Protein AF-A0A3L7WM37-F1 (afdb_monomer_lite)

Structure (mmCIF, N/CA/C/O backbone):
data_AF-A0A3L7WM37-F1
#
_entry.id   AF-A0A3L7WM37-F1
#
loop_
_atom_site.group_PDB
_atom_site.id
_atom_site.type_symbol
_atom_site.label_atom_id
_atom_site.label_alt_id
_atom_site.label_comp_id
_atom_site.label_asym_id
_atom_site.label_entity_id
_atom_site.label_seq_id
_atom_site.pdbx_PDB_ins_code
_atom_site.Cartn_x
_atom_site.Cartn_y
_atom_site.Cartn_z
_atom_site.occupancy
_atom_site.B_iso_or_equiv
_atom_site.auth_seq_id
_atom_site.auth_comp_id
_atom_site.auth_asym_id
_atom_site.auth_atom_id
_atom_site.pdbx_PDB_model_num
ATOM 1 N N . MET A 1 1 ? -17.880 -3.039 -23.321 1.00 22.12 1 MET A N 1
ATOM 2 C CA . MET A 1 1 ? -16.787 -3.578 -24.150 1.00 22.12 1 MET A CA 1
ATOM 3 C C . MET A 1 1 ? -16.011 -2.379 -24.657 1.00 22.12 1 MET A C 1
ATOM 5 O O . MET A 1 1 ? -16.510 -1.691 -25.533 1.00 22.12 1 MET A O 1
ATOM 9 N N . VAL A 1 2 ? -14.896 -2.042 -24.010 1.00 23.73 2 VAL A N 1
ATOM 10 C CA . VAL A 1 2 ? -14.011 -0.951 -24.444 1.00 23.73 2 VAL A CA 1
ATOM 11 C C . VAL A 1 2 ? -12.751 -1.629 -24.971 1.00 23.73 2 VAL A C 1
ATOM 13 O O . VAL A 1 2 ? -12.058 -2.297 -24.209 1.00 23.73 2 VAL A O 1
ATOM 16 N N . GLN A 1 3 ? -12.526 -1.547 -26.282 1.00 23.08 3 GLN A N 1
ATOM 17 C CA . GLN A 1 3 ? -11.267 -1.929 -26.921 1.00 23.08 3 GLN A CA 1
ATOM 18 C C . GLN A 1 3 ? -10.366 -0.692 -26.934 1.00 23.08 3 GLN A C 1
ATOM 20 O O . GLN A 1 3 ? -10.805 0.381 -27.343 1.00 23.08 3 GLN A O 1
ATOM 25 N N . TYR A 1 4 ? -9.132 -0.837 -26.458 1.00 28.86 4 TYR A N 1
ATOM 26 C CA . TYR A 1 4 ? -8.124 0.221 -26.468 1.00 28.86 4 TYR A CA 1
ATOM 27 C C . TYR A 1 4 ? -7.154 -0.033 -27.626 1.00 28.86 4 TYR A C 1
ATOM 29 O O . TYR A 1 4 ? -6.708 -1.164 -27.812 1.00 28.86 4 TYR A O 1
ATOM 37 N N . TYR A 1 5 ? -6.852 1.004 -28.408 1.00 27.62 5 TYR A N 1
ATOM 38 C CA . TYR A 1 5 ? -5.923 0.931 -29.536 1.00 27.62 5 TYR A CA 1
ATOM 39 C C . TYR A 1 5 ? -4.523 1.391 -29.118 1.00 27.62 5 TYR A C 1
ATOM 41 O O . TYR A 1 5 ? -4.377 2.395 -28.420 1.00 27.62 5 TYR A O 1
ATOM 49 N N . CYS A 1 6 ? -3.498 0.692 -29.604 1.00 25.95 6 CYS A N 1
ATOM 50 C CA . CYS A 1 6 ? -2.102 1.120 -29.570 1.00 25.95 6 CYS A CA 1
ATOM 51 C C . CYS A 1 6 ? -1.777 1.764 -30.927 1.00 25.95 6 CYS A C 1
ATOM 53 O O . CYS A 1 6 ? -1.892 1.100 -31.957 1.00 25.95 6 CYS A O 1
ATOM 55 N N . VAL A 1 7 ? -1.387 3.040 -30.948 1.00 31.17 7 VAL A N 1
ATOM 56 C CA . VAL A 1 7 ? -0.843 3.680 -32.158 1.00 31.17 7 VAL A CA 1
ATOM 57 C C . VAL A 1 7 ? 0.673 3.515 -32.120 1.00 31.17 7 VAL A C 1
ATOM 59 O O . VAL A 1 7 ? 1.321 4.027 -31.210 1.00 31.17 7 VAL A O 1
ATOM 62 N N . VAL A 1 8 ? 1.220 2.772 -33.083 1.00 31.22 8 VAL A N 1
ATOM 63 C CA . VAL A 1 8 ? 2.666 2.588 -33.265 1.00 31.22 8 VAL A CA 1
ATOM 64 C C . VAL A 1 8 ? 3.097 3.435 -34.458 1.00 31.22 8 VAL A C 1
ATOM 66 O O . VAL A 1 8 ? 2.665 3.184 -35.582 1.00 31.22 8 VAL A O 1
ATOM 69 N N . GLU A 1 9 ? 3.950 4.424 -34.212 1.00 29.78 9 GLU A N 1
ATOM 70 C CA . GLU A 1 9 ? 4.626 5.201 -35.252 1.00 29.78 9 GLU A CA 1
ATOM 71 C C . GLU A 1 9 ? 6.117 4.853 -35.233 1.00 29.78 9 GLU A C 1
ATOM 73 O O . GLU A 1 9 ? 6.735 4.777 -34.170 1.00 29.78 9 GLU A O 1
ATOM 78 N N . ASN A 1 10 ? 6.698 4.617 -36.411 1.00 32.91 10 ASN A N 1
ATOM 79 C CA . ASN A 1 10 ? 8.147 4.537 -36.582 1.00 32.91 10 ASN A CA 1
ATOM 80 C C . ASN A 1 10 ? 8.698 5.876 -37.104 1.00 32.91 10 ASN A C 1
ATOM 82 O O . ASN A 1 10 ? 7.944 6.737 -37.556 1.00 32.91 10 ASN A O 1
ATOM 86 N N . ALA A 1 11 ? 10.025 6.031 -37.108 1.00 31.16 11 ALA A N 1
ATOM 87 C CA . ALA A 1 11 ? 10.714 7.243 -37.575 1.00 31.16 11 ALA A CA 1
ATOM 88 C C . ALA A 1 11 ? 10.469 7.605 -39.062 1.00 31.16 11 ALA A C 1
ATOM 90 O O . ALA A 1 11 ? 10.921 8.651 -39.514 1.00 31.16 11 ALA A O 1
ATOM 91 N N . ALA A 1 12 ? 9.754 6.763 -39.819 1.00 32.34 12 ALA A N 1
ATOM 92 C CA . ALA A 1 12 ? 9.368 6.992 -41.211 1.00 32.34 12 ALA A CA 1
ATOM 93 C C . ALA A 1 12 ? 7.871 7.336 -41.386 1.00 32.34 12 ALA A C 1
ATOM 95 O O . ALA A 1 12 ? 7.397 7.405 -42.518 1.00 32.34 12 ALA A O 1
ATOM 96 N N . GLY A 1 13 ? 7.108 7.506 -40.297 1.00 31.97 13 GLY A N 1
ATOM 97 C CA . GLY A 1 13 ? 5.684 7.864 -40.345 1.00 31.97 13 GLY A CA 1
ATOM 98 C C . GLY A 1 13 ? 4.754 6.767 -40.885 1.00 31.97 13 GLY A C 1
ATOM 99 O O . GLY A 1 13 ? 3.601 7.048 -41.207 1.00 31.97 13 GLY A O 1
ATOM 100 N N . LYS A 1 14 ? 5.215 5.512 -41.009 1.00 29.25 14 LYS A N 1
ATOM 101 C CA . LYS A 1 14 ? 4.372 4.404 -41.490 1.00 29.25 14 LYS A CA 1
ATOM 102 C C . LYS A 1 14 ? 3.616 3.746 -40.337 1.00 29.25 14 LYS A C 1
ATOM 104 O O . LYS A 1 14 ? 4.221 3.127 -39.466 1.00 29.25 14 LYS A O 1
ATOM 109 N N . VAL A 1 15 ? 2.287 3.819 -40.398 1.00 32.12 15 VAL A N 1
ATOM 110 C CA . VAL A 1 15 ? 1.358 3.072 -39.541 1.00 32.12 15 VAL A CA 1
ATOM 111 C C . VAL A 1 15 ? 1.118 1.697 -40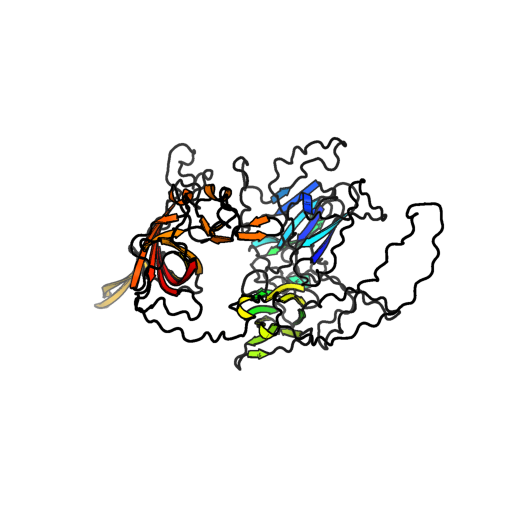.170 1.00 32.12 15 VAL A C 1
ATOM 113 O O . VAL A 1 15 ? 0.520 1.597 -41.238 1.00 32.12 15 VAL A O 1
ATOM 116 N N . THR A 1 16 ? 1.576 0.620 -39.533 1.00 31.05 16 THR A N 1
ATOM 117 C CA . THR A 1 16 ? 1.199 -0.752 -39.918 1.00 31.05 16 THR A CA 1
ATOM 118 C C . THR A 1 16 ? 0.141 -1.282 -38.961 1.00 31.05 16 THR A C 1
ATOM 120 O O . THR A 1 16 ? 0.467 -1.768 -37.881 1.00 31.05 16 THR A O 1
ATOM 123 N N . SER A 1 17 ? -1.127 -1.240 -39.368 1.00 28.44 17 SER A N 1
ATOM 124 C CA . SER A 1 17 ? -2.174 -2.104 -38.817 1.00 28.44 17 SER A CA 1
ATOM 125 C C . SER A 1 17 ? -2.568 -3.137 -39.878 1.00 28.44 17 SER A C 1
ATOM 127 O O . SER A 1 17 ? -2.736 -2.813 -41.053 1.00 28.44 17 SER A O 1
ATOM 129 N N . LYS A 1 18 ? -2.680 -4.416 -39.494 1.00 25.70 18 LYS A N 1
ATOM 130 C CA . LYS A 1 18 ? -3.400 -5.399 -40.322 1.00 25.70 18 LYS A CA 1
ATOM 131 C C . LYS A 1 18 ? -4.902 -5.067 -40.276 1.00 25.70 18 LYS A C 1
ATOM 133 O O . LYS A 1 18 ? -5.373 -4.595 -39.240 1.00 25.70 18 LYS A O 1
ATOM 138 N N . PRO A 1 19 ? -5.655 -5.313 -41.363 1.00 28.72 19 PRO A N 1
ATOM 139 C CA . PRO A 1 19 ? -7.030 -4.857 -41.502 1.00 28.72 19 PRO A CA 1
ATOM 140 C C . PRO A 1 19 ? -7.961 -5.703 -40.630 1.00 28.72 19 PRO A C 1
ATOM 142 O O . PRO A 1 19 ? -8.378 -6.790 -41.017 1.00 28.72 19 PRO A O 1
ATOM 145 N N . ALA A 1 20 ? -8.294 -5.209 -39.442 1.00 24.88 20 ALA A N 1
ATOM 146 C CA . ALA A 1 20 ? -9.467 -5.657 -38.707 1.00 24.88 20 ALA A CA 1
ATOM 147 C C . ALA A 1 20 ? -10.008 -4.514 -37.838 1.00 24.88 20 ALA A C 1
ATOM 149 O O . ALA A 1 20 ? -9.335 -4.041 -36.928 1.00 24.88 20 ALA A O 1
ATOM 150 N N . LEU A 1 21 ? -11.254 -4.135 -38.139 1.00 25.50 21 LEU A N 1
ATOM 151 C CA . LEU A 1 21 ? -12.156 -3.251 -37.395 1.00 25.50 21 LEU A CA 1
ATOM 152 C C . LEU A 1 21 ? -11.783 -1.761 -37.303 1.00 25.50 21 LEU A C 1
ATOM 154 O O . LEU A 1 21 ? -11.233 -1.273 -36.322 1.00 25.50 21 LEU A O 1
ATOM 158 N N . VAL A 1 22 ? -12.278 -1.006 -38.285 1.00 24.77 22 VAL A N 1
ATOM 159 C CA . VAL A 1 22 ? -12.738 0.370 -38.069 1.00 24.77 22 VAL A CA 1
ATOM 160 C C . VAL A 1 22 ? -14.159 0.280 -37.504 1.00 24.77 22 VAL A C 1
ATOM 162 O O . VAL A 1 22 ? -15.106 0.009 -38.237 1.00 24.77 22 VAL A O 1
ATOM 165 N N . VAL A 1 23 ? -14.319 0.473 -36.193 1.00 22.94 23 VAL A N 1
ATOM 166 C CA . VAL A 1 23 ? -15.623 0.766 -35.574 1.00 22.94 23 VAL A CA 1
ATOM 167 C C . VAL A 1 23 ? -15.589 2.215 -35.113 1.00 22.94 23 VAL A C 1
ATOM 169 O O . VAL A 1 23 ? -14.941 2.557 -34.125 1.00 22.94 23 VAL A O 1
ATOM 172 N N . VAL A 1 24 ? -16.283 3.070 -35.864 1.00 25.72 24 VAL A N 1
ATOM 173 C CA . VAL A 1 24 ? -16.513 4.479 -35.536 1.00 25.72 24 VAL A CA 1
ATOM 174 C C . VAL A 1 24 ? -17.434 4.546 -34.314 1.00 25.72 24 VAL A C 1
ATOM 176 O O . VAL A 1 24 ? -18.635 4.294 -34.409 1.00 25.72 24 VAL A O 1
ATOM 179 N N . LEU A 1 25 ? -16.877 4.870 -33.147 1.00 23.95 25 LEU A N 1
ATOM 180 C CA . LEU A 1 25 ? -17.635 5.119 -31.920 1.00 23.95 25 LEU A CA 1
ATOM 181 C C . LEU A 1 25 ? -18.057 6.596 -31.842 1.00 23.95 25 LEU A C 1
ATOM 183 O O . LEU A 1 25 ? -17.272 7.468 -31.479 1.00 23.95 25 LEU A O 1
ATOM 187 N N . LYS A 1 26 ? -19.339 6.862 -32.121 1.00 26.75 26 LYS A N 1
ATOM 188 C CA . LYS A 1 26 ? -20.067 8.030 -31.598 1.00 26.75 26 LYS A CA 1
ATOM 189 C C . LYS A 1 26 ? -20.260 7.850 -30.086 1.00 26.75 26 LYS A C 1
ATOM 191 O O . LYS A 1 26 ? -21.176 7.140 -29.686 1.00 26.75 26 LYS A O 1
ATOM 196 N N . ALA A 1 27 ? -19.403 8.471 -29.275 1.00 25.44 27 ALA A N 1
ATOM 197 C CA . ALA A 1 27 ? -19.679 8.896 -27.891 1.00 25.44 27 ALA A CA 1
ATOM 198 C C . ALA A 1 27 ? -18.456 9.644 -27.320 1.00 25.44 27 ALA A C 1
ATOM 200 O O . ALA A 1 27 ? -17.742 9.135 -26.461 1.00 25.44 27 ALA A O 1
ATOM 201 N N . LEU A 1 28 ? -18.199 10.857 -27.808 1.00 30.09 28 LEU A N 1
ATOM 202 C CA . LEU A 1 28 ? -17.277 11.806 -27.177 1.00 30.09 28 LEU A CA 1
ATOM 203 C C . LEU A 1 28 ? -18.047 13.098 -26.916 1.00 30.09 28 LEU A C 1
ATOM 205 O O . LEU A 1 28 ? -17.942 14.061 -27.665 1.00 30.09 28 LEU A O 1
ATOM 209 N N . SER A 1 29 ? -18.888 13.092 -25.884 1.00 25.89 29 SER A N 1
ATOM 210 C CA . SER A 1 29 ? -19.552 14.315 -25.417 1.00 25.89 29 SER A CA 1
ATOM 211 C C . SER A 1 29 ? -19.728 14.404 -23.898 1.00 25.89 29 SER A C 1
ATOM 213 O O . SER A 1 29 ? -20.424 15.299 -23.442 1.00 25.89 29 SER A O 1
ATOM 215 N N . GLU A 1 30 ? -19.084 13.547 -23.091 1.00 24.77 30 GLU A N 1
ATOM 216 C CA . GLU A 1 30 ? -19.216 13.612 -21.615 1.00 24.77 30 GLU A CA 1
ATOM 217 C C . GLU A 1 30 ? -17.901 13.469 -20.818 1.00 24.77 30 GLU A C 1
ATOM 219 O O . GLU A 1 30 ? -17.921 13.407 -19.593 1.00 24.77 30 GLU A O 1
ATOM 224 N N . LEU A 1 31 ? -16.727 13.479 -21.459 1.00 29.28 31 LEU A N 1
ATOM 225 C CA . LEU A 1 31 ? -15.432 13.375 -20.761 1.00 29.28 31 LEU A CA 1
ATOM 226 C C . LEU A 1 31 ? -14.722 14.731 -20.667 1.00 29.28 31 LEU A C 1
ATOM 228 O O . LEU A 1 31 ? -13.653 14.937 -21.229 1.00 29.28 31 LEU A O 1
ATOM 232 N N . ALA A 1 32 ? -15.315 15.647 -19.908 1.00 29.89 32 ALA A N 1
ATOM 233 C CA . ALA A 1 32 ? -14.620 16.811 -19.365 1.00 29.89 32 ALA A CA 1
ATOM 234 C C . ALA A 1 32 ? -14.756 16.809 -17.833 1.00 29.89 32 ALA A C 1
ATOM 236 O O . ALA A 1 32 ? -15.383 17.688 -17.253 1.00 29.89 32 ALA A O 1
ATOM 237 N N . VAL A 1 33 ? -14.204 15.781 -17.172 1.00 29.58 33 VAL A N 1
ATOM 238 C CA . VAL A 1 33 ? -14.067 15.729 -15.705 1.00 29.58 33 VAL A CA 1
ATOM 239 C C . VAL A 1 33 ? -12.738 15.055 -15.310 1.00 29.58 33 VAL A C 1
ATOM 241 O O . VAL A 1 33 ? -12.612 13.835 -15.328 1.00 29.58 33 VAL A O 1
ATOM 244 N N . SER A 1 34 ? -11.777 15.879 -14.876 1.00 36.31 34 SER A N 1
ATOM 245 C CA . SER A 1 34 ? -10.534 15.576 -14.128 1.00 36.31 34 SER A CA 1
ATOM 246 C C . SER A 1 34 ? -9.368 14.857 -14.832 1.00 36.31 34 SER A C 1
ATOM 248 O O . SER A 1 34 ? -9.504 13.764 -15.380 1.00 36.31 34 SER A O 1
ATOM 250 N N . GLY A 1 35 ? -8.180 15.470 -14.738 1.00 42.22 35 GLY A N 1
ATOM 251 C CA . GLY A 1 35 ? -6.906 15.007 -15.309 1.00 42.22 35 GLY A CA 1
ATOM 252 C C . GLY A 1 35 ? -6.265 13.799 -14.611 1.00 42.22 35 GLY A C 1
ATOM 253 O O . GLY A 1 35 ? -5.250 13.298 -15.083 1.00 42.22 35 GLY A O 1
ATOM 254 N N . ASP A 1 36 ? -6.873 13.275 -13.543 1.00 48.94 36 ASP A N 1
ATOM 255 C CA . ASP A 1 36 ? -6.283 12.206 -12.726 1.00 48.94 36 ASP A CA 1
ATOM 256 C C . ASP A 1 36 ? -6.389 10.806 -13.340 1.00 48.94 36 ASP A C 1
ATOM 258 O O . ASP A 1 36 ? -5.623 9.932 -12.956 1.00 48.94 36 ASP A O 1
ATOM 262 N N . THR A 1 37 ? -7.331 10.553 -14.259 1.00 46.38 37 THR A N 1
ATOM 263 C CA . THR A 1 37 ? -7.600 9.192 -14.790 1.00 46.38 37 THR A CA 1
ATOM 264 C C . THR A 1 37 ? -7.083 8.944 -16.208 1.00 46.38 37 THR A C 1
ATOM 266 O O . THR A 1 37 ? -7.146 7.813 -16.686 1.00 46.38 37 THR A O 1
ATOM 269 N N . ASN A 1 38 ? -6.547 9.974 -16.871 1.00 57.19 38 ASN A N 1
ATOM 270 C CA . ASN A 1 38 ? -6.144 9.932 -18.281 1.00 57.19 38 ASN A CA 1
ATOM 271 C C . ASN A 1 38 ? -4.728 10.474 -18.529 1.00 57.19 38 ASN A C 1
ATOM 273 O O . ASN A 1 38 ? -4.411 10.859 -19.654 1.00 57.19 38 ASN A O 1
ATOM 277 N N . ALA A 1 39 ? -3.871 10.524 -17.508 1.00 67.81 39 ALA A N 1
ATOM 278 C CA . ALA A 1 39 ? -2.504 10.985 -17.700 1.00 67.81 39 ALA A CA 1
ATOM 279 C C . ALA A 1 39 ? -1.717 10.004 -18.576 1.00 67.81 39 ALA A C 1
ATOM 281 O O . ALA A 1 39 ? -1.880 8.788 -18.456 1.00 67.81 39 ALA A O 1
ATOM 282 N N . ILE A 1 40 ? -0.861 10.538 -19.448 1.00 73.44 40 ILE A N 1
ATOM 283 C CA . ILE A 1 40 ? -0.033 9.751 -20.362 1.00 73.44 40 ILE A CA 1
ATOM 284 C C . ILE A 1 40 ? 1.434 9.994 -20.023 1.00 73.44 40 ILE A C 1
ATOM 286 O O . ILE A 1 40 ? 1.922 11.116 -20.141 1.00 73.44 40 ILE A O 1
ATOM 290 N N . GLN A 1 41 ? 2.146 8.931 -19.655 1.00 78.94 41 GLN A N 1
ATOM 291 C CA . GLN A 1 41 ? 3.603 8.933 -19.584 1.00 78.94 41 GLN A CA 1
ATOM 292 C C . GLN A 1 41 ? 4.162 8.326 -20.871 1.00 78.94 41 GLN A C 1
ATOM 294 O O . GLN A 1 41 ? 3.733 7.252 -21.298 1.00 78.94 41 GLN A O 1
ATOM 299 N N . THR A 1 42 ? 5.104 9.023 -21.505 1.00 81.44 42 THR A N 1
ATOM 300 C CA . THR A 1 42 ? 5.685 8.606 -22.787 1.00 81.44 42 THR A CA 1
ATOM 301 C C . THR A 1 42 ? 7.153 8.245 -22.613 1.00 81.44 42 THR A C 1
ATOM 303 O O . THR A 1 42 ? 7.910 9.012 -22.025 1.00 81.44 42 THR A O 1
ATOM 306 N N . PHE A 1 43 ? 7.559 7.107 -23.172 1.00 83.44 43 PHE A N 1
ATOM 307 C CA . PHE A 1 43 ? 8.944 6.649 -23.210 1.00 83.44 43 PHE A CA 1
ATOM 308 C C . PHE A 1 43 ? 9.371 6.399 -24.653 1.00 83.44 43 PHE A C 1
ATOM 310 O O . PHE A 1 43 ? 8.655 5.749 -25.411 1.00 83.44 43 PHE A O 1
ATOM 317 N N . ASN A 1 44 ? 10.564 6.864 -25.015 1.00 86.62 44 ASN A N 1
ATOM 318 C CA . ASN A 1 44 ? 11.201 6.524 -26.283 1.00 86.62 44 ASN A CA 1
ATOM 319 C C . ASN A 1 44 ? 12.189 5.382 -26.032 1.00 86.62 44 ASN A C 1
ATOM 321 O O . ASN A 1 44 ? 13.320 5.619 -25.607 1.00 86.62 44 ASN A O 1
ATOM 325 N N . LEU A 1 45 ? 11.730 4.151 -26.249 1.00 87.38 45 LEU A N 1
ATOM 326 C CA . LEU A 1 45 ? 12.503 2.932 -26.050 1.00 87.38 45 LEU A CA 1
ATOM 327 C C . LEU A 1 45 ? 13.463 2.744 -27.224 1.00 87.38 45 LEU A C 1
ATOM 329 O O . LEU A 1 45 ? 13.040 2.671 -28.377 1.00 87.38 45 LEU A O 1
ATOM 333 N N . LYS A 1 46 ? 14.756 2.687 -26.929 1.00 90.19 46 LYS A N 1
ATOM 334 C CA . LYS A 1 46 ? 15.828 2.476 -27.905 1.00 90.19 46 LYS A CA 1
ATOM 335 C C . LYS A 1 46 ? 16.109 0.980 -28.077 1.00 90.19 46 LYS A C 1
ATOM 337 O O . LYS A 1 46 ? 15.788 0.215 -27.168 1.00 90.19 46 LYS A O 1
ATOM 342 N N . PRO A 1 47 ? 16.748 0.564 -29.183 1.00 89.00 47 PRO A N 1
ATOM 343 C CA . PRO A 1 47 ? 17.354 -0.760 -29.281 1.00 89.00 47 PRO A CA 1
ATOM 344 C C . PRO A 1 47 ? 18.248 -1.068 -28.076 1.00 89.00 47 PRO A C 1
ATOM 346 O O . PRO A 1 47 ? 18.955 -0.180 -27.596 1.00 89.00 47 PRO A O 1
ATOM 349 N N . GLY A 1 48 ? 18.222 -2.314 -27.611 1.00 88.88 48 GLY A N 1
ATOM 350 C CA . GLY A 1 48 ? 18.939 -2.756 -26.419 1.00 88.88 48 GLY A CA 1
ATOM 351 C C . GLY A 1 48 ? 18.164 -2.504 -25.124 1.00 88.88 48 GLY A C 1
ATOM 352 O O . GLY A 1 48 ? 16.930 -2.540 -25.084 1.00 88.88 48 GLY A O 1
ATOM 353 N N . TRP A 1 49 ? 18.893 -2.294 -24.034 1.00 94.50 49 TRP A N 1
ATOM 354 C CA . TRP A 1 49 ? 18.352 -2.103 -22.694 1.00 94.50 49 TRP A CA 1
ATOM 355 C C . TRP A 1 49 ? 17.902 -0.665 -22.422 1.00 94.50 49 TRP A C 1
ATOM 357 O O . TRP A 1 49 ? 18.601 0.303 -22.708 1.00 94.50 49 TRP A O 1
ATOM 367 N N . ASN A 1 50 ? 16.731 -0.537 -21.797 1.00 96.12 50 ASN A N 1
ATOM 368 C CA . ASN A 1 50 ? 16.142 0.728 -21.367 1.00 96.12 50 ASN A CA 1
ATOM 369 C C . ASN A 1 50 ? 15.744 0.622 -19.894 1.00 96.12 50 ASN A C 1
ATOM 371 O O . ASN A 1 50 ? 15.034 -0.310 -19.527 1.00 96.12 50 ASN A O 1
ATOM 375 N N . ALA A 1 51 ? 16.148 1.580 -19.060 1.00 96.19 51 ALA A N 1
ATOM 376 C CA . ALA A 1 51 ? 15.718 1.667 -17.666 1.00 96.19 51 ALA A CA 1
ATOM 377 C C . ALA A 1 51 ? 14.619 2.730 -17.531 1.00 96.19 51 ALA A C 1
ATOM 379 O O . ALA A 1 51 ? 14.883 3.920 -17.697 1.00 96.19 51 ALA A O 1
ATOM 380 N N . ILE A 1 52 ? 13.387 2.311 -17.240 1.00 96.62 52 ILE A N 1
ATOM 381 C CA . ILE A 1 52 ? 12.227 3.206 -17.127 1.00 96.62 52 ILE A CA 1
ATOM 382 C C . ILE A 1 52 ? 11.675 3.227 -15.701 1.00 96.62 52 ILE A C 1
ATOM 384 O O . ILE A 1 52 ? 11.648 2.201 -15.026 1.00 96.62 52 ILE A O 1
ATOM 388 N N . TYR A 1 53 ? 11.190 4.384 -15.260 1.00 94.94 53 TYR A N 1
ATOM 389 C CA . TYR A 1 53 ? 10.472 4.572 -14.002 1.00 94.94 53 TYR A CA 1
ATOM 390 C C . TYR A 1 53 ? 9.038 5.018 -14.277 1.00 94.94 53 TYR A C 1
ATOM 392 O O . TYR A 1 53 ? 8.797 6.062 -14.892 1.00 94.94 53 TYR A O 1
ATOM 400 N N . LEU A 1 54 ? 8.077 4.218 -13.822 1.00 92.31 54 LEU A N 1
ATOM 401 C CA . LEU A 1 54 ? 6.669 4.438 -14.114 1.00 92.31 54 LEU A CA 1
ATOM 402 C C . LEU A 1 54 ? 6.014 5.304 -13.029 1.00 92.31 54 LEU A C 1
ATOM 404 O O . LEU A 1 54 ? 5.996 4.918 -11.864 1.00 92.31 54 LEU A O 1
ATOM 408 N N . THR A 1 55 ? 5.437 6.451 -13.394 1.00 86.06 55 THR A N 1
ATOM 409 C CA . THR A 1 55 ? 4.700 7.337 -12.466 1.00 86.06 55 THR A CA 1
ATOM 410 C C . THR A 1 55 ? 3.183 7.193 -12.599 1.00 86.06 55 THR A C 1
ATOM 412 O O . THR A 1 55 ? 2.449 7.492 -11.662 1.00 86.06 55 THR A O 1
ATOM 415 N N . VAL A 1 56 ? 2.711 6.684 -13.739 1.00 81.50 56 VAL A N 1
ATOM 416 C CA . VAL A 1 56 ? 1.290 6.439 -14.026 1.00 81.50 56 VAL A CA 1
ATOM 417 C C . VAL A 1 56 ? 0.916 4.985 -13.766 1.00 81.50 56 VAL A C 1
ATOM 419 O O . VAL A 1 56 ? 1.623 4.068 -14.168 1.00 81.50 56 VAL A O 1
ATOM 422 N N . GLN A 1 57 ? -0.216 4.737 -13.110 1.00 82.25 57 GLN A N 1
ATOM 423 C CA . GLN A 1 57 ? -0.741 3.383 -12.931 1.00 82.25 57 GLN A CA 1
ATOM 424 C C . GLN A 1 57 ? -1.581 3.002 -14.148 1.00 82.25 57 GLN A C 1
ATOM 426 O O . GLN A 1 57 ? -2.672 3.560 -14.296 1.00 82.25 57 GLN A O 1
ATOM 431 N N . PRO A 1 58 ? -1.146 2.042 -14.985 1.00 77.25 58 PRO A N 1
ATOM 432 C CA . PRO A 1 58 ? -1.918 1.662 -16.157 1.00 77.25 58 PRO A CA 1
ATOM 433 C C . PRO A 1 58 ? -3.301 1.144 -15.763 1.00 77.25 58 PRO A C 1
ATOM 435 O O . PRO A 1 58 ? -3.432 0.399 -14.785 1.00 77.25 58 PRO A O 1
ATOM 438 N N . ALA A 1 59 ? -4.316 1.479 -16.563 1.00 69.25 59 ALA A N 1
ATOM 439 C CA . ALA A 1 59 ? -5.666 0.936 -16.399 1.00 69.25 59 ALA A CA 1
ATOM 440 C C . ALA A 1 59 ? -5.691 -0.599 -16.546 1.00 69.25 59 ALA A C 1
ATOM 442 O O . ALA A 1 59 ? -6.407 -1.285 -15.817 1.00 69.25 59 ALA A O 1
ATOM 443 N N . ASN A 1 60 ? -4.862 -1.135 -17.449 1.00 74.56 60 ASN A N 1
ATOM 444 C CA . ASN A 1 60 ? -4.521 -2.551 -17.512 1.00 74.56 60 ASN A CA 1
ATOM 445 C C . ASN A 1 60 ? -3.010 -2.713 -17.338 1.00 74.56 60 ASN A C 1
ATOM 447 O O . ASN A 1 60 ? -2.229 -2.306 -18.193 1.00 74.56 60 ASN A O 1
ATOM 451 N N . SER A 1 61 ? -2.615 -3.303 -16.217 1.00 81.69 61 SER A N 1
ATOM 452 C CA . SER A 1 61 ? -1.222 -3.463 -15.815 1.00 81.69 61 SER A CA 1
ATOM 453 C C . SER A 1 61 ? -0.534 -4.699 -16.391 1.00 81.69 61 SER A C 1
ATOM 455 O O . SER A 1 61 ? 0.651 -4.880 -16.130 1.00 81.69 61 SER A O 1
ATOM 457 N N . ALA A 1 62 ? -1.222 -5.552 -17.158 1.00 81.56 62 ALA A N 1
ATOM 458 C CA . ALA A 1 62 ? -0.601 -6.723 -17.777 1.00 81.56 62 ALA A CA 1
ATOM 459 C C . ALA A 1 62 ? 0.507 -6.308 -18.760 1.00 81.56 62 ALA A C 1
ATOM 461 O O . ALA A 1 62 ? 0.275 -5.481 -19.643 1.00 81.56 62 ALA A O 1
ATOM 462 N N . ILE A 1 63 ? 1.697 -6.904 -18.635 1.00 82.75 63 ILE A N 1
ATOM 463 C CA . ILE A 1 63 ? 2.878 -6.519 -19.435 1.00 82.75 63 ILE A CA 1
ATOM 464 C C . ILE A 1 63 ? 2.607 -6.644 -20.931 1.00 82.75 63 ILE A C 1
ATOM 466 O O . ILE A 1 63 ? 2.859 -5.701 -21.676 1.00 82.75 63 ILE A O 1
ATOM 470 N N . ASP A 1 64 ? 2.009 -7.754 -21.366 1.00 79.81 64 ASP A N 1
ATOM 471 C CA . ASP A 1 64 ? 1.691 -7.969 -22.781 1.00 79.81 64 ASP A CA 1
ATOM 472 C C . ASP A 1 64 ? 0.710 -6.924 -23.330 1.00 79.81 64 ASP A C 1
ATOM 474 O O . ASP A 1 64 ? 0.722 -6.641 -24.523 1.00 79.81 64 ASP A O 1
ATOM 478 N N . THR A 1 65 ? -0.130 -6.335 -22.470 1.00 80.31 65 THR A N 1
ATOM 479 C CA . THR A 1 65 ? -1.034 -5.245 -22.864 1.00 80.31 65 THR A CA 1
ATOM 480 C C . THR A 1 65 ? -0.308 -3.906 -22.912 1.00 80.31 65 THR A C 1
ATOM 482 O O . THR A 1 65 ? -0.496 -3.153 -23.861 1.00 80.31 65 THR A O 1
ATOM 485 N N . VAL A 1 66 ? 0.529 -3.602 -21.915 1.00 80.94 66 VAL A N 1
ATOM 486 C CA . VAL A 1 66 ? 1.259 -2.325 -21.860 1.00 80.94 66 VAL A CA 1
ATOM 487 C C . VAL A 1 66 ? 2.240 -2.190 -23.022 1.00 80.94 66 VAL A C 1
ATOM 489 O O . VAL A 1 66 ? 2.319 -1.128 -23.629 1.00 80.94 66 VAL A O 1
ATOM 492 N N . PHE A 1 67 ? 2.945 -3.266 -23.367 1.00 83.44 67 PHE A N 1
ATOM 493 C CA . PHE A 1 67 ? 3.915 -3.277 -24.463 1.00 83.44 67 PHE A CA 1
ATOM 494 C C . PHE A 1 67 ? 3.337 -3.840 -25.773 1.00 83.44 67 PHE A C 1
ATOM 496 O O . PHE A 1 67 ? 4.088 -4.263 -26.655 1.00 83.44 67 PHE A O 1
ATOM 503 N N . ALA A 1 68 ? 2.010 -3.871 -25.920 1.00 77.88 68 ALA A N 1
ATOM 504 C CA . ALA A 1 68 ? 1.371 -4.354 -27.138 1.00 77.88 68 ALA A CA 1
ATOM 505 C C . ALA A 1 68 ? 1.833 -3.548 -28.367 1.00 77.88 68 ALA A C 1
ATOM 507 O O . ALA A 1 68 ? 1.876 -2.319 -28.352 1.00 77.88 68 ALA A O 1
ATOM 508 N N . GLY A 1 69 ? 2.192 -4.251 -29.444 1.00 72.94 69 GLY A N 1
ATOM 509 C CA . GLY A 1 69 ? 2.703 -3.637 -30.676 1.00 72.94 69 GLY A CA 1
ATOM 510 C C . GLY A 1 69 ? 4.179 -3.219 -30.632 1.00 72.94 69 GLY A C 1
ATOM 511 O O . GLY A 1 69 ? 4.710 -2.810 -31.662 1.00 72.94 69 GLY A O 1
ATOM 512 N N . ILE A 1 70 ? 4.857 -3.364 -29.489 1.00 80.00 70 ILE A N 1
ATOM 513 C CA . ILE A 1 70 ? 6.303 -3.161 -29.361 1.00 80.00 70 ILE A CA 1
ATOM 514 C C . ILE A 1 70 ? 6.982 -4.535 -29.348 1.00 80.00 70 ILE A C 1
ATOM 516 O O . ILE A 1 70 ? 6.593 -5.400 -28.562 1.00 80.00 70 ILE A O 1
ATOM 520 N N . PRO A 1 71 ? 8.004 -4.776 -30.183 1.00 80.19 71 PRO A N 1
ATOM 521 C CA . PRO A 1 71 ? 8.770 -6.008 -30.130 1.00 80.19 71 PRO A CA 1
ATOM 522 C C . PRO A 1 71 ? 9.770 -5.925 -28.974 1.00 80.19 71 PRO A C 1
ATOM 524 O O . PRO A 1 71 ? 10.907 -5.527 -29.176 1.00 80.19 71 PRO A O 1
ATOM 527 N N . TRP A 1 72 ? 9.355 -6.278 -27.759 1.00 87.44 72 TRP A N 1
ATOM 528 C CA . TRP A 1 72 ? 10.243 -6.438 -26.601 1.00 87.44 72 TRP A CA 1
ATOM 529 C C . TRP A 1 72 ? 10.690 -7.901 -26.482 1.00 87.44 72 TRP A C 1
ATOM 531 O O . TRP A 1 72 ? 9.985 -8.807 -26.932 1.00 87.44 72 TRP A O 1
ATOM 541 N N . SER A 1 73 ? 11.865 -8.156 -25.900 1.00 84.75 73 SER A N 1
ATOM 542 C CA . SER A 1 73 ? 12.330 -9.528 -25.630 1.00 84.75 73 SER A CA 1
ATOM 543 C C . SER A 1 73 ? 12.272 -9.895 -24.155 1.00 84.75 73 SER A C 1
ATOM 545 O O . SER A 1 73 ? 12.062 -11.059 -23.848 1.00 84.75 73 SER A O 1
ATOM 547 N N . SER A 1 74 ? 12.435 -8.933 -23.244 1.00 87.56 74 SER A N 1
ATOM 548 C CA . SER A 1 74 ? 12.252 -9.174 -21.812 1.00 87.56 74 SER A CA 1
ATOM 549 C C . SER A 1 74 ? 12.018 -7.888 -21.025 1.00 87.56 74 SER A C 1
ATOM 551 O O . SER A 1 74 ? 12.579 -6.846 -21.370 1.00 87.56 74 SER A O 1
ATOM 553 N N . VAL A 1 75 ? 11.254 -7.984 -19.939 1.00 93.25 75 VAL A N 1
ATOM 554 C CA . VAL A 1 75 ? 11.011 -6.914 -18.964 1.00 93.25 75 VAL A CA 1
ATOM 555 C C . VAL A 1 75 ? 11.389 -7.405 -17.573 1.00 93.25 75 VAL A C 1
ATOM 557 O O . VAL A 1 75 ? 10.979 -8.486 -17.166 1.00 93.25 75 VAL A O 1
ATOM 560 N N . TRP A 1 76 ? 12.161 -6.612 -16.839 1.00 91.25 76 TRP A N 1
ATOM 561 C CA . TRP A 1 76 ? 12.723 -6.984 -15.545 1.00 91.25 76 TRP A CA 1
ATOM 562 C C . TRP A 1 76 ? 12.373 -5.934 -14.502 1.00 91.25 76 TRP A C 1
ATOM 564 O O . TRP A 1 76 ? 12.375 -4.742 -14.799 1.00 91.25 76 TRP A O 1
ATOM 574 N N . ARG A 1 77 ? 12.120 -6.355 -13.267 1.00 88.69 77 ARG A N 1
ATOM 575 C CA . ARG A 1 77 ? 11.931 -5.468 -12.115 1.00 88.69 77 ARG A CA 1
ATOM 576 C C . ARG A 1 77 ? 12.805 -5.946 -10.972 1.00 88.69 77 ARG A C 1
ATOM 578 O O . ARG A 1 77 ? 12.741 -7.113 -10.597 1.00 88.69 77 ARG A O 1
ATOM 585 N N . PHE A 1 78 ? 13.594 -5.042 -10.405 1.00 83.31 78 PHE A N 1
ATOM 586 C CA . PHE A 1 78 ? 14.357 -5.357 -9.206 1.00 83.31 78 PHE A CA 1
ATOM 587 C C . PHE A 1 78 ? 13.419 -5.439 -8.002 1.00 83.31 78 PHE A C 1
ATOM 589 O O . PHE A 1 78 ? 12.587 -4.552 -7.814 1.00 83.31 78 PHE A O 1
ATOM 596 N N . LYS A 1 79 ? 13.557 -6.494 -7.201 1.00 73.94 79 LYS A N 1
ATOM 597 C CA . LYS A 1 79 ? 12.832 -6.682 -5.947 1.00 73.94 79 LYS A CA 1
ATOM 598 C C . LYS A 1 79 ? 13.715 -6.212 -4.797 1.00 73.94 79 LYS A C 1
ATOM 600 O O . LYS A 1 79 ? 14.687 -6.874 -4.428 1.00 73.94 79 LYS A O 1
ATOM 605 N N . ASN A 1 80 ? 13.377 -5.066 -4.217 1.00 64.19 80 ASN A N 1
ATOM 606 C CA . ASN A 1 80 ? 14.037 -4.590 -3.009 1.00 64.19 80 ASN A CA 1
ATOM 607 C C . ASN A 1 80 ? 13.616 -5.440 -1.803 1.00 64.19 80 ASN A C 1
ATOM 609 O O . ASN A 1 80 ? 12.488 -5.919 -1.718 1.00 64.19 80 ASN A O 1
ATOM 613 N N . ARG A 1 81 ? 14.496 -5.549 -0.798 1.00 54.06 81 ARG A N 1
ATOM 614 C CA . ARG A 1 81 ? 14.257 -6.300 0.455 1.00 54.06 81 ARG A CA 1
ATOM 615 C C . ARG A 1 81 ? 13.004 -5.844 1.233 1.00 54.06 81 ARG A C 1
ATOM 617 O O . ARG A 1 81 ? 12.552 -6.552 2.123 1.00 54.06 81 ARG A O 1
ATOM 624 N N . ARG A 1 82 ? 12.467 -4.656 0.922 1.00 52.78 82 ARG A N 1
ATOM 625 C CA . ARG A 1 82 ? 11.255 -4.065 1.521 1.00 52.78 82 ARG A CA 1
ATOM 626 C C . ARG A 1 82 ? 10.012 -4.125 0.617 1.00 52.78 82 ARG A C 1
ATOM 628 O O . ARG A 1 82 ? 8.958 -3.648 1.038 1.00 52.78 82 ARG A O 1
ATOM 635 N N . ASP A 1 83 ? 10.109 -4.674 -0.594 1.00 45.44 83 ASP A N 1
ATOM 636 C CA . ASP A 1 83 ? 8.954 -4.811 -1.483 1.00 45.44 83 ASP A CA 1
ATOM 637 C C . ASP A 1 83 ? 8.024 -5.923 -0.982 1.00 45.44 83 ASP A C 1
ATOM 639 O O . ASP A 1 83 ? 8.469 -7.024 -0.655 1.00 45.44 83 ASP A O 1
ATOM 643 N N . GLN A 1 84 ? 6.716 -5.648 -0.940 1.00 40.16 84 GLN A N 1
ATOM 644 C CA . GLN A 1 84 ? 5.715 -6.676 -0.653 1.00 40.16 84 GLN A CA 1
ATOM 645 C C . GLN A 1 84 ? 5.766 -7.758 -1.743 1.00 40.16 84 GLN A C 1
ATOM 647 O O . GLN A 1 84 ? 5.791 -7.448 -2.938 1.00 40.16 84 GLN A O 1
ATOM 652 N N . VAL A 1 85 ? 5.778 -9.029 -1.331 1.00 37.75 85 VAL A N 1
ATOM 653 C CA . VAL A 1 85 ? 5.686 -10.187 -2.229 1.00 37.75 85 VAL A CA 1
ATOM 654 C C . VAL A 1 85 ? 4.403 -10.049 -3.058 1.00 37.75 85 VAL A C 1
ATOM 656 O O . VAL A 1 85 ? 3.311 -9.953 -2.499 1.00 37.75 85 VAL A O 1
ATOM 659 N N . GLN A 1 86 ? 4.516 -9.991 -4.392 1.00 35.69 86 GLN A N 1
ATOM 660 C CA . GLN A 1 86 ? 3.339 -10.119 -5.255 1.00 35.69 86 GLN A CA 1
ATOM 661 C C . GLN A 1 86 ? 2.740 -11.509 -5.007 1.00 35.69 86 GLN A C 1
ATOM 663 O O . GLN A 1 86 ? 3.467 -12.495 -5.037 1.00 35.69 86 GLN A O 1
ATOM 668 N N . PHE A 1 87 ? 1.444 -11.564 -4.695 1.00 33.88 87 PHE A N 1
ATOM 669 C CA . PHE A 1 87 ? 0.719 -12.797 -4.385 1.00 33.88 87 PHE A CA 1
ATOM 670 C C . PHE A 1 87 ? 1.041 -13.920 -5.383 1.00 33.88 87 PHE A C 1
ATOM 672 O O . PHE A 1 87 ? 0.928 -13.703 -6.589 1.00 33.88 87 PHE A O 1
ATOM 679 N N . ILE A 1 88 ? 1.364 -15.112 -4.875 1.00 36.16 88 ILE A N 1
ATOM 680 C CA . ILE A 1 88 ? 1.426 -16.340 -5.676 1.00 36.16 88 ILE A CA 1
ATOM 681 C C . ILE A 1 88 ? 0.004 -16.633 -6.163 1.00 36.16 88 ILE A C 1
ATOM 683 O O . ILE A 1 88 ? -0.921 -16.773 -5.359 1.00 36.16 88 ILE A O 1
ATOM 687 N N . GLN A 1 89 ? -0.185 -16.641 -7.483 1.00 34.44 89 GLN A N 1
ATOM 688 C CA . GLN A 1 89 ? -1.487 -16.868 -8.119 1.00 34.44 89 GLN A CA 1
ATOM 689 C C . GLN A 1 89 ? -1.697 -18.331 -8.540 1.00 34.44 89 GLN A C 1
ATOM 691 O O . GLN A 1 89 ? -2.846 -18.727 -8.734 1.00 34.44 89 GLN A O 1
ATOM 696 N N . ASP A 1 90 ? -0.626 -19.127 -8.635 1.00 35.69 90 ASP A N 1
ATOM 697 C CA . ASP A 1 90 ? -0.654 -20.536 -9.033 1.00 35.69 90 ASP A CA 1
ATOM 698 C C . ASP A 1 90 ? 0.101 -21.404 -8.013 1.00 35.69 90 ASP A C 1
ATOM 700 O O . ASP A 1 90 ? 1.256 -21.161 -7.680 1.00 35.69 90 ASP A O 1
ATOM 704 N N . MET A 1 91 ? -0.571 -22.428 -7.494 1.00 34.06 91 MET A N 1
ATOM 705 C CA . MET A 1 91 ? -0.031 -23.348 -6.487 1.00 34.06 91 MET A CA 1
ATOM 706 C C . MET A 1 91 ? 0.974 -24.366 -7.051 1.00 34.06 91 MET A C 1
ATOM 708 O O . MET A 1 91 ? 1.554 -25.121 -6.271 1.00 34.06 91 MET A O 1
ATOM 712 N N . SER A 1 92 ? 1.145 -24.425 -8.375 1.00 35.31 92 SER A N 1
ATOM 713 C CA . SER A 1 92 ? 2.070 -25.340 -9.060 1.00 35.31 92 SER A CA 1
ATOM 714 C C . SER A 1 92 ? 3.413 -24.701 -9.435 1.00 35.31 92 SER A C 1
ATOM 716 O O . SER A 1 92 ? 4.273 -25.362 -10.015 1.00 35.31 92 SER A O 1
ATOM 718 N N . GLU A 1 93 ? 3.607 -23.431 -9.084 1.00 30.34 93 GLU A N 1
ATOM 719 C CA . GLU A 1 93 ? 4.810 -22.666 -9.395 1.00 30.34 93 GLU A CA 1
ATOM 720 C C . GLU A 1 93 ? 6.000 -23.135 -8.537 1.00 30.34 93 GLU A C 1
ATOM 722 O O . GLU A 1 93 ? 5.980 -23.060 -7.305 1.00 30.34 93 GLU A O 1
ATOM 727 N N . ALA A 1 94 ? 7.038 -23.670 -9.184 1.00 32.47 94 ALA A N 1
ATOM 728 C CA . ALA A 1 94 ? 8.240 -24.131 -8.504 1.00 32.47 94 ALA A CA 1
ATOM 729 C C . ALA A 1 94 ? 9.141 -22.947 -8.115 1.00 32.47 94 ALA A C 1
ATOM 731 O O . ALA A 1 94 ? 9.476 -22.106 -8.942 1.00 32.47 94 ALA A O 1
ATOM 732 N N . GLN A 1 95 ? 9.577 -22.964 -6.852 1.00 36.03 95 GLN A N 1
ATOM 733 C CA . GLN A 1 95 ? 10.708 -22.216 -6.296 1.00 36.03 95 GLN A CA 1
ATOM 734 C C . GLN A 1 95 ? 10.635 -20.682 -6.448 1.00 36.03 95 GLN A C 1
ATOM 736 O O . GLN A 1 95 ? 11.317 -20.072 -7.267 1.00 36.03 95 GLN A O 1
ATOM 741 N N . TRP A 1 96 ? 9.861 -20.031 -5.576 1.00 34.81 96 TRP A N 1
ATOM 742 C CA . TRP A 1 96 ? 9.762 -18.572 -5.541 1.00 34.81 96 TRP A CA 1
ATOM 743 C C . TRP A 1 96 ? 10.642 -17.982 -4.431 1.00 34.81 96 TRP A C 1
ATOM 745 O O . TRP A 1 96 ? 10.366 -18.197 -3.254 1.00 34.81 96 TRP A O 1
ATOM 755 N N . ASP A 1 97 ? 11.646 -17.191 -4.831 1.00 42.91 97 ASP A N 1
ATOM 756 C CA . ASP A 1 97 ? 12.298 -16.113 -4.052 1.00 42.91 97 ASP A CA 1
ATOM 757 C C . ASP A 1 97 ? 13.795 -16.226 -3.681 1.00 42.91 97 ASP A C 1
ATOM 759 O O . ASP A 1 97 ? 14.228 -15.720 -2.648 1.00 42.91 97 ASP A O 1
ATOM 763 N N . SER A 1 98 ? 14.640 -16.781 -4.559 1.00 41.16 98 SER A N 1
ATOM 764 C CA . SER A 1 98 ? 16.082 -16.438 -4.576 1.00 41.16 98 SER A CA 1
ATOM 765 C C . SER A 1 98 ? 16.431 -15.337 -5.593 1.00 41.16 98 SER A C 1
ATOM 767 O O . SER A 1 98 ? 17.516 -14.749 -5.543 1.00 41.16 98 SER A O 1
ATOM 769 N N . ALA A 1 99 ? 15.521 -15.024 -6.522 1.00 46.66 99 ALA A N 1
ATOM 770 C CA . ALA A 1 99 ? 15.768 -14.060 -7.583 1.00 46.66 99 ALA A CA 1
ATOM 771 C C . ALA A 1 99 ? 15.519 -12.622 -7.098 1.00 46.66 99 ALA A C 1
ATOM 773 O O . ALA A 1 99 ? 14.384 -12.194 -6.903 1.00 46.66 99 ALA A O 1
ATOM 774 N N . LYS A 1 100 ? 16.591 -11.820 -7.004 1.00 64.75 100 LYS A N 1
ATOM 775 C CA . LYS A 1 100 ? 16.508 -10.354 -6.810 1.00 64.75 100 LYS A CA 1
ATOM 776 C C . LYS A 1 100 ? 15.757 -9.633 -7.942 1.00 64.75 100 LYS A C 1
ATOM 778 O O . LYS A 1 100 ? 15.490 -8.439 -7.845 1.00 64.75 100 LYS A O 1
ATOM 783 N N . TRP A 1 101 ? 15.447 -10.341 -9.023 1.00 77.44 101 TRP A N 1
ATOM 784 C CA . TRP A 1 101 ? 14.793 -9.823 -10.210 1.00 77.44 101 TRP A CA 1
ATOM 785 C C . TRP A 1 101 ? 13.536 -10.624 -10.513 1.00 77.44 101 TRP A C 1
ATOM 787 O O . TRP A 1 101 ? 13.588 -11.841 -10.665 1.00 77.44 101 TRP A O 1
ATOM 797 N N . LEU A 1 102 ? 12.423 -9.913 -10.658 1.00 82.88 102 LEU A N 1
ATOM 798 C CA . LEU A 1 102 ? 11.233 -10.432 -11.312 1.00 82.88 102 LEU A CA 1
ATOM 799 C C . LEU A 1 102 ? 11.404 -10.245 -12.821 1.00 82.88 102 LEU A C 1
ATOM 801 O O . LEU A 1 102 ? 11.808 -9.162 -13.254 1.00 82.88 102 LEU A O 1
ATOM 805 N N . VAL A 1 103 ? 11.083 -11.259 -13.620 1.00 83.75 103 VAL A N 1
ATOM 806 C CA . VAL A 1 103 ? 11.309 -11.250 -15.072 1.00 83.75 103 VAL A CA 1
ATOM 807 C C . VAL A 1 103 ? 10.055 -11.633 -15.847 1.00 83.75 103 VAL A C 1
ATOM 809 O O . VAL A 1 103 ? 9.255 -12.461 -15.417 1.00 83.75 103 VAL A O 1
ATOM 812 N N . ARG A 1 104 ? 9.880 -11.010 -17.009 1.00 87.44 104 ARG A N 1
ATOM 813 C CA . ARG A 1 104 ? 8.872 -11.350 -18.005 1.00 87.44 104 ARG A CA 1
ATOM 814 C C . ARG A 1 104 ? 9.526 -11.492 -19.370 1.00 87.44 104 ARG A C 1
ATOM 816 O O . ARG A 1 104 ? 10.146 -10.556 -19.861 1.00 87.44 104 ARG A O 1
ATOM 823 N N . TRP A 1 105 ? 9.296 -12.627 -20.001 1.00 85.06 105 TRP A N 1
ATOM 824 C CA . TRP A 1 105 ? 9.567 -12.969 -21.389 1.00 85.06 105 TRP A CA 1
ATOM 825 C C . TRP A 1 105 ? 8.239 -13.066 -22.155 1.00 85.06 105 TRP A C 1
ATOM 827 O O . TRP A 1 105 ? 7.229 -13.487 -21.576 1.00 85.06 105 TRP A O 1
ATOM 837 N N . PRO A 1 106 ? 8.204 -12.711 -23.451 1.00 83.75 106 PRO A N 1
ATOM 838 C CA . PRO A 1 106 ? 6.999 -12.839 -24.258 1.00 83.75 106 PRO A CA 1
ATOM 839 C C . PRO A 1 106 ? 6.674 -14.322 -24.442 1.00 83.75 106 PRO A C 1
ATOM 841 O O . PRO A 1 106 ? 7.579 -15.134 -24.636 1.00 83.75 106 PRO A O 1
ATOM 844 N N . LEU A 1 107 ? 5.386 -14.682 -24.401 1.00 78.94 107 LEU A N 1
ATOM 845 C CA . LEU A 1 107 ? 4.947 -16.083 -24.509 1.00 78.94 107 LEU A CA 1
ATOM 846 C C . LEU A 1 107 ? 5.316 -16.714 -25.862 1.00 78.94 107 LEU A C 1
ATOM 848 O O . LEU A 1 107 ? 5.500 -17.924 -25.968 1.00 78.94 107 LEU A O 1
ATOM 852 N N . LYS A 1 108 ? 5.434 -15.884 -26.900 1.00 73.56 108 LYS A N 1
ATOM 853 C CA . LYS A 1 108 ? 5.882 -16.264 -28.240 1.00 73.56 108 LYS A CA 1
ATOM 854 C C . LYS A 1 108 ? 7.153 -15.500 -28.578 1.00 73.56 108 LYS A C 1
ATOM 856 O O . LYS A 1 108 ? 7.299 -14.350 -28.173 1.00 73.56 108 LYS A O 1
ATOM 861 N N . LEU A 1 109 ? 8.056 -16.123 -29.329 1.00 65.06 109 LEU A N 1
ATOM 862 C CA . LEU A 1 109 ? 9.300 -15.478 -29.748 1.00 65.06 109 LEU A CA 1
ATOM 863 C C . LEU A 1 109 ? 9.018 -14.241 -30.615 1.00 65.06 109 LEU A C 1
ATOM 865 O O . LEU A 1 109 ? 8.346 -14.337 -31.640 1.00 65.06 109 LEU A O 1
ATOM 869 N N . THR A 1 110 ? 9.596 -13.102 -30.232 1.00 58.38 110 THR A N 1
ATOM 870 C CA . THR A 1 110 ? 9.434 -11.804 -30.913 1.00 58.38 110 THR A CA 1
ATOM 871 C C . THR A 1 110 ? 9.999 -11.802 -32.341 1.00 58.38 110 THR A C 1
ATOM 873 O O . THR A 1 110 ? 9.496 -11.075 -33.190 1.00 58.38 110 THR A O 1
ATOM 876 N N . ASN A 1 111 ? 10.983 -12.668 -32.624 1.00 56.41 111 ASN A N 1
ATOM 877 C CA . ASN A 1 111 ? 11.630 -12.836 -33.936 1.00 56.41 111 ASN A CA 1
ATOM 878 C C . ASN A 1 111 ? 11.539 -14.286 -34.467 1.00 56.41 111 ASN A C 1
ATOM 880 O O . ASN A 1 111 ? 12.383 -14.715 -35.252 1.00 56.41 111 ASN A O 1
ATOM 884 N N . GLY A 1 112 ? 10.566 -15.074 -33.995 1.00 50.38 112 GLY A N 1
ATOM 885 C CA . GLY A 1 112 ? 10.364 -16.452 -34.458 1.00 50.38 112 GLY A CA 1
ATOM 886 C C . GLY A 1 112 ? 9.704 -16.523 -35.843 1.00 50.38 112 GLY A C 1
ATOM 887 O O . GLY A 1 112 ? 9.134 -15.531 -36.305 1.00 50.38 112 GLY A O 1
ATOM 888 N N . PRO A 1 113 ? 9.734 -17.687 -36.517 1.00 44.81 113 PRO A N 1
ATOM 889 C CA . PRO A 1 113 ? 9.004 -17.865 -37.769 1.00 44.81 113 PRO A CA 1
ATOM 890 C C . PRO A 1 113 ? 7.492 -17.615 -37.543 1.00 44.81 113 PRO A C 1
ATOM 892 O O . PRO A 1 113 ? 6.983 -17.758 -36.426 1.00 44.81 113 PRO A O 1
ATOM 895 N N . ALA A 1 114 ? 6.773 -17.181 -38.590 1.00 48.19 114 ALA A N 1
ATOM 896 C CA . ALA A 1 114 ? 5.416 -16.593 -38.536 1.00 48.19 114 ALA A CA 1
ATOM 897 C C . ALA A 1 114 ? 4.324 -17.448 -37.843 1.00 48.19 114 ALA A C 1
ATOM 899 O O . ALA A 1 114 ? 3.220 -16.980 -37.570 1.00 48.19 114 ALA A O 1
ATOM 900 N N . ASN A 1 115 ? 4.649 -18.696 -37.541 1.00 49.34 115 ASN A N 1
ATOM 901 C CA . ASN A 1 115 ? 3.886 -19.724 -36.851 1.00 49.34 115 ASN A CA 1
ATOM 902 C C . ASN A 1 115 ? 3.865 -19.578 -35.312 1.00 49.34 115 ASN A C 1
ATOM 904 O O . ASN A 1 115 ? 3.222 -20.381 -34.641 1.00 49.34 115 ASN A O 1
ATOM 908 N N . GLY A 1 116 ? 4.468 -18.533 -34.733 1.00 58.28 116 GLY A N 1
ATOM 909 C CA . GLY A 1 116 ? 4.209 -18.152 -33.338 1.00 58.28 116 GLY A CA 1
ATOM 910 C C . GLY A 1 116 ? 4.704 -19.170 -32.310 1.00 58.28 116 GLY A C 1
ATOM 911 O O . GLY A 1 116 ? 3.995 -19.453 -31.342 1.00 58.28 116 GLY A O 1
ATOM 912 N N . GLN A 1 117 ? 5.904 -19.709 -32.545 1.00 67.06 117 GLN A N 1
ATOM 913 C CA . GLN A 1 117 ? 6.588 -20.653 -31.664 1.00 67.06 117 GLN A CA 1
ATOM 914 C C . GLN A 1 117 ? 6.640 -20.126 -30.221 1.00 67.06 117 GLN A C 1
ATOM 916 O O . GLN A 1 117 ? 6.993 -18.964 -29.983 1.00 67.06 117 GLN A O 1
ATOM 921 N N . LEU A 1 118 ? 6.268 -20.991 -29.272 1.00 71.25 118 LEU A N 1
ATOM 922 C CA . LEU A 1 118 ? 6.336 -20.696 -27.844 1.00 71.25 118 LEU A CA 1
ATOM 923 C C . LEU A 1 118 ? 7.778 -20.373 -27.456 1.00 71.25 118 LEU A C 1
ATOM 925 O O . LEU A 1 118 ? 8.717 -21.032 -27.904 1.00 71.25 118 LEU A O 1
ATOM 929 N N . ASN A 1 119 ? 7.945 -19.346 -26.633 1.00 71.75 119 ASN A N 1
ATOM 930 C CA . ASN A 1 119 ? 9.246 -18.991 -26.103 1.00 71.75 119 ASN A CA 1
ATOM 931 C C . ASN A 1 119 ? 9.610 -19.979 -24.984 1.00 71.75 119 ASN A C 1
ATOM 933 O O . ASN A 1 119 ? 8.921 -19.987 -23.960 1.00 71.75 119 ASN A O 1
ATOM 937 N N . PRO A 1 120 ? 10.657 -20.808 -25.151 1.00 68.44 120 PRO A N 1
ATOM 938 C CA . PRO A 1 120 ? 10.972 -21.844 -24.183 1.00 68.44 120 PRO A CA 1
ATOM 939 C C . PRO A 1 120 ? 11.312 -21.263 -22.817 1.00 68.44 120 PRO A C 1
ATOM 941 O O . PRO A 1 120 ? 10.995 -21.920 -21.853 1.00 68.44 120 PRO A O 1
ATOM 944 N N . VAL A 1 121 ? 11.846 -20.042 -22.692 1.00 67.56 121 VAL A N 1
ATOM 945 C CA . VAL A 1 121 ? 12.159 -19.442 -21.375 1.00 67.56 121 VAL A CA 1
ATOM 946 C C . VAL A 1 121 ? 10.963 -18.747 -20.709 1.00 67.56 121 VAL A C 1
ATOM 948 O O . VAL A 1 121 ? 11.085 -18.183 -19.628 1.00 67.56 121 VAL A O 1
ATOM 951 N N . ALA A 1 122 ? 9.777 -18.766 -21.328 1.00 68.88 122 ALA A N 1
ATOM 952 C CA . ALA A 1 122 ? 8.593 -18.116 -20.761 1.00 68.88 122 ALA A CA 1
ATOM 953 C C . ALA A 1 122 ? 8.005 -18.845 -19.537 1.00 68.88 122 ALA A C 1
ATOM 955 O O . ALA A 1 122 ? 7.109 -18.286 -18.901 1.00 68.88 122 ALA A O 1
ATOM 956 N N . PHE A 1 123 ? 8.483 -20.050 -19.198 1.00 65.69 123 PHE A N 1
ATOM 957 C CA . PHE A 1 123 ? 8.122 -20.715 -17.940 1.00 65.69 123 PHE A CA 1
ATOM 958 C C . PHE A 1 123 ? 8.749 -20.032 -16.713 1.00 65.69 123 PHE A C 1
ATOM 960 O O . PHE A 1 123 ? 8.162 -20.098 -15.642 1.00 65.69 123 PHE A O 1
ATOM 967 N N . ASP A 1 124 ? 9.858 -19.299 -16.873 1.00 65.62 124 ASP A N 1
ATOM 968 C CA . ASP A 1 124 ? 10.538 -18.556 -15.793 1.00 65.62 124 ASP A CA 1
ATOM 969 C C . ASP A 1 124 ? 9.891 -17.190 -15.497 1.00 65.62 124 ASP A C 1
ATOM 971 O O . ASP A 1 124 ? 10.497 -16.292 -14.908 1.00 65.62 124 ASP A O 1
ATOM 975 N N . ASN A 1 125 ? 8.666 -16.972 -15.971 1.00 71.88 125 ASN A N 1
ATOM 976 C CA . ASN A 1 125 ? 7.999 -15.686 -15.866 1.00 71.88 125 ASN A CA 1
ATOM 977 C C . ASN A 1 125 ? 7.503 -15.418 -14.448 1.00 71.88 125 ASN A C 1
ATOM 979 O O . ASN A 1 125 ? 6.424 -15.859 -14.072 1.00 71.88 125 ASN A O 1
ATOM 983 N N . THR A 1 126 ? 8.235 -14.582 -13.720 1.00 75.69 126 THR A N 1
ATOM 984 C CA . THR A 1 126 ? 7.904 -14.181 -12.349 1.00 75.69 126 THR A CA 1
ATOM 985 C C . THR A 1 126 ? 7.297 -12.774 -12.243 1.00 75.69 126 THR A C 1
ATOM 987 O O . THR A 1 126 ? 6.757 -12.381 -11.209 1.00 75.69 126 THR A O 1
ATOM 990 N N . LEU A 1 127 ? 7.349 -11.979 -13.317 1.00 81.81 127 LEU A N 1
ATOM 991 C CA . LEU A 1 127 ? 6.737 -10.654 -13.397 1.00 81.81 127 LEU A CA 1
ATOM 992 C C . LEU A 1 127 ? 5.495 -10.695 -14.299 1.00 81.81 127 LEU A C 1
ATOM 994 O O . LEU A 1 127 ? 5.595 -10.945 -15.496 1.00 81.81 127 LEU A O 1
ATOM 998 N N . SER A 1 128 ? 4.314 -10.392 -13.755 1.00 79.25 128 SER A N 1
ATOM 999 C CA . SER A 1 128 ? 3.053 -10.420 -14.522 1.00 79.25 128 SER A CA 1
ATOM 1000 C C . SER A 1 128 ? 2.485 -9.033 -14.840 1.00 79.25 128 SER A C 1
ATOM 1002 O O . SER A 1 128 ? 1.730 -8.868 -15.804 1.00 79.25 128 SER A O 1
ATOM 1004 N N . LYS A 1 129 ? 2.836 -8.021 -14.036 1.00 83.62 129 LYS A N 1
ATOM 1005 C CA . LYS A 1 129 ? 2.229 -6.687 -14.088 1.00 83.62 129 LYS A CA 1
ATOM 1006 C C . LYS A 1 129 ? 3.240 -5.561 -13.911 1.00 83.62 129 LYS A C 1
ATOM 1008 O O . LYS A 1 129 ? 4.188 -5.689 -13.137 1.00 83.62 129 LYS A O 1
ATOM 1013 N N . VAL A 1 130 ? 2.963 -4.427 -14.556 1.00 85.44 130 VAL A N 1
ATOM 1014 C CA . VAL A 1 130 ? 3.614 -3.143 -14.271 1.00 85.44 130 VAL A CA 1
ATOM 1015 C C . VAL A 1 130 ? 2.706 -2.226 -13.449 1.00 85.44 130 VAL A C 1
ATOM 1017 O O . VAL A 1 130 ? 1.487 -2.194 -13.622 1.00 85.44 130 VAL A O 1
ATOM 1020 N N . SER A 1 131 ? 3.295 -1.471 -12.536 1.00 88.56 131 SER A N 1
ATOM 1021 C CA . SER A 1 131 ? 2.603 -0.559 -11.627 1.00 88.56 131 SER A CA 1
ATOM 1022 C C . SER A 1 131 ? 3.410 0.716 -11.455 1.00 88.56 131 SER A C 1
ATOM 1024 O O . SER A 1 131 ? 4.630 0.705 -11.624 1.00 88.56 131 SER A O 1
ATOM 1026 N N . ARG A 1 132 ? 2.735 1.817 -11.117 1.00 86.19 132 ARG A N 1
ATOM 1027 C CA . ARG A 1 132 ? 3.422 3.077 -10.798 1.00 86.19 132 ARG A CA 1
ATOM 1028 C C . ARG A 1 132 ? 4.369 2.915 -9.606 1.00 86.19 132 ARG A C 1
ATOM 1030 O O . ARG A 1 132 ? 4.287 1.929 -8.875 1.00 86.19 132 ARG A O 1
ATOM 1037 N N . HIS A 1 133 ? 5.265 3.880 -9.434 1.00 87.62 133 HIS A N 1
ATOM 1038 C CA . HIS A 1 133 ? 6.306 3.932 -8.399 1.00 87.62 133 HIS A CA 1
ATOM 1039 C C . HIS A 1 133 ? 7.318 2.787 -8.472 1.00 87.62 133 HIS A C 1
ATOM 1041 O O . HIS A 1 133 ? 7.938 2.426 -7.477 1.00 87.62 133 HIS A O 1
ATOM 1047 N N . ASN A 1 134 ? 7.473 2.192 -9.655 1.00 91.12 134 ASN A N 1
ATOM 1048 C CA . ASN A 1 134 ? 8.383 1.079 -9.877 1.00 91.12 134 ASN A CA 1
ATOM 1049 C C . ASN A 1 134 ? 9.261 1.307 -11.101 1.00 91.12 134 ASN A C 1
ATOM 1051 O O . ASN A 1 134 ? 8.848 1.917 -12.092 1.00 91.12 134 ASN A O 1
ATOM 1055 N N . SER A 1 135 ? 10.467 0.757 -11.011 1.00 94.00 135 SER A N 1
ATOM 1056 C CA . SER A 1 135 ? 11.458 0.761 -12.077 1.00 94.00 135 SER A CA 1
ATOM 1057 C C . SER A 1 135 ? 11.443 -0.556 -12.841 1.00 94.00 135 SER A C 1
ATOM 1059 O O . SER A 1 135 ? 11.344 -1.628 -12.238 1.00 94.00 135 SER A O 1
ATOM 1061 N N . TYR A 1 136 ? 11.604 -0.473 -14.158 1.00 96.00 136 TYR A N 1
ATOM 1062 C CA . TYR A 1 136 ? 11.654 -1.620 -15.053 1.00 96.00 136 TYR A CA 1
ATOM 1063 C C . TYR A 1 136 ? 12.841 -1.510 -16.005 1.00 96.00 136 TYR A C 1
ATOM 1065 O O . TYR A 1 136 ? 13.114 -0.434 -16.535 1.00 96.00 136 TYR A O 1
ATOM 1073 N N . LEU A 1 137 ? 13.516 -2.630 -16.258 1.00 96.12 137 LEU A N 1
ATOM 1074 C CA . LEU A 1 137 ? 14.459 -2.754 -17.364 1.00 96.12 137 LEU A CA 1
ATOM 1075 C C . LEU A 1 137 ? 13.752 -3.436 -18.529 1.00 96.12 137 LEU A C 1
ATOM 1077 O O . LEU A 1 137 ? 13.227 -4.536 -18.378 1.00 96.12 137 LEU A O 1
ATOM 1081 N N . VAL A 1 138 ? 13.727 -2.787 -19.685 1.00 95.50 138 VAL A N 1
ATOM 1082 C CA . VAL A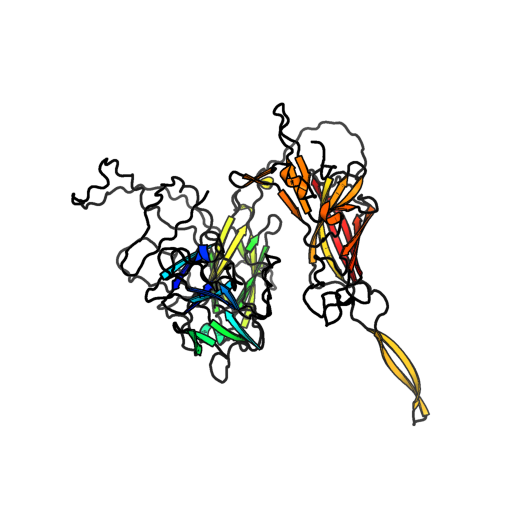 1 138 ? 13.046 -3.263 -20.889 1.00 95.50 138 VAL A CA 1
ATOM 1083 C C . VAL A 1 138 ? 14.085 -3.462 -21.979 1.00 95.50 138 VAL A C 1
ATOM 1085 O O . VAL A 1 138 ? 14.763 -2.510 -22.365 1.00 95.50 138 VAL A O 1
ATOM 1088 N N . HIS A 1 139 ? 14.197 -4.688 -22.485 1.00 93.00 139 HIS A N 1
ATOM 1089 C CA . HIS A 1 139 ? 15.066 -4.983 -23.618 1.00 93.00 139 HIS A CA 1
ATOM 1090 C C . HIS A 1 139 ? 14.276 -4.993 -24.928 1.00 93.00 139 HIS A C 1
ATOM 1092 O O . HIS A 1 139 ? 13.306 -5.747 -25.080 1.00 93.00 139 HIS A O 1
ATOM 1098 N N . ILE A 1 140 ? 14.721 -4.171 -25.876 1.00 88.00 140 ILE A N 1
ATOM 1099 C CA . ILE A 1 140 ? 14.178 -4.063 -27.228 1.00 88.00 140 ILE A CA 1
ATOM 1100 C C . ILE A 1 140 ? 15.168 -4.700 -28.214 1.00 88.00 140 ILE A C 1
ATOM 1102 O O . ILE A 1 140 ? 16.240 -4.140 -28.443 1.00 88.00 140 ILE A O 1
ATOM 1106 N N . PRO A 1 141 ? 14.859 -5.866 -28.806 1.00 81.38 141 PRO A N 1
ATOM 1107 C CA . PRO A 1 141 ? 15.683 -6.457 -29.853 1.00 81.38 141 PRO A CA 1
ATOM 1108 C C . PRO A 1 141 ? 15.672 -5.644 -31.158 1.00 81.38 141 PRO A C 1
ATOM 1110 O O . PRO A 1 141 ? 14.769 -4.854 -31.432 1.00 81.38 141 PRO A O 1
ATOM 1113 N N . GLY A 1 142 ? 16.648 -5.927 -32.023 1.00 83.38 142 GLY A N 1
ATOM 1114 C CA . GLY A 1 142 ? 16.757 -5.324 -33.352 1.00 83.38 142 GLY A CA 1
ATOM 1115 C C . GLY A 1 142 ? 17.415 -3.945 -33.324 1.00 83.38 142 GLY A C 1
ATOM 1116 O O . GLY A 1 142 ? 18.247 -3.673 -32.468 1.00 83.38 142 GLY A O 1
ATOM 1117 N N . THR A 1 143 ? 17.072 -3.092 -34.293 1.00 83.00 143 THR A N 1
ATOM 1118 C CA . THR A 1 143 ? 17.726 -1.785 -34.519 1.00 83.00 143 THR A CA 1
ATOM 1119 C C . THR A 1 143 ? 16.764 -0.596 -34.481 1.00 83.00 143 THR A C 1
ATOM 1121 O O . THR A 1 143 ? 17.187 0.540 -34.676 1.00 83.00 143 THR A O 1
ATOM 1124 N N . ASN A 1 144 ? 15.471 -0.833 -34.243 1.00 81.31 144 ASN A N 1
ATOM 1125 C CA . ASN A 1 144 ? 14.441 0.206 -34.276 1.00 81.31 144 ASN A CA 1
ATOM 1126 C C . ASN A 1 144 ? 14.079 0.691 -32.869 1.00 81.31 144 ASN A C 1
ATOM 1128 O O . ASN A 1 144 ? 13.965 -0.106 -31.940 1.00 81.31 144 ASN A O 1
ATOM 1132 N N . SER A 1 145 ? 13.846 1.996 -32.737 1.00 81.06 145 SER A N 1
ATOM 1133 C CA . SER A 1 145 ? 13.264 2.592 -31.531 1.00 81.06 145 SER A CA 1
ATOM 1134 C C . SER A 1 145 ? 11.735 2.561 -31.587 1.00 81.06 145 SER A C 1
ATOM 1136 O O . SER A 1 145 ? 11.149 2.630 -32.669 1.00 81.06 145 SER A O 1
ATOM 1138 N N . PHE A 1 146 ? 11.091 2.524 -30.421 1.00 80.69 146 PHE A N 1
ATOM 1139 C CA . PHE A 1 146 ? 9.636 2.493 -30.273 1.00 80.69 146 PHE A CA 1
ATOM 1140 C C . PHE A 1 146 ? 9.171 3.480 -29.208 1.00 80.69 146 PHE A C 1
ATOM 1142 O O . PHE A 1 146 ? 9.808 3.637 -28.169 1.00 80.69 146 PHE A O 1
ATOM 1149 N N . THR A 1 147 ? 8.022 4.109 -29.430 1.00 81.69 147 THR A N 1
ATOM 1150 C CA . THR A 1 147 ? 7.394 4.962 -28.420 1.00 81.69 147 THR A CA 1
ATOM 1151 C C . THR A 1 147 ? 6.372 4.159 -27.623 1.00 81.69 147 THR A C 1
ATOM 1153 O O . THR A 1 147 ? 5.365 3.704 -28.160 1.00 81.69 147 THR A O 1
ATOM 1156 N N . LEU A 1 148 ? 6.614 4.016 -26.322 1.00 81.69 148 LEU A N 1
ATOM 1157 C CA . LEU A 1 148 ? 5.659 3.467 -25.366 1.00 81.69 148 LEU A CA 1
ATOM 1158 C C . LEU A 1 148 ? 4.855 4.613 -24.747 1.00 81.69 148 LEU A C 1
ATOM 1160 O O . LEU A 1 148 ? 5.428 5.508 -24.129 1.00 81.69 148 LEU A O 1
ATOM 1164 N N . ARG A 1 149 ? 3.527 4.564 -24.870 1.00 78.88 149 ARG A N 1
ATOM 1165 C CA . ARG A 1 149 ? 2.605 5.481 -24.184 1.00 78.88 149 ARG A CA 1
ATOM 1166 C C . ARG A 1 149 ? 1.823 4.709 -23.135 1.00 78.88 149 ARG A C 1
ATOM 1168 O O . ARG A 1 149 ? 1.011 3.854 -23.476 1.00 78.88 149 ARG A O 1
ATOM 1175 N N . VAL A 1 150 ? 2.054 5.022 -21.866 1.00 75.50 150 VAL A N 1
ATOM 1176 C CA . VAL A 1 150 ? 1.314 4.427 -20.755 1.00 75.50 150 VAL A CA 1
ATOM 1177 C C . VAL A 1 150 ? 0.268 5.425 -20.287 1.00 75.50 150 VAL A C 1
ATOM 1179 O O . VAL A 1 150 ? 0.612 6.495 -19.795 1.00 75.50 150 VAL A O 1
ATOM 1182 N N . GLN A 1 151 ? -1.006 5.079 -20.453 1.00 74.06 151 GLN A N 1
ATOM 1183 C CA . GLN A 1 151 ? -2.125 5.877 -19.959 1.00 74.06 151 GLN A CA 1
ATOM 1184 C C . GLN A 1 151 ? -2.633 5.310 -18.635 1.00 74.06 151 GLN A C 1
ATOM 1186 O O . GLN A 1 151 ? -2.852 4.100 -18.510 1.00 74.06 151 GLN A O 1
ATOM 1191 N N . GLY A 1 152 ? -2.841 6.174 -17.646 1.00 69.38 152 GLY A N 1
ATOM 1192 C CA . GLY A 1 152 ? -3.177 5.708 -16.315 1.00 69.38 152 GLY A CA 1
ATOM 1193 C C . GLY A 1 152 ? -3.470 6.784 -15.285 1.00 69.38 152 GLY A C 1
ATOM 1194 O O . GLY A 1 152 ? -3.481 7.980 -15.573 1.00 69.38 152 GLY A O 1
ATOM 1195 N N . GLY A 1 153 ? -3.704 6.315 -14.059 1.00 67.94 153 GLY A N 1
ATOM 1196 C CA . GLY A 1 153 ? -3.922 7.175 -12.904 1.00 67.94 153 GLY A CA 1
ATOM 1197 C C . GLY A 1 153 ? -2.613 7.654 -12.284 1.00 67.94 153 GLY A C 1
ATOM 1198 O O . GLY A 1 153 ? -1.740 6.825 -12.017 1.00 67.94 153 GLY A O 1
ATOM 1199 N N . GLN A 1 154 ? -2.487 8.956 -12.024 1.00 76.06 154 GLN A N 1
ATOM 1200 C CA . GLN A 1 154 ? -1.343 9.506 -11.283 1.00 76.06 154 GLN A CA 1
ATOM 1201 C C . GLN A 1 154 ? -1.434 9.181 -9.785 1.00 76.06 154 GLN A C 1
ATOM 1203 O O . GLN A 1 154 ? -2.464 8.717 -9.291 1.00 76.06 154 GLN A O 1
ATOM 1208 N N . GLY A 1 155 ? -0.340 9.409 -9.066 1.00 77.75 155 GLY A N 1
ATOM 1209 C CA . GLY A 1 155 ? -0.258 9.292 -7.613 1.00 77.75 155 GLY A CA 1
ATOM 1210 C C . GLY A 1 155 ? 1.141 9.646 -7.130 1.00 77.75 155 GLY A C 1
ATOM 1211 O O . GLY A 1 155 ? 2.119 9.421 -7.847 1.00 77.75 155 GLY A O 1
ATOM 1212 N N . HIS A 1 156 ? 1.251 10.162 -5.911 1.00 84.31 156 HIS A N 1
ATOM 1213 C CA . HIS A 1 156 ? 2.539 10.480 -5.300 1.00 84.31 156 HIS A CA 1
ATOM 1214 C C . HIS A 1 156 ? 2.840 9.531 -4.147 1.00 84.31 156 HIS A C 1
ATOM 1216 O O . HIS A 1 156 ? 2.074 9.454 -3.194 1.00 84.31 156 HIS A O 1
ATOM 1222 N N . LEU A 1 157 ? 3.976 8.843 -4.219 1.00 82.31 157 LEU A N 1
ATOM 1223 C CA . LEU A 1 157 ? 4.513 8.055 -3.119 1.00 82.31 157 LEU A CA 1
ATOM 1224 C C . LEU A 1 157 ? 6.013 8.354 -3.005 1.00 82.31 157 LEU A C 1
ATOM 1226 O O . LEU A 1 157 ? 6.728 8.187 -3.999 1.00 82.31 157 LEU A O 1
ATOM 1230 N N . PRO A 1 158 ? 6.514 8.783 -1.832 1.00 83.25 158 PRO A N 1
ATOM 1231 C CA . PRO A 1 158 ? 7.945 8.959 -1.623 1.00 83.25 158 PRO A CA 1
ATOM 1232 C C . PRO A 1 158 ? 8.720 7.658 -1.857 1.00 83.25 158 PRO A C 1
ATOM 1234 O O . PRO A 1 158 ? 8.250 6.567 -1.515 1.00 83.25 158 PRO A O 1
ATOM 1237 N N . VAL A 1 159 ? 9.933 7.777 -2.403 1.00 85.31 159 VAL A N 1
ATOM 1238 C CA . VAL A 1 159 ? 10.831 6.632 -2.587 1.00 85.31 159 VAL A CA 1
ATOM 1239 C C . VAL A 1 159 ? 11.143 6.008 -1.228 1.00 85.31 159 VAL A C 1
ATOM 1241 O O . VAL A 1 159 ? 11.583 6.679 -0.295 1.00 85.31 159 VAL A O 1
ATOM 1244 N N . ARG A 1 160 ? 10.937 4.694 -1.115 1.00 82.19 160 ARG A N 1
ATOM 1245 C CA . ARG A 1 160 ? 11.243 3.932 0.099 1.00 82.19 160 ARG A CA 1
ATOM 1246 C C . ARG A 1 160 ? 12.682 3.436 0.065 1.00 82.19 160 ARG A C 1
ATOM 1248 O O . ARG A 1 160 ? 12.942 2.299 -0.319 1.00 82.19 160 ARG A O 1
ATOM 1255 N N . TRP A 1 161 ? 13.603 4.286 0.496 1.00 85.56 161 TRP A N 1
ATOM 1256 C CA . TRP A 1 161 ? 15.030 3.978 0.510 1.00 85.56 161 TRP A CA 1
ATOM 1257 C C . TRP A 1 161 ? 15.370 2.796 1.428 1.00 85.56 161 TRP A C 1
ATOM 1259 O O . TRP A 1 161 ? 15.006 2.756 2.610 1.00 85.56 161 TRP A O 1
ATOM 1269 N N . VAL A 1 162 ? 16.094 1.825 0.875 1.00 84.31 162 VAL A N 1
ATOM 1270 C CA . VAL A 1 162 ? 16.797 0.785 1.624 1.00 84.31 162 VAL A CA 1
ATOM 1271 C C . VAL A 1 162 ? 18.170 1.335 1.994 1.00 84.31 162 VAL A C 1
ATOM 1273 O O . VAL A 1 162 ? 18.954 1.696 1.118 1.00 84.31 162 VAL A O 1
ATOM 1276 N N . THR A 1 163 ? 18.424 1.413 3.298 1.00 83.44 163 THR A N 1
ATOM 1277 C CA . THR A 1 163 ? 19.685 1.890 3.873 1.00 83.44 163 THR A CA 1
ATOM 1278 C C . THR A 1 163 ? 20.832 0.947 3.547 1.00 83.44 163 THR A C 1
ATOM 1280 O O . THR A 1 163 ? 20.636 -0.270 3.544 1.00 83.44 163 THR A O 1
ATOM 1283 N N . ASP A 1 164 ? 22.019 1.516 3.367 1.00 82.94 164 ASP A N 1
ATOM 1284 C CA . ASP A 1 164 ? 23.255 0.813 3.023 1.00 82.94 164 ASP A CA 1
ATOM 1285 C C . ASP A 1 164 ? 23.084 -0.119 1.813 1.00 82.94 164 ASP A C 1
ATOM 1287 O O . ASP A 1 164 ? 23.486 -1.283 1.806 1.00 82.94 164 ASP A O 1
ATOM 1291 N N . ASN A 1 165 ? 22.378 0.370 0.790 1.00 84.31 165 ASN A N 1
ATOM 1292 C CA . ASN A 1 165 ? 22.070 -0.426 -0.388 1.00 84.31 165 ASN A CA 1
ATOM 1293 C C . ASN A 1 165 ? 21.842 0.435 -1.632 1.00 84.31 165 ASN A C 1
ATOM 1295 O O . ASN A 1 165 ? 21.561 1.634 -1.560 1.00 84.31 165 ASN A O 1
ATOM 1299 N N . TYR A 1 166 ? 21.931 -0.214 -2.787 1.00 84.00 166 TYR A N 1
ATOM 1300 C CA . TYR A 1 166 ? 21.504 0.338 -4.060 1.00 84.00 166 TYR A CA 1
ATOM 1301 C C . TYR A 1 166 ? 19.989 0.209 -4.212 1.00 84.00 166 TYR A C 1
ATOM 1303 O O . TYR A 1 166 ? 19.407 -0.838 -3.936 1.00 84.00 166 TYR A O 1
ATOM 1311 N N . ASN A 1 167 ? 19.356 1.282 -4.679 1.00 89.31 167 ASN A N 1
ATOM 1312 C CA . ASN A 1 167 ? 17.920 1.376 -4.911 1.00 89.31 167 ASN A CA 1
ATOM 1313 C C . ASN A 1 167 ? 17.684 1.694 -6.392 1.00 89.31 167 ASN A C 1
ATOM 1315 O O . ASN A 1 167 ? 18.208 2.692 -6.886 1.00 89.31 167 ASN A O 1
ATOM 1319 N N . LEU A 1 168 ? 16.924 0.854 -7.103 1.00 91.56 168 LEU A N 1
ATOM 1320 C CA . LEU A 1 168 ? 16.580 1.097 -8.505 1.00 91.56 168 LEU A CA 1
ATOM 1321 C C . LEU A 1 168 ? 15.316 1.959 -8.569 1.00 91.56 168 LEU A C 1
ATOM 1323 O O . LEU A 1 168 ? 14.204 1.449 -8.425 1.00 91.56 168 LEU A O 1
ATOM 1327 N N . THR A 1 169 ? 15.472 3.262 -8.786 1.00 93.25 169 THR A N 1
ATOM 1328 C CA . THR A 1 169 ? 14.376 4.243 -8.709 1.00 93.25 169 THR A CA 1
ATOM 1329 C C . THR A 1 169 ? 14.513 5.345 -9.757 1.00 93.25 169 THR A C 1
ATOM 1331 O O . THR A 1 169 ? 15.601 5.598 -10.267 1.00 93.25 169 THR A O 1
ATOM 1334 N N . GLY A 1 170 ? 13.410 6.026 -10.065 1.00 92.62 170 GLY A N 1
ATOM 1335 C CA . GLY A 1 170 ? 13.438 7.327 -10.730 1.00 92.62 170 GLY A CA 1
ATOM 1336 C C . GLY A 1 170 ? 13.537 8.479 -9.728 1.00 92.62 170 GLY A C 1
ATOM 1337 O O . GLY A 1 170 ? 13.399 8.286 -8.517 1.00 92.62 170 GLY A O 1
ATOM 1338 N N . LEU A 1 171 ? 13.752 9.683 -10.257 1.00 92.50 171 LEU A N 1
ATOM 1339 C CA . LEU A 1 171 ? 13.734 10.951 -9.522 1.00 92.50 171 LEU A CA 1
ATOM 1340 C C . LEU A 1 171 ? 12.559 11.816 -10.012 1.00 92.50 171 LEU A C 1
ATOM 1342 O O . LEU A 1 171 ? 12.129 11.647 -11.159 1.00 92.50 171 LEU A O 1
ATOM 1346 N N . PRO A 1 172 ? 12.016 12.730 -9.185 1.00 90.69 172 PRO A N 1
ATOM 1347 C CA . PRO A 1 172 ? 10.826 13.517 -9.518 1.00 90.69 172 PRO A CA 1
ATOM 1348 C C . PRO A 1 172 ? 11.151 14.673 -10.473 1.00 90.69 172 PRO A C 1
ATOM 1350 O O . PRO A 1 172 ? 10.825 15.815 -10.194 1.00 90.69 172 PRO A O 1
ATOM 1353 N N . VAL A 1 173 ? 11.828 14.399 -11.586 1.00 88.88 173 VAL A N 1
ATOM 1354 C CA . VAL A 1 173 ? 12.251 15.405 -12.568 1.00 88.88 173 VAL A CA 1
ATOM 1355 C C . VAL A 1 173 ? 11.033 16.099 -13.173 1.00 88.88 173 VAL A C 1
ATOM 1357 O O . VAL A 1 173 ? 10.064 15.432 -13.543 1.00 88.88 173 VAL A O 1
ATOM 1360 N N . ASN A 1 174 ? 11.098 17.417 -13.342 1.00 79.06 174 ASN A N 1
ATOM 1361 C CA . ASN A 1 174 ? 10.089 18.145 -14.099 1.00 79.06 174 ASN A CA 1
ATOM 1362 C C . ASN A 1 174 ? 10.047 17.643 -15.565 1.00 79.06 174 ASN A C 1
ATOM 1364 O O . ASN A 1 174 ? 11.054 17.727 -16.275 1.00 79.06 174 ASN A O 1
ATOM 1368 N N . PRO A 1 175 ? 8.907 17.111 -16.053 1.00 67.44 175 PRO A N 1
ATOM 1369 C CA . PRO A 1 175 ? 8.798 16.554 -17.402 1.00 67.44 175 PRO A CA 1
ATOM 1370 C C . PRO A 1 175 ? 8.803 17.608 -18.524 1.00 67.44 175 PRO A C 1
ATOM 1372 O O . PRO A 1 175 ? 8.823 17.229 -19.695 1.00 67.44 175 PRO A O 1
ATOM 1375 N N . ALA A 1 176 ? 8.754 18.907 -18.203 1.00 57.41 176 ALA A N 1
ATOM 1376 C CA . ALA A 1 176 ? 8.588 19.991 -19.164 1.00 57.41 176 ALA A CA 1
ATOM 1377 C C . ALA A 1 176 ? 9.796 20.947 -19.211 1.00 57.41 176 ALA A C 1
ATOM 1379 O O . ALA A 1 176 ? 9.800 21.981 -18.544 1.00 57.41 176 ALA A O 1
ATOM 1380 N N . PRO A 1 177 ? 10.777 20.717 -20.096 1.00 38.12 177 PRO A N 1
ATOM 1381 C CA . PRO A 1 177 ? 11.529 21.818 -20.668 1.00 38.12 177 PRO A CA 1
ATOM 1382 C C . PRO A 1 177 ? 10.620 22.541 -21.677 1.00 38.12 177 PRO A C 1
ATOM 1384 O O . PRO A 1 177 ? 10.520 22.144 -22.837 1.00 38.12 177 PRO A O 1
ATOM 1387 N N . VAL A 1 178 ? 9.889 23.573 -21.247 1.00 30.64 178 VAL A N 1
ATOM 1388 C CA . VAL A 1 178 ? 9.076 24.385 -22.168 1.00 30.64 178 VAL A CA 1
ATOM 1389 C C . VAL A 1 178 ? 10.016 25.137 -23.116 1.00 30.64 178 VAL A C 1
ATOM 1391 O O . VAL A 1 178 ? 10.783 25.998 -22.688 1.00 30.64 178 VAL A O 1
ATOM 1394 N N . VAL A 1 179 ? 9.952 24.830 -24.414 1.00 29.45 179 VAL A N 1
ATOM 1395 C CA . VAL A 1 179 ? 10.534 25.685 -25.456 1.00 29.45 179 VAL A CA 1
ATOM 1396 C C . VAL A 1 179 ? 9.700 26.962 -25.497 1.00 29.45 179 VAL A C 1
ATOM 1398 O O . VAL A 1 179 ? 8.534 26.938 -25.890 1.00 29.45 179 VAL A O 1
ATOM 1401 N N . VAL A 1 180 ? 10.284 28.078 -25.063 1.00 27.70 180 VAL A N 1
ATOM 1402 C CA . VAL A 1 180 ? 9.703 29.405 -25.277 1.00 27.70 180 VAL A CA 1
ATOM 1403 C C . VAL A 1 180 ? 9.727 29.656 -26.781 1.00 27.70 180 VAL A C 1
ATOM 1405 O O . VAL A 1 180 ? 10.790 29.879 -27.357 1.00 27.70 180 VAL A O 1
ATOM 1408 N N . GLY A 1 181 ? 8.566 29.584 -27.432 1.00 27.47 181 GLY A N 1
ATOM 1409 C CA . GLY A 1 181 ? 8.417 30.118 -28.780 1.00 27.47 181 GLY A CA 1
ATOM 1410 C C . GLY A 1 181 ? 8.754 31.605 -28.737 1.00 27.47 181 GLY A C 1
ATOM 1411 O O . GLY A 1 181 ? 8.115 32.366 -28.010 1.00 27.47 181 GLY A O 1
ATOM 1412 N N . THR A 1 182 ? 9.790 32.015 -29.463 1.00 25.59 182 THR A N 1
ATOM 1413 C CA . THR A 1 182 ? 10.087 33.427 -29.691 1.00 25.59 182 THR A CA 1
ATOM 1414 C C . THR A 1 182 ? 8.856 34.102 -30.289 1.00 25.59 182 THR A C 1
ATOM 1416 O O . THR A 1 182 ? 8.183 33.544 -31.153 1.00 25.59 182 THR A O 1
ATOM 1419 N N . ALA A 1 183 ? 8.534 35.288 -29.774 1.00 32.16 183 ALA A N 1
ATOM 1420 C CA . ALA A 1 183 ? 7.344 36.046 -30.132 1.00 32.16 183 ALA A CA 1
ATOM 1421 C C . ALA A 1 183 ? 7.248 36.247 -31.654 1.00 32.16 183 ALA A C 1
ATOM 1423 O O . ALA A 1 183 ? 7.990 37.027 -32.244 1.00 32.16 183 ALA A O 1
ATOM 1424 N N . GLY A 1 184 ? 6.320 35.528 -32.278 1.00 32.19 184 GLY A N 1
ATOM 1425 C CA . GLY A 1 184 ? 6.043 35.619 -33.701 1.00 32.19 184 GLY A CA 1
ATOM 1426 C C . GLY A 1 184 ? 4.984 34.598 -34.083 1.00 32.19 184 GLY A C 1
ATOM 1427 O O . GLY A 1 184 ? 5.273 33.413 -34.185 1.00 32.19 184 GLY A O 1
ATOM 1428 N N . THR A 1 185 ? 3.762 35.083 -34.312 1.00 23.84 185 THR A N 1
ATOM 1429 C CA . THR A 1 185 ? 2.541 34.366 -34.737 1.00 23.84 185 THR A CA 1
ATOM 1430 C C . THR A 1 185 ? 1.876 33.402 -33.728 1.00 23.84 185 THR A C 1
ATOM 1432 O O . THR A 1 185 ? 2.508 32.473 -33.229 1.00 23.84 185 THR A O 1
ATOM 1435 N N . PRO A 1 186 ? 0.571 33.583 -33.422 1.00 28.20 186 PRO A N 1
ATOM 1436 C CA . PRO A 1 186 ? -0.136 32.759 -32.451 1.00 28.20 186 PRO A CA 1
ATOM 1437 C C . PRO A 1 186 ? -0.548 31.423 -33.083 1.00 28.20 186 PRO A C 1
ATOM 1439 O O . PRO A 1 186 ? -1.480 31.366 -33.881 1.00 28.20 186 PRO A O 1
ATOM 1442 N N . SER A 1 187 ? 0.116 30.334 -32.694 1.00 27.16 187 SER A N 1
ATOM 1443 C CA . SER A 1 187 ? -0.428 28.981 -32.844 1.00 27.16 187 SER A CA 1
ATOM 1444 C C . SER A 1 187 ? -1.014 28.543 -31.503 1.00 27.16 187 SER A C 1
ATOM 1446 O O . SER A 1 187 ? -0.318 28.444 -30.491 1.00 27.16 187 SER A O 1
ATOM 1448 N N . ALA A 1 188 ? -2.330 28.362 -31.477 1.00 31.41 188 ALA A N 1
ATOM 1449 C CA . ALA A 1 188 ? -3.091 28.008 -30.292 1.00 31.41 188 ALA A CA 1
ATOM 1450 C C . ALA A 1 188 ? -2.899 26.523 -29.957 1.00 31.41 188 ALA A C 1
ATOM 1452 O O . ALA A 1 188 ? -3.465 25.678 -30.643 1.00 31.41 188 ALA A O 1
ATOM 1453 N N . SER A 1 189 ? -2.129 26.200 -28.908 1.00 27.16 189 SER A N 1
ATOM 1454 C CA . SER A 1 189 ? -2.253 24.912 -28.189 1.00 27.16 189 SER A CA 1
ATOM 1455 C C . SER A 1 189 ? -1.565 24.816 -26.818 1.00 27.16 189 SER A C 1
ATOM 1457 O O . SER A 1 189 ? -1.679 23.766 -26.202 1.00 27.16 189 SER A O 1
ATOM 1459 N N . ASN A 1 190 ? -0.872 25.836 -26.280 1.00 29.42 190 ASN A N 1
ATOM 1460 C CA . ASN A 1 190 ? -0.245 25.667 -24.952 1.00 29.42 190 ASN A CA 1
ATOM 1461 C C . ASN A 1 190 ? 0.056 26.962 -24.169 1.00 29.42 190 ASN A C 1
ATOM 1463 O O . ASN A 1 190 ? 1.120 27.110 -23.571 1.00 29.42 190 ASN A O 1
ATOM 1467 N N . VAL A 1 191 ? -0.871 27.921 -24.149 1.00 24.92 191 VAL A N 1
ATOM 1468 C CA . VAL A 1 191 ? -0.716 29.113 -23.296 1.00 24.92 191 VAL A CA 1
ATOM 1469 C C . VAL A 1 191 ? -1.208 28.781 -21.882 1.00 24.92 191 VAL A C 1
ATOM 1471 O O . VAL A 1 191 ? -2.405 28.842 -21.607 1.00 24.92 191 VAL A O 1
ATOM 1474 N N . LEU A 1 192 ? -0.290 28.408 -20.981 1.00 34.16 192 LEU A N 1
ATOM 1475 C CA . LEU A 1 192 ? -0.530 28.525 -19.538 1.00 34.16 192 LEU A CA 1
ATOM 1476 C C . LEU A 1 192 ? -0.713 30.010 -19.187 1.00 34.16 192 LEU A C 1
ATOM 1478 O O . LEU A 1 192 ? -0.065 30.876 -19.776 1.00 34.16 192 LEU A O 1
ATOM 1482 N N . SER A 1 193 ? -1.587 30.303 -18.222 1.00 34.69 193 SER A N 1
ATOM 1483 C CA . SER A 1 193 ? -1.713 31.636 -17.620 1.00 34.69 193 SER A CA 1
ATOM 1484 C C . SER A 1 193 ? -0.331 32.199 -17.238 1.00 34.69 193 SER A C 1
ATOM 1486 O O . SER A 1 193 ? 0.543 31.416 -16.854 1.00 34.69 193 SER A O 1
ATOM 1488 N N . PRO A 1 194 ? -0.100 33.525 -17.328 1.00 40.81 194 PRO A N 1
ATOM 1489 C CA . PRO A 1 194 ? 1.198 34.107 -16.998 1.00 40.81 194 PRO A CA 1
ATOM 1490 C C . PRO A 1 194 ? 1.605 33.729 -15.569 1.00 40.81 194 PRO A C 1
ATOM 1492 O O . PRO A 1 194 ? 0.807 33.858 -14.639 1.00 40.81 194 PRO A O 1
ATOM 1495 N N . ALA A 1 195 ? 2.836 33.235 -15.403 1.00 45.25 195 ALA A N 1
ATOM 1496 C CA . ALA A 1 195 ? 3.372 32.882 -14.093 1.00 45.25 195 ALA A CA 1
ATOM 1497 C C . ALA A 1 195 ? 3.349 34.120 -13.169 1.00 45.25 195 ALA A C 1
ATOM 1499 O O . ALA A 1 195 ? 3.729 35.208 -13.612 1.00 45.25 195 ALA A O 1
ATOM 1500 N N . PRO A 1 196 ? 2.916 33.990 -11.903 1.00 48.34 196 PRO A N 1
ATOM 1501 C CA . PRO A 1 196 ? 2.858 35.119 -10.985 1.00 48.34 196 PRO A CA 1
ATOM 1502 C C . PRO A 1 196 ? 4.262 35.643 -10.671 1.00 48.34 196 PRO A C 1
ATOM 1504 O O . PRO A 1 196 ? 5.253 34.907 -10.727 1.00 48.34 196 PRO A O 1
ATOM 1507 N N . SER A 1 197 ? 4.334 36.924 -10.305 1.00 44.16 197 SER A N 1
ATOM 1508 C CA . SER A 1 197 ? 5.577 37.574 -9.881 1.00 44.16 197 SER A CA 1
ATOM 1509 C C . SER A 1 197 ? 6.257 36.768 -8.766 1.00 44.16 197 SER A C 1
ATOM 1511 O O . SER A 1 197 ? 5.642 36.468 -7.744 1.00 44.16 197 SER A O 1
ATOM 1513 N N . GLY A 1 198 ? 7.520 36.388 -8.977 1.00 50.91 198 GLY A N 1
ATOM 1514 C CA . GLY A 1 198 ? 8.322 35.644 -8.003 1.00 50.91 198 GLY A CA 1
ATOM 1515 C C . GLY A 1 198 ? 8.195 34.117 -8.042 1.00 50.91 198 GLY A C 1
ATOM 1516 O O . GLY A 1 198 ? 8.863 33.463 -7.240 1.00 50.91 198 GLY A O 1
ATOM 1517 N N . ALA A 1 199 ? 7.400 33.539 -8.951 1.00 53.25 199 ALA A N 1
ATOM 1518 C CA . ALA A 1 199 ? 7.431 32.100 -9.221 1.00 53.25 199 ALA A CA 1
ATOM 1519 C C . ALA A 1 199 ? 8.785 31.677 -9.829 1.00 53.25 199 ALA A C 1
ATOM 1521 O O . ALA A 1 199 ? 9.409 32.489 -10.513 1.00 53.25 199 ALA A O 1
ATOM 1522 N N . PRO A 1 200 ? 9.245 30.427 -9.629 1.00 54.88 200 PRO A N 1
ATOM 1523 C CA . PRO A 1 200 ? 10.499 29.962 -10.219 1.00 54.88 200 PRO A CA 1
ATOM 1524 C C . PRO A 1 200 ? 10.440 30.066 -11.753 1.00 54.88 200 PRO A C 1
ATOM 1526 O O . PRO A 1 200 ? 9.635 29.398 -12.404 1.00 54.88 200 PRO A O 1
ATOM 1529 N N . THR A 1 201 ? 11.251 30.952 -12.336 1.00 48.03 201 THR A N 1
ATOM 1530 C CA . THR A 1 201 ? 11.408 31.109 -13.787 1.00 48.03 201 THR A CA 1
ATOM 1531 C C . THR A 1 201 ? 12.666 30.374 -14.227 1.00 48.03 201 THR A C 1
ATOM 1533 O O . THR A 1 201 ? 13.766 30.761 -13.839 1.00 48.03 201 THR A O 1
ATOM 1536 N N . THR A 1 202 ? 12.534 29.341 -15.054 1.00 44.84 202 THR A N 1
ATOM 1537 C CA . THR A 1 202 ? 13.691 28.716 -15.704 1.00 44.84 202 THR A CA 1
ATOM 1538 C C . THR A 1 202 ? 14.059 29.534 -16.943 1.00 44.84 202 THR A C 1
ATOM 1540 O O . THR A 1 202 ? 13.324 29.536 -17.933 1.00 44.84 202 THR A O 1
ATOM 1543 N N . ALA A 1 203 ? 15.173 30.265 -16.890 1.00 41.19 203 ALA A N 1
ATOM 1544 C CA . ALA A 1 203 ? 15.771 30.892 -18.066 1.00 41.19 203 ALA A CA 1
ATOM 1545 C C . ALA A 1 203 ? 16.421 29.801 -18.929 1.00 41.19 203 ALA A C 1
ATOM 1547 O O . ALA A 1 203 ? 17.427 29.250 -18.509 1.00 41.19 203 ALA A O 1
ATOM 1548 N N . ALA A 1 204 ? 15.839 29.512 -20.101 1.00 44.09 204 ALA A N 1
ATOM 1549 C CA . ALA A 1 204 ? 16.155 28.390 -21.001 1.00 44.09 204 ALA A CA 1
ATOM 1550 C C . ALA A 1 204 ? 16.141 26.999 -20.314 1.00 44.09 204 ALA A C 1
ATOM 1552 O O . ALA A 1 204 ? 16.690 26.818 -19.233 1.00 44.09 204 ALA A O 1
ATOM 1553 N N . PRO A 1 205 ? 15.517 25.965 -20.900 1.00 49.97 205 PRO A N 1
ATOM 1554 C CA . PRO A 1 205 ? 15.477 24.664 -20.248 1.00 49.97 205 PRO A CA 1
ATOM 1555 C C . PRO A 1 205 ? 16.861 23.993 -20.259 1.00 49.97 205 PRO A C 1
ATOM 1557 O O . PRO A 1 205 ? 17.229 23.327 -21.225 1.00 49.97 205 PRO A O 1
ATOM 1560 N N . SER A 1 206 ? 17.638 24.144 -19.186 1.00 58.66 206 SER A N 1
ATOM 1561 C CA . SER A 1 206 ? 18.739 23.229 -18.887 1.00 58.66 206 SER A CA 1
ATOM 1562 C C . SER A 1 206 ? 18.162 21.957 -18.273 1.00 58.66 206 SER A C 1
ATOM 1564 O O . SER A 1 206 ? 17.385 22.024 -17.323 1.00 58.66 206 SER A O 1
ATOM 1566 N N . VAL A 1 207 ? 18.524 20.795 -18.817 1.00 73.19 207 VAL A N 1
ATOM 1567 C CA . VAL A 1 207 ? 18.090 19.497 -18.278 1.00 73.19 207 VAL A CA 1
ATOM 1568 C C . VAL A 1 207 ? 18.624 19.341 -16.845 1.00 73.19 207 VAL A C 1
ATOM 1570 O O . VAL A 1 207 ? 19.832 19.533 -16.661 1.00 73.19 207 VAL A O 1
ATOM 1573 N N . PRO A 1 208 ? 17.776 18.981 -15.859 1.00 88.00 208 PRO A N 1
ATOM 1574 C CA . PRO A 1 208 ? 18.189 18.821 -14.469 1.00 88.00 208 PRO A CA 1
ATOM 1575 C C . PRO A 1 208 ? 19.378 17.875 -14.281 1.00 88.00 208 PRO A C 1
ATOM 1577 O O . PRO A 1 208 ? 19.494 16.861 -14.978 1.00 88.00 208 PRO A O 1
ATOM 1580 N N . LYS A 1 209 ? 20.270 18.196 -13.344 1.00 92.50 209 LYS A N 1
ATOM 1581 C CA . LYS A 1 209 ? 21.539 17.486 -13.114 1.00 92.50 209 LYS A CA 1
ATOM 1582 C C . LYS A 1 209 ? 21.533 16.687 -11.816 1.00 92.50 209 LYS A C 1
ATOM 1584 O O . LYS A 1 209 ? 20.829 17.029 -10.871 1.00 92.50 209 LYS A O 1
ATOM 1589 N N . VAL A 1 210 ? 22.371 15.652 -11.729 1.00 95.06 210 VAL A N 1
ATOM 1590 C CA . VAL A 1 210 ? 22.483 14.779 -10.540 1.00 95.06 210 VAL A CA 1
ATOM 1591 C C . VAL A 1 210 ? 22.683 15.582 -9.251 1.00 95.06 210 VAL A C 1
ATOM 1593 O O . VAL A 1 210 ? 22.015 15.323 -8.246 1.00 95.06 210 VAL A O 1
ATOM 1596 N N . GLY A 1 211 ? 23.569 16.582 -9.279 1.00 93.69 211 GLY A N 1
ATOM 1597 C CA . GLY A 1 211 ? 23.854 17.428 -8.119 1.00 93.69 211 GLY A CA 1
ATOM 1598 C C . GLY A 1 211 ? 22.622 18.154 -7.570 1.00 93.69 211 GLY A C 1
ATOM 1599 O O . GLY A 1 211 ? 22.499 18.301 -6.358 1.00 93.69 211 GLY A O 1
ATOM 1600 N N . GLU A 1 212 ? 21.669 18.541 -8.417 1.00 92.38 212 GLU A N 1
ATOM 1601 C CA . GLU A 1 212 ? 20.473 19.292 -8.008 1.00 92.38 212 GLU A CA 1
ATOM 1602 C C . GLU A 1 212 ? 19.472 18.447 -7.211 1.00 92.38 212 GLU A C 1
ATOM 1604 O O . GLU A 1 212 ? 18.698 18.983 -6.417 1.00 92.38 212 GLU A O 1
ATOM 1609 N N . PHE A 1 213 ? 19.508 17.124 -7.393 1.00 93.06 213 PHE A N 1
ATOM 1610 C CA . PHE A 1 213 ? 18.661 16.186 -6.658 1.00 93.06 213 PHE A CA 1
ATOM 1611 C C . PHE A 1 213 ? 19.349 15.621 -5.424 1.00 93.06 213 PHE A C 1
ATOM 1613 O O . PHE A 1 213 ? 18.679 15.385 -4.425 1.00 93.06 213 PHE A O 1
ATOM 1620 N N . LEU A 1 214 ? 20.655 15.342 -5.496 1.00 94.31 214 LEU A N 1
ATOM 1621 C CA . LEU A 1 214 ? 21.329 14.534 -4.477 1.00 94.31 214 LEU A CA 1
ATOM 1622 C C . LEU A 1 214 ? 22.180 15.348 -3.504 1.00 94.31 214 LEU A C 1
ATOM 1624 O O . LEU A 1 214 ? 22.285 14.948 -2.350 1.00 94.31 214 LEU A O 1
ATOM 1628 N N . SER A 1 215 ? 22.750 16.489 -3.916 1.00 93.88 215 SER A N 1
ATOM 1629 C CA . SER A 1 215 ? 23.752 17.218 -3.109 1.00 93.88 215 SER A CA 1
ATOM 1630 C C . SER A 1 215 ? 23.258 17.687 -1.742 1.00 93.88 215 SER A C 1
ATOM 1632 O O . SER A 1 215 ? 24.054 17.873 -0.825 1.00 93.88 215 SER A O 1
ATOM 1634 N N . SER A 1 216 ? 21.944 17.849 -1.595 1.00 92.38 216 SER A N 1
ATOM 1635 C CA . SER A 1 216 ? 21.301 18.269 -0.348 1.00 92.38 216 SER A CA 1
ATOM 1636 C C . SER A 1 216 ? 21.014 17.111 0.620 1.00 92.38 216 SER A C 1
ATOM 1638 O O . SER A 1 216 ? 20.550 17.352 1.729 1.00 92.38 216 SER A O 1
ATOM 1640 N N . TYR A 1 217 ? 21.296 15.862 0.231 1.00 93.88 217 TYR A N 1
ATOM 1641 C CA . TYR A 1 217 ? 21.063 14.672 1.052 1.00 93.88 217 TYR A CA 1
ATOM 1642 C C . TYR A 1 217 ? 22.393 13.989 1.389 1.00 93.88 217 TYR A C 1
ATOM 1644 O O . TYR A 1 217 ? 22.958 13.295 0.535 1.00 93.88 217 TYR A O 1
ATOM 1652 N N . PRO A 1 218 ? 22.914 14.116 2.623 1.00 93.31 218 PRO A N 1
ATOM 1653 C CA . PRO A 1 218 ? 24.175 13.480 3.011 1.00 93.31 218 PRO A CA 1
ATOM 1654 C C . PRO A 1 218 ? 24.128 11.944 2.930 1.00 93.31 218 PRO A C 1
ATOM 1656 O O . PRO A 1 218 ? 25.174 11.294 2.835 1.00 93.31 218 PRO A O 1
ATOM 1659 N N . GLU A 1 219 ? 22.932 11.349 2.940 1.00 94.50 219 GLU A N 1
ATOM 1660 C CA . GLU A 1 219 ? 22.696 9.920 2.735 1.00 94.50 219 GLU A CA 1
ATOM 1661 C C . GLU A 1 219 ? 22.975 9.467 1.297 1.00 94.50 219 GLU A C 1
ATOM 1663 O O . GLU A 1 219 ? 23.322 8.302 1.097 1.00 94.50 219 GLU A O 1
ATOM 1668 N N . LEU A 1 220 ? 22.833 10.363 0.314 1.00 94.62 220 LEU A N 1
ATOM 1669 C CA . LEU A 1 220 ? 22.976 10.083 -1.123 1.00 94.62 220 LEU A CA 1
ATOM 1670 C C . LEU A 1 220 ? 24.226 10.745 -1.728 1.00 94.62 220 LEU A C 1
ATOM 1672 O O . LEU A 1 220 ? 24.707 10.320 -2.779 1.00 94.62 220 LEU A O 1
ATOM 1676 N N . TRP A 1 221 ? 24.777 11.761 -1.061 1.00 95.69 221 TRP A N 1
ATOM 1677 C CA . TRP A 1 221 ? 25.888 12.579 -1.542 1.00 95.69 221 TRP A CA 1
ATOM 1678 C C . TRP A 1 221 ? 27.126 12.511 -0.651 1.00 95.69 221 TRP A C 1
ATOM 1680 O O . TRP A 1 221 ? 27.035 12.511 0.581 1.00 95.69 221 TRP A O 1
ATOM 1690 N N . ASP A 1 222 ? 28.298 12.478 -1.282 1.00 94.56 222 ASP A N 1
ATOM 1691 C CA . ASP A 1 222 ? 29.576 12.659 -0.612 1.00 94.56 222 ASP A CA 1
ATOM 1692 C C . ASP A 1 222 ? 30.063 14.102 -0.785 1.00 94.56 222 ASP A C 1
ATOM 1694 O O . ASP A 1 222 ? 30.558 14.498 -1.843 1.00 94.56 222 ASP A O 1
ATOM 1698 N N . GLY A 1 223 ? 29.911 14.903 0.273 1.00 91.00 223 GLY A N 1
ATOM 1699 C CA . GLY A 1 223 ? 30.311 16.311 0.269 1.00 91.00 223 GLY A CA 1
ATOM 1700 C C . GLY A 1 223 ? 31.812 16.527 0.065 1.00 91.00 223 GLY A C 1
ATOM 1701 O O . GLY A 1 223 ? 32.198 17.535 -0.517 1.00 91.00 223 GLY A O 1
ATOM 1702 N N . THR A 1 224 ? 32.655 15.574 0.474 1.00 93.31 224 THR A N 1
ATOM 1703 C CA . THR A 1 224 ? 34.115 15.675 0.327 1.00 93.31 224 THR A CA 1
ATOM 1704 C C . THR A 1 224 ? 34.529 15.489 -1.127 1.00 93.31 224 THR A C 1
ATOM 1706 O O . THR A 1 224 ? 35.399 16.197 -1.624 1.00 93.31 224 THR A O 1
ATOM 1709 N N . GLN A 1 225 ? 33.888 14.549 -1.823 1.00 90.69 225 GLN A N 1
ATOM 1710 C CA . GLN A 1 225 ? 34.168 14.267 -3.233 1.00 90.69 225 GLN A CA 1
ATOM 1711 C C . GLN A 1 225 ? 33.352 15.142 -4.190 1.00 90.69 225 GLN A C 1
ATOM 1713 O O . GLN A 1 225 ? 33.605 15.124 -5.392 1.00 90.69 225 GLN A O 1
ATOM 1718 N N . SER A 1 226 ? 32.375 15.900 -3.674 1.00 93.50 226 SER A N 1
ATOM 1719 C CA . SER A 1 226 ? 31.394 16.634 -4.483 1.00 93.50 226 SER A CA 1
ATOM 1720 C C . SER A 1 226 ? 30.757 15.740 -5.556 1.00 93.50 226 SER A C 1
ATOM 1722 O O . SER A 1 226 ? 30.608 16.130 -6.715 1.00 93.50 226 SER A O 1
ATOM 1724 N N . ALA A 1 227 ? 30.390 14.521 -5.154 1.00 94.19 227 ALA A N 1
ATOM 1725 C CA . ALA A 1 227 ? 29.892 13.476 -6.037 1.00 94.19 227 ALA A CA 1
ATOM 1726 C C . ALA A 1 227 ? 28.760 12.673 -5.370 1.00 94.19 227 ALA A C 1
ATOM 1728 O O . ALA A 1 227 ? 28.690 12.602 -4.136 1.00 94.19 227 ALA A O 1
ATOM 1729 N N . PRO A 1 228 ? 27.870 12.031 -6.154 1.00 95.44 228 PRO A N 1
ATOM 1730 C CA . PRO A 1 228 ? 26.936 11.063 -5.592 1.00 95.44 228 PRO A CA 1
ATOM 1731 C C . PRO A 1 228 ? 27.711 9.911 -4.942 1.00 95.44 228 PRO A C 1
ATOM 1733 O O . PRO A 1 228 ? 28.706 9.444 -5.493 1.00 95.44 228 PRO A O 1
ATOM 1736 N N . ARG A 1 229 ? 27.234 9.397 -3.800 1.00 92.62 229 ARG A N 1
ATOM 1737 C CA . ARG A 1 229 ? 27.862 8.234 -3.134 1.00 92.62 229 ARG A CA 1
ATOM 1738 C C . ARG A 1 229 ? 27.866 6.984 -4.014 1.00 92.62 229 ARG A C 1
ATOM 1740 O O . ARG A 1 229 ? 28.705 6.108 -3.852 1.00 92.62 229 ARG A O 1
ATOM 1747 N N . GLY A 1 230 ? 26.909 6.913 -4.929 1.00 89.88 230 GLY A N 1
ATOM 1748 C CA . GLY A 1 230 ? 26.851 5.947 -6.010 1.00 89.88 230 GLY A CA 1
ATOM 1749 C C . GLY A 1 230 ? 25.586 6.194 -6.812 1.00 89.88 230 GLY A C 1
ATOM 1750 O O . GLY A 1 230 ? 24.489 6.077 -6.276 1.00 89.88 230 GLY A O 1
ATOM 1751 N N . MET A 1 231 ? 25.722 6.551 -8.084 1.00 95.06 231 MET A N 1
ATOM 1752 C CA . MET A 1 231 ? 24.597 6.660 -9.006 1.00 95.06 231 MET A CA 1
ATOM 1753 C C . MET A 1 231 ? 25.010 6.090 -10.357 1.00 95.06 231 MET A C 1
ATOM 1755 O O . MET A 1 231 ? 26.114 6.378 -10.808 1.00 95.06 231 MET A O 1
ATOM 1759 N N . TYR A 1 232 ? 24.163 5.276 -10.985 1.00 92.56 232 TYR A N 1
ATOM 1760 C CA . TYR A 1 232 ? 24.485 4.625 -12.255 1.00 92.56 232 TYR A CA 1
ATOM 1761 C C . TYR A 1 232 ? 23.313 4.692 -13.233 1.00 92.56 232 TYR A C 1
ATOM 1763 O O . TYR A 1 232 ? 22.155 4.497 -12.850 1.00 92.56 232 TYR A O 1
ATOM 1771 N N . ARG A 1 233 ? 23.637 4.895 -14.513 1.00 94.75 233 ARG A N 1
ATOM 1772 C CA . ARG A 1 233 ? 22.709 4.836 -15.651 1.00 94.75 233 ARG A CA 1
ATOM 1773 C C . ARG A 1 233 ? 22.976 3.580 -16.477 1.00 94.75 233 ARG A C 1
ATOM 1775 O O . ARG A 1 233 ? 24.127 3.189 -16.660 1.00 94.75 233 ARG A O 1
ATOM 1782 N N . LEU A 1 234 ? 21.912 2.976 -16.996 1.00 92.62 234 LEU A N 1
ATOM 1783 C CA . LEU A 1 234 ? 21.993 1.819 -17.884 1.00 92.62 234 LEU A CA 1
ATOM 1784 C C . LEU A 1 234 ? 22.281 2.258 -19.323 1.00 92.62 234 LEU A C 1
ATOM 1786 O O . LEU A 1 234 ? 21.601 3.139 -19.852 1.00 92.62 234 LEU A O 1
ATOM 1790 N N . THR A 1 235 ? 23.260 1.632 -19.970 1.00 87.44 235 THR A N 1
ATOM 1791 C CA . THR A 1 235 ? 23.495 1.774 -21.412 1.00 87.44 235 THR A CA 1
ATOM 1792 C C . THR A 1 235 ? 22.634 0.796 -22.208 1.00 87.44 235 THR A C 1
ATOM 1794 O O . THR A 1 235 ? 22.142 -0.198 -21.674 1.00 87.44 235 THR A O 1
ATOM 1797 N N . ALA A 1 236 ? 22.496 1.046 -23.513 1.00 85.06 236 ALA A N 1
ATOM 1798 C CA . ALA A 1 236 ? 21.787 0.148 -24.426 1.00 85.06 236 ALA A CA 1
ATOM 1799 C C . ALA A 1 236 ? 22.377 -1.277 -24.442 1.00 85.06 236 ALA A C 1
ATOM 1801 O O . ALA A 1 236 ? 21.638 -2.243 -24.609 1.00 85.06 236 ALA A O 1
ATOM 1802 N N . ASP A 1 237 ? 23.676 -1.427 -24.179 1.00 80.44 237 ASP A N 1
ATOM 1803 C CA . ASP A 1 237 ? 24.354 -2.729 -24.118 1.00 80.44 237 ASP A CA 1
ATOM 1804 C C . ASP A 1 237 ? 24.135 -3.469 -22.787 1.00 80.44 237 ASP A C 1
ATOM 1806 O O . ASP A 1 237 ? 24.632 -4.576 -22.594 1.00 80.44 237 ASP A O 1
ATOM 1810 N N . GLY A 1 238 ? 23.382 -2.880 -21.850 1.00 79.06 238 GLY A N 1
ATOM 1811 C CA . GLY A 1 238 ? 23.089 -3.489 -20.551 1.00 79.06 238 GLY A CA 1
ATOM 1812 C C . GLY A 1 238 ? 24.167 -3.245 -19.495 1.00 79.06 238 GLY A C 1
ATOM 1813 O O . GLY A 1 238 ? 24.194 -3.934 -18.476 1.00 79.06 238 GLY A O 1
ATOM 1814 N N . ILE A 1 239 ? 25.051 -2.270 -19.719 1.00 80.94 239 ILE A N 1
ATOM 1815 C CA . ILE A 1 239 ? 26.144 -1.926 -18.807 1.00 80.94 239 ILE A CA 1
ATOM 1816 C C . ILE A 1 239 ? 25.718 -0.744 -17.934 1.00 80.94 239 ILE A C 1
ATOM 1818 O O . ILE A 1 239 ? 25.200 0.255 -18.427 1.00 80.94 239 ILE A O 1
ATOM 1822 N N . TRP A 1 240 ? 25.951 -0.842 -16.627 1.00 85.88 240 TRP A N 1
ATOM 1823 C CA . TRP A 1 240 ? 25.732 0.265 -15.697 1.00 85.88 240 TRP A CA 1
ATOM 1824 C C . TRP A 1 240 ? 26.977 1.143 -15.624 1.00 85.88 240 TRP A C 1
ATOM 1826 O O . TRP A 1 240 ? 28.043 0.681 -15.224 1.00 85.88 240 TRP A O 1
ATOM 1836 N N . VAL A 1 241 ? 26.836 2.410 -16.003 1.00 85.75 241 VAL A N 1
ATOM 1837 C CA . VAL A 1 241 ? 27.929 3.389 -16.023 1.00 85.75 241 VAL A CA 1
ATOM 1838 C C . VAL A 1 241 ? 27.730 4.380 -14.875 1.00 85.75 241 VAL A C 1
ATOM 1840 O O . VAL A 1 241 ? 26.601 4.854 -14.696 1.00 85.75 241 VAL A O 1
ATOM 1843 N N . PRO A 1 242 ? 28.776 4.674 -14.078 1.00 91.81 242 PRO A N 1
ATOM 1844 C CA . PRO A 1 242 ? 28.676 5.630 -12.982 1.00 91.81 242 PRO A CA 1
ATOM 1845 C C . PRO A 1 242 ? 28.344 7.026 -13.509 1.00 91.81 242 PRO A C 1
ATOM 1847 O O . PRO A 1 242 ? 28.813 7.428 -14.572 1.00 91.81 242 PRO A O 1
ATOM 1850 N N . MET A 1 243 ? 27.547 7.758 -12.741 1.00 95.12 243 MET A N 1
ATOM 1851 C CA . MET A 1 243 ? 27.161 9.134 -13.019 1.00 95.12 243 MET A CA 1
ATOM 1852 C C . MET A 1 243 ? 27.860 10.097 -12.062 1.00 95.12 243 MET A C 1
ATOM 1854 O O . MET A 1 243 ? 28.077 9.783 -10.890 1.00 95.12 243 MET A O 1
ATOM 1858 N N . VAL A 1 244 ? 28.163 11.293 -12.553 1.00 94.75 244 VAL A N 1
ATOM 1859 C CA . VAL A 1 244 ? 28.771 12.392 -11.795 1.00 94.75 244 VAL A CA 1
ATOM 1860 C C . VAL A 1 244 ? 27.794 13.553 -11.608 1.00 94.75 244 VAL A C 1
ATOM 1862 O O . VAL A 1 244 ? 26.723 13.600 -12.208 1.00 94.75 244 VAL A O 1
ATOM 1865 N N . ALA A 1 245 ? 28.174 14.528 -10.779 1.00 94.50 245 ALA A N 1
ATOM 1866 C CA . ALA A 1 245 ? 27.360 15.690 -10.412 1.00 94.50 245 ALA A CA 1
ATOM 1867 C C . ALA A 1 245 ? 26.692 16.419 -11.596 1.00 94.50 245 ALA A C 1
ATOM 1869 O O . ALA A 1 245 ? 25.541 16.844 -11.488 1.00 94.50 245 ALA A O 1
ATOM 1870 N N . GLY A 1 246 ? 27.429 16.577 -12.700 1.00 94.19 246 GLY A N 1
ATOM 1871 C CA . GLY A 1 246 ? 27.009 17.321 -13.890 1.00 94.19 246 GLY A CA 1
ATOM 1872 C C . GLY A 1 246 ? 26.233 16.504 -14.924 1.00 94.19 246 GLY A C 1
ATOM 1873 O O . GLY A 1 246 ? 25.830 17.064 -15.948 1.00 94.19 246 GLY A O 1
ATOM 1874 N N . ASP A 1 247 ? 26.018 15.209 -14.683 1.00 95.69 247 ASP A N 1
ATOM 1875 C CA . ASP A 1 247 ? 25.246 14.370 -15.593 1.00 95.69 247 ASP A CA 1
ATOM 1876 C C . ASP A 1 247 ? 23.756 14.687 -15.512 1.00 95.69 247 ASP A C 1
ATOM 1878 O O . ASP A 1 247 ? 23.219 15.065 -14.472 1.00 95.69 247 ASP A O 1
ATOM 1882 N N . GLU A 1 248 ? 23.076 14.528 -16.641 1.00 93.12 248 GLU A N 1
ATOM 1883 C CA . GLU A 1 248 ? 21.643 14.787 -16.758 1.00 93.12 248 GLU A CA 1
ATOM 1884 C C . GLU A 1 248 ? 20.806 13.697 -16.105 1.00 93.12 248 GLU A C 1
ATOM 1886 O O . GLU A 1 248 ? 21.081 12.509 -16.284 1.00 93.12 248 GLU A O 1
ATOM 1891 N N . VAL A 1 249 ? 19.718 14.107 -15.462 1.00 92.38 249 VAL A N 1
ATOM 1892 C CA . VAL A 1 249 ? 18.652 13.248 -14.951 1.00 92.38 249 VAL A CA 1
ATOM 1893 C C . VAL A 1 249 ? 17.397 13.496 -15.785 1.00 92.38 249 VAL A C 1
ATOM 1895 O O . VAL A 1 249 ? 17.028 14.636 -16.062 1.00 92.38 249 VAL A O 1
ATOM 1898 N N . LYS A 1 250 ? 16.737 12.423 -16.218 1.00 90.56 250 LYS A N 1
ATOM 1899 C CA . LYS A 1 250 ? 15.599 12.468 -17.138 1.00 90.56 250 LYS A CA 1
ATOM 1900 C C . LYS A 1 250 ? 14.333 11.993 -16.452 1.00 90.56 250 LYS A C 1
ATOM 1902 O O . LYS A 1 250 ? 14.337 11.021 -15.698 1.00 90.56 250 LYS A O 1
ATOM 1907 N N . TYR A 1 251 ? 13.228 12.657 -16.771 1.00 88.44 251 TYR A N 1
ATOM 1908 C CA . TYR A 1 251 ? 11.911 12.221 -16.335 1.00 88.44 251 TYR A CA 1
ATOM 1909 C C . TYR A 1 251 ? 11.598 10.819 -16.870 1.00 88.44 251 TYR A C 1
ATOM 1911 O O . TYR A 1 251 ? 11.749 10.544 -18.061 1.00 88.44 251 TYR A O 1
ATOM 1919 N N . GLY A 1 252 ? 11.157 9.933 -15.976 1.00 90.75 252 GLY A N 1
ATOM 1920 C CA . GLY A 1 252 ? 10.804 8.557 -16.314 1.00 90.75 252 GLY A CA 1
ATOM 1921 C C . GLY A 1 252 ? 11.990 7.630 -16.602 1.00 90.75 252 GLY A C 1
ATOM 1922 O O . GLY A 1 252 ? 11.759 6.490 -16.989 1.00 90.75 252 GLY A O 1
ATOM 1923 N N . GLU A 1 253 ? 13.240 8.054 -16.413 1.00 95.06 253 GLU A N 1
ATOM 1924 C CA . GLU A 1 253 ? 14.398 7.150 -16.443 1.00 95.06 253 GLU A CA 1
ATOM 1925 C C . GLU A 1 253 ? 14.656 6.593 -15.033 1.00 95.06 253 GLU A C 1
ATOM 1927 O O . GLU A 1 253 ? 14.470 7.294 -14.035 1.00 95.06 253 GLU A O 1
ATOM 1932 N N . ALA A 1 254 ? 15.047 5.320 -14.946 1.00 96.00 254 ALA A N 1
ATOM 1933 C CA . ALA A 1 254 ? 15.417 4.684 -13.684 1.00 96.00 254 ALA A CA 1
ATOM 1934 C C . ALA A 1 254 ? 16.941 4.588 -13.534 1.00 96.00 254 ALA A C 1
ATOM 1936 O O . ALA A 1 254 ? 17.660 4.308 -14.494 1.00 96.00 254 ALA A O 1
ATOM 1937 N N . TYR A 1 255 ? 17.414 4.759 -12.303 1.00 96.00 255 TYR A N 1
ATOM 1938 C CA . TYR A 1 255 ? 18.826 4.761 -11.939 1.00 96.00 255 TYR A CA 1
ATOM 1939 C C . TYR A 1 255 ? 19.063 3.850 -10.747 1.00 96.00 255 TYR A C 1
ATOM 1941 O O . TYR A 1 255 ? 18.209 3.734 -9.864 1.00 96.00 255 TYR A O 1
ATOM 1949 N N . TRP A 1 256 ? 20.251 3.258 -10.681 1.00 93.94 256 TRP A N 1
ATOM 1950 C CA . TRP A 1 256 ? 20.740 2.753 -9.406 1.00 93.94 256 TRP A CA 1
ATOM 1951 C C . TRP A 1 256 ? 21.258 3.913 -8.585 1.00 93.94 256 TRP A C 1
ATOM 1953 O O . TRP A 1 256 ? 22.143 4.622 -9.048 1.00 93.94 256 TRP A O 1
ATOM 1963 N N . VAL A 1 257 ? 20.743 4.077 -7.371 1.00 94.19 257 VAL A N 1
ATOM 1964 C CA . VAL A 1 257 ? 21.216 5.086 -6.421 1.00 94.19 257 VAL A CA 1
ATOM 1965 C C . VAL A 1 257 ? 21.575 4.399 -5.106 1.00 94.19 257 VAL A C 1
ATOM 1967 O O . VAL A 1 257 ? 20.730 3.748 -4.488 1.00 94.19 257 VAL A O 1
ATOM 1970 N N . TYR A 1 258 ? 22.835 4.506 -4.691 1.00 88.19 258 TYR A N 1
ATOM 1971 C CA . TYR A 1 258 ? 23.293 4.041 -3.388 1.00 88.19 258 TYR A CA 1
ATOM 1972 C C . TYR A 1 258 ? 22.863 5.023 -2.308 1.00 88.19 258 TYR A C 1
ATOM 1974 O O . TYR A 1 258 ? 23.104 6.227 -2.413 1.00 88.19 258 TYR A O 1
ATOM 1982 N N . ALA A 1 259 ? 22.266 4.487 -1.251 1.00 88.62 259 ALA A N 1
ATOM 1983 C CA . ALA A 1 259 ? 21.837 5.261 -0.106 1.00 88.62 259 ALA A CA 1
ATOM 1984 C C . ALA A 1 259 ? 22.513 4.723 1.152 1.00 88.62 259 ALA A C 1
ATOM 1986 O O . ALA A 1 259 ? 22.234 3.609 1.589 1.00 88.62 259 ALA A O 1
ATOM 1987 N N . LYS A 1 260 ? 23.396 5.522 1.758 1.00 87.75 260 LYS A N 1
ATOM 1988 C CA . LYS A 1 260 ? 24.039 5.186 3.039 1.00 87.75 260 LYS A CA 1
ATOM 1989 C C . LYS A 1 260 ? 23.024 5.197 4.190 1.00 87.75 260 LYS A C 1
ATOM 1991 O O . LYS A 1 260 ? 23.136 4.422 5.133 1.00 87.75 260 LYS A O 1
ATOM 1996 N N . GLY A 1 261 ? 22.022 6.067 4.093 1.00 88.25 261 GLY A N 1
ATOM 1997 C CA . GLY A 1 261 ? 20.889 6.182 5.012 1.00 88.25 261 GLY A CA 1
ATOM 1998 C C . GLY A 1 261 ? 19.562 6.200 4.255 1.00 88.25 261 GLY A C 1
ATOM 1999 O O . GLY A 1 261 ? 19.532 5.974 3.050 1.00 88.25 261 GLY A O 1
ATOM 2000 N N . ALA A 1 262 ? 18.456 6.447 4.955 1.00 86.25 262 ALA A N 1
ATOM 2001 C CA . ALA A 1 262 ? 17.127 6.521 4.352 1.00 86.25 262 ALA A CA 1
ATOM 2002 C C . ALA A 1 262 ? 16.627 7.968 4.419 1.00 86.25 262 ALA A C 1
ATOM 2004 O O . ALA A 1 262 ? 16.009 8.336 5.422 1.00 86.25 262 ALA A O 1
ATOM 2005 N N . PRO A 1 263 ? 16.902 8.800 3.397 1.00 88.12 263 PRO A N 1
ATOM 2006 C CA . PRO A 1 263 ? 16.349 10.144 3.366 1.00 88.12 263 PRO A CA 1
ATOM 2007 C C . PRO A 1 263 ? 14.818 10.060 3.308 1.00 88.12 263 PRO A C 1
ATOM 2009 O O . PRO A 1 263 ? 14.251 9.158 2.687 1.00 88.12 263 PRO A O 1
ATOM 2012 N N . LYS A 1 264 ? 14.135 10.990 3.986 1.00 79.88 264 LYS A N 1
ATOM 2013 C CA . LYS A 1 264 ? 12.661 10.991 4.073 1.00 79.88 264 LYS A CA 1
ATOM 2014 C C . LYS A 1 264 ? 11.989 11.279 2.728 1.00 79.88 264 LYS A C 1
ATOM 2016 O O . LYS A 1 264 ? 10.867 10.850 2.481 1.00 79.88 264 LYS A O 1
ATOM 2021 N N . THR A 1 265 ? 12.685 12.013 1.865 1.00 83.31 265 THR A N 1
ATOM 2022 C CA . THR A 1 265 ? 12.221 12.417 0.539 1.00 83.31 265 THR A CA 1
ATOM 2023 C C . THR A 1 265 ? 13.354 12.265 -0.478 1.00 83.31 265 THR A C 1
ATOM 2025 O O . THR A 1 265 ? 14.456 11.827 -0.150 1.00 83.31 265 THR A O 1
ATOM 2028 N N . SER A 1 266 ? 13.067 12.560 -1.740 1.00 80.75 266 SER A N 1
ATOM 2029 C CA . SER A 1 266 ? 14.027 12.504 -2.840 1.00 80.75 266 SER A CA 1
ATOM 2030 C C . SER A 1 266 ? 13.636 13.571 -3.841 1.00 80.75 266 SER A C 1
ATOM 2032 O O . SER A 1 266 ? 12.486 13.565 -4.262 1.00 80.75 266 SER A O 1
ATOM 2034 N N . GLY A 1 267 ? 14.540 14.463 -4.228 1.00 88.56 267 GLY A N 1
ATOM 2035 C CA . GLY A 1 267 ? 14.162 15.625 -5.031 1.00 88.56 267 GLY A CA 1
ATOM 2036 C C . GLY A 1 267 ? 14.920 16.879 -4.624 1.00 88.56 267 GLY A C 1
ATOM 2037 O O . GLY A 1 267 ? 15.402 16.971 -3.500 1.00 88.56 267 GLY A O 1
ATOM 2038 N N . SER A 1 268 ? 14.953 17.882 -5.491 1.00 90.62 268 SER A N 1
ATOM 2039 C CA . SER A 1 268 ? 15.429 19.230 -5.144 1.00 90.62 268 SER A CA 1
ATOM 2040 C C . SER A 1 268 ? 14.601 19.885 -4.021 1.00 90.62 268 SER A C 1
ATOM 2042 O O . SER A 1 268 ? 15.107 20.740 -3.300 1.00 90.62 268 SER A O 1
ATOM 2044 N N . PHE A 1 269 ? 13.356 19.450 -3.823 1.00 92.81 269 PHE A N 1
ATOM 2045 C CA . PHE A 1 269 ? 12.588 19.611 -2.587 1.00 92.81 269 PHE A CA 1
ATOM 2046 C C . PHE A 1 269 ? 11.777 18.339 -2.325 1.00 92.81 269 PHE A C 1
ATOM 2048 O O . PHE A 1 269 ? 11.540 17.548 -3.240 1.00 92.81 269 PHE A O 1
ATOM 2055 N N . GLY A 1 270 ? 11.353 18.129 -1.084 1.00 91.62 270 GLY A N 1
ATOM 2056 C CA . GLY A 1 270 ? 10.576 16.974 -0.655 1.00 91.62 270 GLY A CA 1
ATOM 2057 C C . GLY A 1 270 ? 9.084 17.268 -0.512 1.00 91.62 270 GLY A C 1
ATOM 2058 O O . GLY A 1 270 ? 8.699 18.361 -0.095 1.00 91.62 270 GLY A O 1
ATOM 2059 N N . LEU A 1 271 ? 8.256 16.265 -0.813 1.00 92.31 271 LEU A N 1
ATOM 2060 C CA . LEU A 1 271 ? 6.817 16.269 -0.559 1.00 92.31 271 LEU A CA 1
ATOM 2061 C C . LEU A 1 271 ? 6.407 14.993 0.180 1.00 92.31 271 LEU A C 1
ATOM 2063 O O . LEU A 1 271 ? 6.614 13.886 -0.320 1.00 92.31 271 LEU A O 1
ATOM 2067 N N . GLU A 1 272 ? 5.754 15.158 1.324 1.00 89.75 272 GLU A N 1
ATOM 2068 C CA . GLU A 1 272 ? 5.102 14.087 2.078 1.00 89.75 272 GLU A CA 1
ATOM 2069 C C . GLU A 1 272 ? 3.593 14.362 2.155 1.00 89.75 272 GLU A C 1
ATOM 2071 O O . GLU A 1 272 ? 3.166 15.507 2.326 1.00 89.75 272 GLU A O 1
ATOM 2076 N N . LEU A 1 273 ? 2.785 13.309 2.018 1.00 84.62 273 LEU A N 1
ATOM 2077 C CA . LEU A 1 273 ? 1.341 13.349 2.263 1.00 84.62 273 LEU A CA 1
ATOM 2078 C C . LEU A 1 273 ? 1.059 12.765 3.649 1.00 84.62 273 LEU A C 1
ATOM 2080 O O . LEU A 1 273 ? 1.771 11.865 4.095 1.00 84.62 273 LEU A O 1
ATOM 2084 N N . ASP A 1 274 ? 0.002 13.237 4.302 1.00 77.56 274 ASP A N 1
ATOM 2085 C CA . ASP A 1 274 ? -0.508 12.661 5.552 1.00 77.56 274 ASP A CA 1
ATOM 2086 C C . ASP A 1 274 ? -0.876 11.173 5.439 1.00 77.56 274 ASP A C 1
ATOM 2088 O O . ASP A 1 274 ? -0.582 10.388 6.340 1.00 77.56 274 ASP A O 1
ATOM 2092 N N . TYR A 1 275 ? -1.513 10.781 4.335 1.00 69.94 275 TYR A N 1
ATOM 2093 C CA . TYR A 1 275 ? -1.920 9.409 4.064 1.00 69.94 275 TYR A CA 1
ATOM 2094 C C . TYR A 1 275 ? -2.133 9.142 2.566 1.00 69.94 275 TYR A C 1
ATOM 2096 O O . TYR A 1 275 ? -2.651 9.977 1.824 1.00 69.94 275 TYR A O 1
ATOM 2104 N N . GLY A 1 276 ? -1.820 7.916 2.139 1.00 72.88 276 GLY A N 1
ATOM 2105 C CA . GLY A 1 276 ? -2.089 7.436 0.784 1.00 72.88 276 GLY A CA 1
ATOM 2106 C C . GLY A 1 276 ? -1.217 8.089 -0.290 1.00 72.88 276 GLY A C 1
ATOM 2107 O O . GLY A 1 276 ? -0.146 8.616 -0.009 1.00 72.88 276 GLY A O 1
ATOM 2108 N N . GLU A 1 277 ? -1.685 8.013 -1.537 1.00 75.81 277 GLU A N 1
ATOM 2109 C CA . GLU A 1 277 ? -0.973 8.520 -2.724 1.00 75.81 277 GLU A CA 1
ATOM 2110 C C . GLU A 1 277 ? -1.693 9.712 -3.387 1.00 75.81 277 GLU A C 1
ATOM 2112 O O . GLU A 1 277 ? -1.309 10.172 -4.466 1.00 75.81 277 GLU A O 1
ATOM 2117 N N . SER A 1 278 ? -2.768 10.181 -2.748 1.00 76.69 278 SER A N 1
ATOM 2118 C CA . SER A 1 278 ? -3.722 11.182 -3.231 1.00 76.69 278 SER A CA 1
ATOM 2119 C C . SER A 1 278 ? -4.333 11.973 -2.069 1.00 76.69 278 SER A C 1
ATOM 2121 O O . SER A 1 278 ? -4.471 11.486 -0.941 1.00 76.69 278 SER A O 1
ATOM 2123 N N . LEU A 1 279 ? -4.768 13.195 -2.369 1.00 74.81 279 LEU A N 1
ATOM 2124 C CA . LEU A 1 279 ? -5.509 14.092 -1.484 1.00 74.81 279 LEU A CA 1
ATOM 2125 C C . LEU A 1 279 ? -7.019 13.894 -1.666 1.00 74.81 279 LEU A C 1
ATOM 2127 O O . LEU A 1 279 ? -7.736 14.750 -2.181 1.00 74.81 279 LEU A O 1
ATOM 2131 N N . ASP A 1 280 ? -7.499 12.722 -1.267 1.00 76.31 280 ASP A N 1
ATOM 2132 C CA . ASP A 1 280 ? -8.922 12.395 -1.208 1.00 76.31 280 ASP A CA 1
ATOM 2133 C C . ASP A 1 280 ? -9.568 12.908 0.090 1.00 76.31 280 ASP A C 1
ATOM 2135 O O . ASP A 1 280 ? -9.204 12.489 1.191 1.00 76.31 280 ASP A O 1
ATOM 2139 N N . PHE A 1 281 ? -10.553 13.790 -0.049 1.00 72.75 281 PHE A N 1
ATOM 2140 C CA . PHE A 1 281 ? -11.403 14.318 1.013 1.00 72.75 281 PHE A CA 1
ATOM 2141 C C . PHE A 1 281 ? -12.698 13.483 1.075 1.00 72.75 281 PHE A C 1
ATOM 2143 O O . PHE A 1 281 ? -13.543 13.583 0.170 1.00 72.75 281 PHE A O 1
ATOM 2150 N N . PRO A 1 282 ? -12.845 12.590 2.074 1.00 62.88 282 PRO A N 1
ATOM 2151 C CA . PRO A 1 282 ? -14.065 11.812 2.270 1.00 62.88 282 PRO A CA 1
ATOM 2152 C C . PRO A 1 282 ? -15.216 12.691 2.792 1.00 62.88 282 PRO A C 1
ATOM 2154 O O . PRO A 1 282 ? -15.013 13.829 3.204 1.00 62.88 282 PRO A O 1
ATOM 2157 N N . ASP A 1 283 ? -16.442 12.154 2.794 1.00 60.28 283 ASP A N 1
ATOM 2158 C CA . ASP A 1 283 ? -17.659 12.894 3.181 1.00 60.28 283 ASP A CA 1
ATOM 2159 C C . ASP A 1 283 ? -17.651 13.400 4.644 1.00 60.28 283 ASP A C 1
ATOM 2161 O O . ASP A 1 283 ? -18.484 14.220 5.019 1.00 60.28 283 ASP A O 1
ATOM 2165 N N . ASP A 1 284 ? -16.735 12.943 5.489 1.00 59.50 284 ASP A N 1
ATOM 2166 C CA . ASP A 1 284 ? -16.608 13.304 6.903 1.00 59.50 284 ASP A CA 1
ATOM 2167 C C . ASP A 1 284 ? -15.304 14.042 7.236 1.00 59.50 284 ASP A C 1
ATOM 2169 O O . ASP A 1 284 ? -15.124 14.459 8.379 1.00 59.50 284 ASP A O 1
ATOM 2173 N N . ASN A 1 285 ? -14.424 14.273 6.254 1.00 65.94 285 ASN A N 1
ATOM 2174 C CA . ASN A 1 285 ? -13.178 14.997 6.480 1.00 65.94 285 ASN A CA 1
ATOM 2175 C C . ASN A 1 285 ? -12.890 16.016 5.370 1.00 65.94 285 ASN A C 1
ATOM 2177 O O . ASN A 1 285 ? -12.552 15.668 4.240 1.00 65.94 285 ASN A O 1
ATOM 2181 N N . ASP A 1 286 ? -12.970 17.293 5.740 1.00 76.38 286 ASP A N 1
ATOM 2182 C CA . ASP A 1 286 ? -12.625 18.422 4.876 1.00 76.38 286 ASP A CA 1
ATOM 2183 C C . ASP A 1 286 ? -11.164 18.858 5.018 1.00 76.38 286 ASP A C 1
ATOM 2185 O O . ASP A 1 286 ? -10.785 19.872 4.448 1.00 76.38 286 ASP A O 1
ATOM 2189 N N . ARG A 1 287 ? -10.323 18.138 5.768 1.00 75.81 287 ARG A N 1
ATOM 2190 C CA . ARG A 1 287 ? -8.923 18.512 5.993 1.00 75.81 287 ARG A CA 1
ATOM 2191 C C . ARG A 1 287 ? -7.960 17.405 5.599 1.00 75.81 287 ARG A C 1
ATOM 2193 O O . ARG A 1 287 ? -8.091 16.258 6.017 1.00 75.81 287 ARG A O 1
ATOM 2200 N N . ARG A 1 288 ? -6.939 17.790 4.845 1.00 80.69 288 ARG A N 1
ATOM 2201 C CA . ARG A 1 288 ? -5.767 16.971 4.521 1.00 80.69 288 ARG A CA 1
ATOM 2202 C C . ARG A 1 288 ? -4.517 17.792 4.778 1.00 80.69 288 ARG A C 1
ATOM 2204 O O . ARG A 1 288 ? -4.578 19.021 4.727 1.00 80.69 288 ARG A O 1
ATOM 2211 N N . THR A 1 289 ? -3.388 17.154 5.045 1.00 81.38 289 THR A N 1
ATOM 2212 C CA . THR A 1 289 ? -2.113 17.869 5.167 1.00 81.38 289 THR A CA 1
ATOM 2213 C C . THR A 1 289 ? -1.078 17.351 4.183 1.00 81.38 289 THR A C 1
ATOM 2215 O O . THR A 1 289 ? -1.025 16.169 3.842 1.00 81.38 289 THR A O 1
ATOM 2218 N N . ILE A 1 290 ? -0.253 18.281 3.714 1.00 87.38 290 ILE A N 1
ATOM 2219 C CA . ILE A 1 290 ? 0.989 17.978 3.013 1.00 87.38 290 ILE A CA 1
ATOM 2220 C C . ILE A 1 290 ? 2.136 18.622 3.764 1.00 87.38 290 ILE A C 1
ATOM 2222 O O . ILE A 1 290 ? 1.972 19.659 4.410 1.00 87.38 290 ILE A O 1
ATOM 2226 N N . LYS A 1 291 ? 3.315 18.037 3.643 1.00 90.38 291 LYS A N 1
ATOM 2227 C CA . LYS A 1 291 ? 4.532 18.589 4.212 1.00 90.38 291 LYS A CA 1
ATOM 2228 C C . LYS A 1 291 ? 5.557 18.786 3.112 1.00 90.38 291 LYS A C 1
ATOM 2230 O O . LYS A 1 291 ? 5.892 17.852 2.386 1.00 90.38 291 LYS A O 1
ATOM 2235 N N . LEU A 1 292 ? 6.025 20.021 2.994 1.00 92.56 292 LEU A N 1
ATOM 2236 C CA . LEU A 1 292 ? 7.099 20.407 2.093 1.00 92.56 292 LEU A CA 1
ATOM 2237 C C . LEU A 1 292 ? 8.409 20.441 2.867 1.00 92.56 292 LEU A C 1
ATOM 2239 O O . LEU A 1 292 ? 8.457 20.948 3.987 1.00 92.56 292 LEU A O 1
ATOM 2243 N N . VAL A 1 293 ? 9.463 19.910 2.265 1.00 93.44 293 VAL A N 1
ATOM 2244 C CA . VAL A 1 293 ? 10.794 19.838 2.871 1.00 93.44 293 VAL A CA 1
ATOM 2245 C C . VAL A 1 293 ? 11.781 20.520 1.939 1.00 93.44 293 VAL A C 1
ATOM 2247 O O . VAL A 1 293 ? 11.918 20.109 0.789 1.00 93.44 293 VAL A O 1
ATOM 2250 N N . ASN A 1 294 ? 12.478 21.549 2.413 1.00 94.62 294 ASN A N 1
ATOM 2251 C CA . ASN A 1 294 ? 13.614 22.117 1.701 1.00 94.62 294 ASN A CA 1
ATOM 2252 C C . ASN A 1 294 ? 14.916 21.518 2.253 1.00 94.62 294 ASN A C 1
ATOM 2254 O O . ASN A 1 294 ? 15.360 21.933 3.321 1.00 94.62 294 ASN A O 1
ATOM 2258 N N . PRO A 1 295 ? 15.553 20.567 1.551 1.00 92.12 295 PRO A N 1
ATOM 2259 C CA . PRO A 1 295 ? 16.798 19.961 2.017 1.00 92.12 295 PRO A CA 1
ATOM 2260 C C . PRO A 1 295 ? 18.018 20.877 1.795 1.00 92.12 295 PRO A C 1
ATOM 2262 O O . PRO A 1 295 ? 19.100 20.590 2.300 1.00 92.12 295 PRO A O 1
ATOM 2265 N N . LYS A 1 296 ? 17.879 21.959 1.014 1.00 91.19 296 LYS A N 1
ATOM 2266 C CA . LYS A 1 296 ? 18.990 22.824 0.599 1.00 91.19 296 LYS A CA 1
ATOM 2267 C C . LYS A 1 296 ? 19.448 23.730 1.744 1.00 91.19 296 LYS A C 1
ATOM 2269 O O . LYS A 1 296 ? 18.670 24.120 2.615 1.00 91.19 296 LYS A O 1
ATOM 2274 N N . SER A 1 297 ? 20.704 24.163 1.668 1.00 89.06 297 SER A N 1
ATOM 2275 C CA . SER A 1 297 ? 21.275 25.218 2.521 1.00 89.06 297 SER A CA 1
ATOM 2276 C C . SER A 1 297 ? 20.858 26.639 2.110 1.00 89.06 297 SER A C 1
ATOM 2278 O O . SER A 1 297 ? 21.255 27.611 2.748 1.00 89.06 297 SER A O 1
ATOM 2280 N N . THR A 1 298 ? 20.051 26.772 1.058 1.00 91.12 298 THR A N 1
ATOM 2281 C CA . THR A 1 298 ? 19.490 28.029 0.550 1.00 91.12 298 THR A CA 1
ATOM 2282 C C . THR A 1 298 ? 17.965 27.954 0.516 1.00 91.12 298 THR A C 1
ATOM 2284 O O . THR A 1 298 ? 17.393 26.863 0.569 1.00 91.12 298 THR A O 1
ATOM 2287 N N . SER A 1 299 ? 17.282 29.102 0.448 1.00 89.94 299 SER A N 1
ATOM 2288 C CA . SER A 1 299 ? 15.824 29.104 0.305 1.00 89.94 299 SER A CA 1
ATOM 2289 C C . SER A 1 299 ? 15.394 28.538 -1.050 1.00 89.94 299 SER A C 1
ATOM 2291 O O . SER A 1 299 ? 16.119 28.605 -2.046 1.00 89.94 299 SER A O 1
ATOM 2293 N N . THR A 1 300 ? 14.196 27.960 -1.094 1.00 88.75 300 THR A N 1
ATOM 2294 C CA . THR A 1 300 ? 13.604 27.453 -2.332 1.00 88.75 300 THR A CA 1
ATOM 2295 C C . THR A 1 300 ? 12.152 27.887 -2.457 1.00 88.75 300 THR A C 1
ATOM 2297 O O . THR A 1 300 ? 11.455 28.073 -1.459 1.00 88.75 300 THR A O 1
ATOM 2300 N N . LYS A 1 301 ? 11.697 28.072 -3.696 1.00 87.69 301 LYS A N 1
ATOM 2301 C CA . LYS A 1 301 ? 10.332 28.497 -4.001 1.00 87.69 301 LYS A CA 1
ATOM 2302 C C . LYS A 1 301 ? 9.596 27.363 -4.685 1.00 87.69 301 LYS A C 1
ATOM 2304 O O . LYS A 1 301 ? 9.986 26.944 -5.767 1.00 87.69 301 LYS A O 1
ATOM 2309 N N . VAL A 1 302 ? 8.514 26.916 -4.063 1.00 87.19 302 VAL A N 1
ATOM 2310 C CA . VAL A 1 302 ? 7.637 25.873 -4.592 1.00 87.19 302 VAL A CA 1
ATOM 2311 C C . VAL A 1 302 ? 6.380 26.534 -5.136 1.00 87.19 302 VAL A C 1
ATOM 2313 O O . VAL A 1 302 ? 5.620 27.164 -4.397 1.00 87.19 302 VAL A O 1
ATOM 2316 N N . ARG A 1 303 ? 6.150 26.397 -6.439 1.00 83.44 303 ARG A N 1
ATOM 2317 C CA . ARG A 1 303 ? 4.880 26.732 -7.080 1.00 83.44 303 ARG A CA 1
ATOM 2318 C C . ARG A 1 303 ? 3.872 25.633 -6.758 1.00 83.44 303 ARG A C 1
ATOM 2320 O O . ARG A 1 303 ? 4.160 24.465 -6.985 1.00 83.44 303 ARG A O 1
ATOM 2327 N N . ILE A 1 304 ? 2.694 26.013 -6.275 1.00 79.69 304 ILE A N 1
ATOM 2328 C CA . ILE A 1 304 ? 1.559 25.122 -6.022 1.00 79.69 304 ILE A CA 1
ATOM 2329 C C . ILE A 1 304 ? 0.412 25.550 -6.931 1.00 79.69 304 ILE A C 1
ATOM 2331 O O . ILE A 1 304 ? -0.078 26.679 -6.844 1.00 79.69 304 ILE A O 1
ATOM 2335 N N . GLN A 1 305 ? -0.019 24.654 -7.811 1.00 74.81 305 GLN A N 1
ATOM 2336 C CA . GLN A 1 305 ? -1.011 24.961 -8.832 1.00 74.81 305 GLN A CA 1
ATOM 2337 C C . GLN A 1 305 ? -1.956 23.783 -9.053 1.00 74.81 305 GLN A C 1
ATOM 2339 O O . GLN A 1 305 ? -1.530 22.637 -9.136 1.00 74.81 305 GLN A O 1
ATOM 2344 N N . LEU A 1 306 ? -3.250 24.062 -9.194 1.00 69.25 306 LEU A N 1
ATOM 2345 C CA . LEU A 1 306 ? -4.180 23.085 -9.748 1.00 69.25 306 LEU A CA 1
ATOM 2346 C C . LEU A 1 306 ? -4.012 23.032 -11.263 1.00 69.25 306 LEU A C 1
ATOM 2348 O O . LEU A 1 306 ? -3.931 24.076 -11.915 1.00 69.25 306 LEU A O 1
ATOM 2352 N N . GLN A 1 307 ? -4.010 21.834 -11.836 1.00 66.12 307 GLN A N 1
ATOM 2353 C CA . GLN A 1 307 ? -4.035 21.679 -13.281 1.00 66.12 307 GLN A CA 1
ATOM 2354 C C . GLN A 1 307 ? -5.279 22.387 -13.840 1.00 66.12 307 GLN A C 1
ATOM 2356 O O . GLN A 1 307 ? -6.398 22.209 -13.348 1.00 66.12 307 GLN A O 1
ATOM 2361 N N . ALA A 1 308 ? -5.079 23.241 -14.847 1.00 53.44 308 ALA A N 1
ATOM 2362 C CA . ALA A 1 308 ? -6.183 23.924 -15.506 1.00 53.44 308 ALA A CA 1
ATOM 2363 C C . ALA A 1 308 ? -7.143 22.884 -16.107 1.00 53.44 308 ALA A C 1
ATOM 2365 O O . ALA A 1 308 ? -6.698 21.916 -16.731 1.00 53.44 308 ALA A O 1
ATOM 2366 N N . ALA A 1 309 ? -8.456 23.079 -15.932 1.00 41.91 309 ALA A N 1
ATOM 2367 C CA . ALA A 1 309 ? -9.447 22.317 -16.686 1.00 41.91 309 ALA A CA 1
ATOM 2368 C C . ALA A 1 309 ? -9.150 22.531 -18.177 1.00 41.91 309 ALA A C 1
ATOM 2370 O O . ALA A 1 309 ? -9.039 23.674 -18.615 1.00 41.91 309 ALA A O 1
ATOM 2371 N N . GLY A 1 310 ? -8.911 21.442 -18.910 1.00 36.38 310 GLY A N 1
ATOM 2372 C CA . GLY A 1 310 ? -8.207 21.481 -20.189 1.00 36.38 310 GLY A CA 1
ATOM 2373 C C . GLY A 1 310 ? -8.721 22.545 -21.157 1.00 36.38 310 GLY A C 1
ATOM 2374 O O . GLY A 1 310 ? -9.845 22.461 -21.643 1.00 36.38 310 GLY A O 1
ATOM 2375 N N . THR A 1 311 ? -7.854 23.489 -21.520 1.00 26.22 311 THR A N 1
ATOM 2376 C CA . THR A 1 311 ? -7.962 24.252 -22.765 1.00 26.22 311 THR A CA 1
ATOM 2377 C C . THR A 1 311 ? -7.542 23.334 -23.912 1.00 26.22 311 THR A C 1
ATOM 2379 O O . THR A 1 311 ? -6.485 23.498 -24.510 1.00 26.22 311 THR A O 1
ATOM 2382 N N . VAL A 1 312 ? -8.352 22.317 -24.199 1.00 26.30 312 VAL A N 1
ATOM 2383 C CA . VAL A 1 312 ? -8.352 21.707 -25.525 1.00 26.30 312 VAL A CA 1
ATOM 2384 C C . VAL A 1 312 ? -9.501 22.374 -26.254 1.00 26.30 312 VAL A C 1
ATOM 2386 O O . VAL A 1 312 ? -10.669 22.093 -25.989 1.00 26.30 312 VAL A O 1
ATOM 2389 N N . SER A 1 313 ? -9.173 23.313 -27.139 1.00 23.39 313 SER A N 1
ATOM 2390 C CA . SER A 1 313 ? -10.114 23.738 -28.165 1.00 23.39 313 SER A CA 1
ATOM 2391 C C . SER A 1 313 ? -10.591 22.483 -28.891 1.00 23.39 313 SER A C 1
ATOM 2393 O O . SER A 1 313 ? -9.776 21.735 -29.430 1.00 23.39 313 SER A O 1
ATOM 2395 N N . LEU A 1 314 ? -11.904 22.250 -28.896 1.00 25.62 314 LEU A N 1
ATOM 2396 C CA . LEU A 1 314 ? -12.540 21.415 -29.906 1.00 25.62 314 LEU A CA 1
ATOM 2397 C C . LEU A 1 314 ? -12.177 22.044 -31.254 1.00 25.62 314 LEU A C 1
ATOM 2399 O O . LEU A 1 314 ? -12.788 23.032 -31.663 1.00 25.62 314 LEU A O 1
ATOM 2403 N N . SER A 1 315 ? -11.133 21.539 -31.914 1.00 25.50 315 SER A N 1
ATOM 2404 C CA . SER A 1 315 ? -10.953 21.822 -33.329 1.00 25.50 315 SER A CA 1
ATOM 2405 C C . SER A 1 315 ? -12.208 21.321 -34.036 1.00 25.50 315 SER A C 1
ATOM 2407 O O . SER A 1 315 ? -12.761 20.275 -33.692 1.00 25.50 315 SER A O 1
ATOM 2409 N N . ALA A 1 316 ? -12.709 22.183 -34.916 1.00 25.92 316 ALA A N 1
ATOM 2410 C CA . ALA A 1 316 ? -14.038 22.160 -35.496 1.00 25.92 316 ALA A CA 1
ATOM 2411 C C . ALA A 1 316 ? -14.556 20.754 -35.820 1.00 25.92 316 ALA A C 1
ATOM 2413 O O . ALA A 1 316 ? -13.832 19.909 -36.343 1.00 25.92 316 ALA A O 1
ATOM 2414 N N . THR A 1 317 ? -15.852 20.554 -35.582 1.00 25.97 317 THR A N 1
ATOM 2415 C CA . THR A 1 317 ? -16.650 19.517 -36.229 1.00 25.97 317 THR A CA 1
ATOM 2416 C C . THR A 1 317 ? -16.337 19.524 -37.725 1.00 25.97 317 THR A C 1
ATOM 2418 O O . THR A 1 317 ? -16.885 20.331 -38.472 1.00 25.97 317 THR A O 1
ATOM 2421 N N . ILE A 1 318 ? -15.460 18.633 -38.185 1.00 27.41 318 ILE A N 1
ATOM 2422 C CA . ILE A 1 318 ? -15.441 18.261 -39.591 1.00 27.41 318 ILE A CA 1
ATOM 2423 C C . ILE A 1 318 ? -16.726 17.457 -39.751 1.00 27.41 318 ILE A C 1
ATOM 2425 O O . ILE A 1 318 ? -16.812 16.305 -39.322 1.00 27.41 318 ILE A O 1
ATOM 2429 N N . ALA A 1 319 ? -17.773 18.104 -40.268 1.00 26.02 319 ALA A N 1
ATOM 2430 C CA . ALA A 1 319 ? -18.898 17.369 -40.814 1.00 26.02 319 ALA A CA 1
ATOM 2431 C C . ALA A 1 319 ? -18.307 16.349 -41.791 1.00 26.02 319 ALA A C 1
ATOM 2433 O O . ALA A 1 319 ? -17.469 16.714 -42.618 1.00 26.02 319 ALA A O 1
ATOM 2434 N N . ALA A 1 320 ? -18.680 15.074 -41.647 1.00 28.25 320 ALA A N 1
ATOM 2435 C CA . ALA A 1 320 ? -18.282 14.063 -42.615 1.00 28.25 320 ALA A CA 1
ATOM 2436 C C . ALA A 1 320 ? -18.586 14.618 -44.017 1.00 28.25 320 ALA A C 1
ATOM 2438 O O . ALA A 1 320 ? -19.682 15.155 -44.204 1.00 28.25 320 ALA A O 1
ATOM 2439 N N . PRO A 1 321 ? -17.656 14.557 -44.984 1.00 29.64 321 PRO A N 1
ATOM 2440 C CA . PRO A 1 321 ? -18.017 14.879 -46.348 1.00 29.64 321 PRO A CA 1
ATOM 2441 C C . PRO A 1 321 ? -19.134 13.906 -46.711 1.00 29.64 321 PRO A C 1
ATOM 2443 O O . PRO A 1 321 ? -18.933 12.694 -46.676 1.00 29.64 321 PRO A O 1
ATOM 2446 N N . ASN A 1 322 ? -20.312 14.415 -47.052 1.00 37.72 322 ASN A N 1
ATOM 2447 C CA . ASN A 1 322 ? -21.405 13.604 -47.594 1.00 37.72 322 ASN A CA 1
ATOM 2448 C C . ASN A 1 322 ? -21.080 13.145 -49.033 1.00 37.72 322 ASN A C 1
ATOM 2450 O O . ASN A 1 322 ? -21.990 12.921 -49.826 1.00 37.72 322 ASN A O 1
ATOM 2454 N N . ASP A 1 323 ? -19.796 13.097 -49.395 1.00 38.06 323 ASP A N 1
ATOM 2455 C CA . ASP A 1 323 ? -19.325 12.732 -50.716 1.00 38.06 323 ASP A CA 1
ATOM 2456 C C . ASP A 1 323 ? -19.400 11.202 -50.837 1.00 38.06 323 ASP A C 1
ATOM 2458 O O . ASP A 1 323 ? -18.712 10.499 -50.088 1.00 38.06 323 ASP A O 1
ATOM 2462 N N . PRO A 1 324 ? -20.229 10.660 -51.747 1.00 36.31 324 PRO A N 1
ATOM 2463 C CA . PRO A 1 324 ? -20.366 9.220 -51.942 1.00 36.31 324 PRO A CA 1
ATOM 2464 C C . PRO A 1 324 ? -19.067 8.525 -52.382 1.00 36.31 324 PRO A C 1
ATOM 2466 O O . PRO A 1 324 ? -19.025 7.297 -52.392 1.00 36.31 324 PRO A O 1
ATOM 2469 N N . ASN A 1 325 ? -18.019 9.278 -52.737 1.00 36.44 325 ASN A N 1
ATOM 2470 C CA . ASN A 1 325 ? -16.811 8.764 -53.385 1.00 36.44 325 ASN A CA 1
ATOM 2471 C C . ASN A 1 325 ? -15.532 8.867 -52.533 1.00 36.44 325 ASN A C 1
ATOM 2473 O O . ASN A 1 325 ? -14.426 8.957 -53.071 1.00 36.44 325 ASN A O 1
ATOM 2477 N N . PHE A 1 326 ? -15.639 8.835 -51.202 1.00 32.44 326 PHE A N 1
ATOM 2478 C CA . PHE A 1 326 ? -14.455 8.842 -50.338 1.00 32.44 326 PHE A CA 1
ATOM 2479 C C . PHE A 1 326 ? -13.628 7.549 -50.511 1.00 32.44 326 PHE A C 1
ATOM 2481 O O . PHE A 1 326 ? -13.963 6.505 -49.950 1.00 32.44 326 PHE A O 1
ATOM 2488 N N . GLY A 1 327 ? -12.550 7.619 -51.305 1.00 37.06 327 GLY A N 1
ATOM 2489 C CA . GLY A 1 327 ? -11.648 6.492 -51.583 1.00 37.06 327 GLY A CA 1
ATOM 2490 C C . GLY A 1 327 ? -11.081 6.396 -53.006 1.00 37.06 327 GLY A C 1
ATOM 2491 O O . GLY A 1 327 ? -10.334 5.458 -53.266 1.00 37.06 327 GLY A O 1
ATOM 2492 N N . ASP A 1 328 ? -11.395 7.319 -53.922 1.00 39.38 328 ASP A N 1
ATOM 2493 C CA . ASP A 1 328 ? -10.809 7.313 -55.273 1.00 39.38 328 ASP A CA 1
ATOM 2494 C C . ASP A 1 328 ? -9.403 7.967 -55.287 1.00 39.38 328 ASP A C 1
ATOM 2496 O O . ASP A 1 328 ? -9.287 9.167 -55.017 1.00 39.38 328 ASP A O 1
ATOM 2500 N N . PRO A 1 329 ? -8.320 7.223 -55.592 1.00 37.47 329 PRO A N 1
ATOM 2501 C CA . PRO A 1 329 ? -6.951 7.742 -55.577 1.00 37.47 329 PRO A CA 1
ATOM 2502 C C . PRO A 1 329 ? -6.604 8.696 -56.739 1.00 37.47 329 PRO A C 1
ATOM 2504 O O . PRO A 1 329 ? -5.484 9.202 -56.767 1.00 37.47 329 PRO A O 1
ATOM 2507 N N . ASN A 1 330 ? -7.518 8.966 -57.683 1.00 38.88 330 ASN A N 1
ATOM 2508 C CA . ASN A 1 330 ? -7.202 9.692 -58.923 1.00 38.88 330 ASN A CA 1
ATOM 2509 C C . ASN A 1 330 ? -7.755 11.129 -59.043 1.00 38.88 330 ASN A C 1
ATOM 2511 O O . ASN A 1 330 ? -7.774 11.671 -60.151 1.00 38.88 330 ASN A O 1
ATOM 2515 N N . LYS A 1 331 ? -8.161 11.806 -57.956 1.00 34.22 331 LYS A N 1
ATOM 2516 C CA . LYS A 1 331 ? -8.620 13.211 -58.044 1.00 34.22 331 LYS A CA 1
ATOM 2517 C C . LYS A 1 331 ? -7.924 14.152 -57.052 1.00 34.22 331 LYS A C 1
ATOM 2519 O O . LYS A 1 331 ? -7.908 13.907 -55.853 1.00 34.22 331 LYS A O 1
ATOM 2524 N N . ALA A 1 332 ? -7.356 15.242 -57.577 1.00 32.28 332 ALA A N 1
ATOM 2525 C CA . ALA A 1 332 ? -6.573 16.229 -56.832 1.00 32.28 332 ALA A CA 1
ATOM 2526 C C . ALA A 1 332 ? -7.423 17.065 -55.852 1.00 32.28 332 ALA A C 1
ATOM 2528 O O . ALA A 1 332 ? -8.491 17.567 -56.207 1.00 32.28 332 ALA A O 1
ATOM 2529 N N . THR A 1 333 ? -6.919 17.234 -54.629 1.00 28.88 333 THR A N 1
ATOM 2530 C CA . THR A 1 333 ? -7.539 17.977 -53.522 1.00 28.88 333 THR A CA 1
ATOM 2531 C C . THR A 1 333 ? -7.379 19.491 -53.703 1.00 28.88 333 THR A C 1
A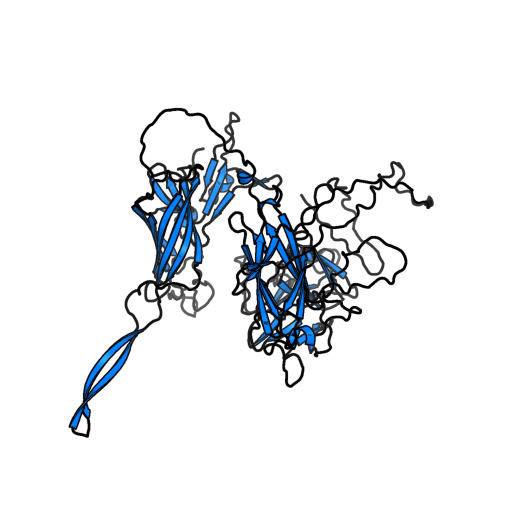TOM 2533 O O . THR A 1 333 ? -6.263 19.983 -53.854 1.00 28.88 333 THR A O 1
ATOM 2536 N N . VAL A 1 334 ? -8.485 20.241 -53.658 1.00 25.52 334 VAL A N 1
ATOM 2537 C CA . VAL A 1 334 ? -8.489 21.715 -53.704 1.00 25.52 334 VAL A CA 1
ATOM 2538 C C . VAL A 1 334 ? -8.320 22.287 -52.292 1.00 25.52 334 VAL A C 1
ATOM 2540 O O . VAL A 1 334 ? -9.041 21.916 -51.368 1.00 25.52 334 VAL A O 1
ATOM 2543 N N . THR A 1 335 ? -7.360 23.198 -52.145 1.00 31.42 335 THR A N 1
ATOM 2544 C CA . THR A 1 335 ? -7.054 24.012 -50.960 1.00 31.42 335 THR A CA 1
ATOM 2545 C C . THR A 1 335 ? -7.879 25.299 -50.934 1.00 31.42 335 THR A C 1
ATOM 2547 O O . THR A 1 335 ? -7.568 26.183 -51.720 1.00 31.42 335 THR A O 1
ATOM 2550 N N . GLU A 1 336 ? -8.828 25.448 -50.002 1.00 25.14 336 GLU A N 1
ATOM 2551 C CA . GLU A 1 336 ? -9.168 26.736 -49.357 1.00 25.14 336 GLU A CA 1
ATOM 2552 C C . GLU A 1 336 ? -9.792 26.510 -47.956 1.00 25.14 336 GLU A C 1
ATOM 2554 O O . GLU A 1 336 ? -10.532 25.539 -47.772 1.00 25.14 336 GLU A O 1
ATOM 2559 N N . PRO A 1 337 ? -9.500 27.362 -46.946 1.00 23.73 337 PRO A N 1
ATOM 2560 C CA . PRO A 1 337 ? -10.014 27.217 -45.583 1.00 23.73 337 PRO A CA 1
ATOM 2561 C C . PRO A 1 337 ? -11.374 27.927 -45.391 1.00 23.73 337 PRO A C 1
ATOM 2563 O O . PRO A 1 337 ? -11.540 29.055 -45.854 1.00 23.73 337 PRO A O 1
ATOM 2566 N N . PRO A 1 338 ? -12.346 27.339 -44.663 1.00 25.36 338 PRO A N 1
ATOM 2567 C CA . PRO A 1 338 ? -13.631 27.986 -44.431 1.00 25.36 338 PRO A CA 1
ATOM 2568 C C . PRO A 1 338 ? -13.555 29.024 -43.300 1.00 25.36 338 PRO A C 1
ATOM 2570 O O . PRO A 1 338 ? -13.082 28.758 -42.194 1.00 25.36 338 PRO A O 1
ATOM 2573 N N . THR A 1 339 ? -14.073 30.214 -43.589 1.00 28.86 339 THR A N 1
ATOM 2574 C CA . THR A 1 339 ? -14.291 31.339 -42.678 1.00 28.86 339 THR A CA 1
ATOM 2575 C C . THR A 1 339 ? -15.662 31.209 -42.002 1.00 28.86 339 THR A C 1
ATOM 2577 O O . THR A 1 339 ? -16.699 31.196 -42.657 1.00 28.86 339 THR A O 1
ATOM 2580 N N . GLY A 1 340 ? -15.692 31.100 -40.672 1.00 24.25 340 GLY A N 1
ATOM 2581 C CA . GLY A 1 340 ? -16.946 31.002 -39.917 1.00 24.25 340 GLY A CA 1
ATOM 2582 C C . GLY A 1 340 ? -16.722 30.963 -38.409 1.00 24.25 340 GLY A C 1
ATOM 2583 O O . GLY A 1 340 ? -16.619 29.897 -37.812 1.00 24.25 340 GLY A O 1
ATOM 2584 N N . GLN A 1 341 ? -16.616 32.139 -37.792 1.00 25.14 341 GLN A N 1
ATOM 2585 C CA . GLN A 1 341 ? -16.411 32.322 -36.357 1.00 25.14 341 GLN A CA 1
ATOM 2586 C C . GLN A 1 341 ? -17.774 32.373 -35.645 1.00 25.14 341 GLN A C 1
ATOM 2588 O O . GLN A 1 341 ? -18.525 33.328 -35.820 1.00 25.14 341 GLN A O 1
ATOM 2593 N N . ALA A 1 342 ? -18.096 31.358 -34.837 1.00 21.75 342 ALA A N 1
ATOM 2594 C CA . ALA A 1 342 ? -19.235 31.394 -33.918 1.00 21.75 342 ALA A CA 1
ATOM 2595 C C . ALA A 1 342 ? -18.749 31.776 -32.511 1.00 21.75 342 ALA A C 1
ATOM 2597 O O . ALA A 1 342 ? -18.003 31.042 -31.863 1.00 21.75 342 ALA A O 1
ATOM 2598 N N . THR A 1 343 ? -19.162 32.951 -32.047 1.00 29.19 343 THR A N 1
ATOM 2599 C CA . THR A 1 343 ? -18.956 33.464 -30.692 1.00 29.19 343 THR A CA 1
ATOM 2600 C C . THR A 1 343 ? -19.895 32.748 -29.714 1.00 29.19 343 THR A C 1
ATOM 2602 O O . THR A 1 343 ? -21.099 32.982 -29.711 1.00 29.19 343 THR A O 1
ATOM 2605 N N . SER A 1 344 ? -19.351 31.875 -28.859 1.00 24.16 344 SER A N 1
ATOM 2606 C CA . SER A 1 344 ? -20.075 31.320 -27.706 1.00 24.16 344 SER A CA 1
ATOM 2607 C C . SER A 1 344 ? -19.692 32.082 -26.440 1.00 24.16 344 SER A C 1
ATOM 2609 O O . SER A 1 344 ? -18.512 32.294 -26.165 1.00 24.16 344 SER A O 1
ATOM 2611 N N . GLY A 1 345 ? -20.710 32.516 -25.699 1.00 22.50 345 GLY A N 1
ATOM 2612 C CA . GLY A 1 345 ? -20.613 33.435 -24.572 1.00 22.50 345 GLY A CA 1
ATOM 2613 C C . GLY A 1 345 ? -19.662 32.985 -23.465 1.00 22.50 345 GLY A C 1
ATOM 2614 O O . GLY A 1 345 ? -19.721 31.859 -22.973 1.00 22.50 345 GLY A O 1
ATOM 2615 N N . SER A 1 346 ? -18.830 33.933 -23.042 1.00 27.67 346 SER A N 1
ATOM 2616 C CA . SER A 1 346 ? -18.123 33.917 -21.768 1.00 27.67 346 SER A CA 1
ATOM 2617 C C . SER A 1 346 ? -19.146 33.872 -20.626 1.00 27.67 346 SER A C 1
ATOM 2619 O O . SER A 1 346 ? -19.729 34.890 -20.258 1.00 27.67 346 SER A O 1
ATOM 2621 N N . GLN A 1 347 ? -19.401 32.684 -20.080 1.00 25.62 347 GLN A N 1
ATOM 2622 C CA . GLN A 1 347 ? -19.877 32.560 -18.706 1.00 25.62 347 GLN A CA 1
ATOM 2623 C C . GLN A 1 347 ? -18.630 32.651 -17.831 1.00 25.62 347 GLN A C 1
ATOM 2625 O O . GLN A 1 347 ? -17.799 31.744 -17.838 1.00 25.62 347 GLN A O 1
ATOM 2630 N N . GLY A 1 348 ? -18.465 33.779 -17.141 1.00 27.02 348 GLY A N 1
ATOM 2631 C CA . GLY A 1 348 ? -17.370 33.999 -16.204 1.00 27.02 348 GLY A CA 1
ATOM 2632 C C . GLY A 1 348 ? -17.416 32.971 -15.077 1.00 27.02 348 GLY A C 1
ATOM 2633 O O . GLY A 1 348 ? -18.096 33.168 -14.073 1.00 27.02 348 GLY A O 1
ATOM 2634 N N . VAL A 1 349 ? -16.694 31.864 -15.238 1.00 29.59 349 VAL A N 1
ATOM 2635 C CA . VAL A 1 349 ? -16.401 30.946 -14.141 1.00 29.59 349 VAL A CA 1
ATOM 2636 C C . VAL A 1 349 ? -15.313 31.621 -13.319 1.00 29.59 349 VAL A C 1
ATOM 2638 O O . VAL A 1 349 ? -14.139 31.609 -13.684 1.00 29.59 349 VAL A O 1
ATOM 2641 N N . ASN A 1 350 ? -15.698 32.260 -12.217 1.00 30.50 350 ASN A N 1
ATOM 2642 C CA . ASN A 1 350 ? -14.740 32.607 -11.177 1.00 30.50 350 ASN A CA 1
ATOM 2643 C C . ASN A 1 350 ? -14.094 31.290 -10.712 1.00 30.50 350 ASN A C 1
ATOM 2645 O O . ASN A 1 350 ? -14.723 30.506 -10.004 1.00 30.50 350 ASN A O 1
ATOM 2649 N N . ASN A 1 351 ? -12.869 31.020 -11.172 1.00 40.50 351 ASN A N 1
ATOM 2650 C CA . ASN A 1 351 ? -12.059 29.840 -10.858 1.00 40.50 351 ASN A CA 1
ATOM 2651 C C . ASN A 1 351 ? -11.602 29.853 -9.386 1.00 40.50 351 ASN A C 1
ATOM 2653 O O . ASN A 1 351 ? -10.410 29.938 -9.091 1.00 40.50 351 ASN A O 1
ATOM 2657 N N . VAL A 1 352 ? -12.537 29.802 -8.442 1.00 51.84 352 VAL A N 1
ATOM 2658 C CA . VAL A 1 352 ? -12.208 29.617 -7.030 1.00 51.84 352 VAL A CA 1
ATOM 2659 C C . VAL A 1 352 ? -12.043 28.119 -6.800 1.00 51.84 352 VAL A C 1
ATOM 2661 O O . VAL A 1 352 ? -13.000 27.354 -6.906 1.00 51.84 352 VAL A O 1
ATOM 2664 N N . SER A 1 353 ? -10.807 27.696 -6.529 1.00 62.97 353 SER A N 1
ATOM 2665 C CA . SER A 1 353 ? -10.505 26.337 -6.075 1.00 62.97 353 SER A CA 1
ATOM 2666 C C . SER A 1 353 ? -11.425 25.968 -4.901 1.00 62.97 353 SER A C 1
ATOM 2668 O O . SER A 1 353 ? -11.504 26.742 -3.946 1.00 62.97 353 SER A O 1
ATOM 2670 N N . PRO A 1 354 ? -12.089 24.795 -4.902 1.00 67.75 354 PRO A N 1
ATOM 2671 C CA . PRO A 1 354 ? -12.807 24.312 -3.727 1.00 67.75 354 PRO A CA 1
ATOM 2672 C C . PRO A 1 354 ? -11.852 23.821 -2.631 1.00 67.75 354 PRO A C 1
ATOM 2674 O O . PRO A 1 354 ? -12.317 23.298 -1.632 1.00 67.75 354 PRO A O 1
ATOM 2677 N N . ILE A 1 355 ? -10.535 23.945 -2.806 1.00 71.94 355 ILE A N 1
ATOM 2678 C CA . ILE A 1 355 ? -9.530 23.681 -1.778 1.00 71.94 355 ILE A CA 1
ATOM 2679 C C . ILE A 1 355 ? -8.848 24.999 -1.414 1.00 71.94 355 ILE A C 1
ATOM 2681 O O . ILE A 1 355 ? -8.217 25.629 -2.268 1.00 71.94 355 ILE A O 1
ATOM 2685 N N . GLU A 1 356 ? -8.952 25.376 -0.145 1.00 75.12 356 GLU A N 1
ATOM 2686 C CA . GLU A 1 356 ? -8.166 26.427 0.496 1.00 75.12 356 GLU A CA 1
ATOM 2687 C C . GLU A 1 356 ? -6.896 25.811 1.095 1.00 75.12 356 GLU A C 1
ATOM 2689 O O . GLU A 1 356 ? -6.942 24.709 1.634 1.00 75.12 356 GLU A O 1
ATOM 2694 N N . ILE A 1 357 ? -5.751 26.492 1.012 1.00 72.88 357 ILE A N 1
ATOM 2695 C CA . ILE A 1 357 ? -4.515 26.042 1.666 1.00 72.88 357 ILE A CA 1
ATOM 2696 C C . ILE A 1 357 ? -4.125 27.055 2.733 1.00 72.88 357 ILE A C 1
ATOM 2698 O O . ILE A 1 357 ? -4.049 28.253 2.466 1.00 72.88 357 ILE A O 1
ATOM 2702 N N . VAL A 1 358 ? -3.841 26.570 3.938 1.00 68.38 358 VAL A N 1
ATOM 2703 C CA . VAL A 1 358 ? -3.451 27.390 5.085 1.00 68.38 358 VAL A CA 1
ATOM 2704 C C . VAL A 1 358 ? -2.165 26.859 5.718 1.00 68.38 358 VAL A C 1
ATOM 2706 O O . VAL A 1 358 ? -1.888 25.659 5.696 1.00 68.38 358 VAL A O 1
ATOM 2709 N N . THR A 1 359 ? -1.370 27.756 6.296 1.00 66.81 359 THR A N 1
ATOM 2710 C CA . THR A 1 359 ? -0.190 27.397 7.095 1.00 66.81 359 THR A CA 1
ATOM 2711 C C . THR A 1 359 ? -0.526 27.530 8.581 1.00 66.81 359 THR A C 1
ATOM 2713 O O . THR A 1 359 ? -1.005 28.591 8.994 1.00 66.81 359 THR A O 1
ATOM 2716 N N . PRO A 1 360 ? -0.279 26.501 9.408 1.00 56.72 360 PRO A N 1
ATOM 2717 C CA . PRO A 1 360 ? -0.396 26.618 10.852 1.00 56.72 360 PRO A CA 1
ATOM 2718 C C . PRO A 1 360 ? 0.760 27.466 11.399 1.00 56.72 360 PRO A C 1
ATOM 2720 O O . PRO A 1 360 ? 1.929 27.173 11.159 1.00 56.72 360 PRO A O 1
ATOM 2723 N N . THR A 1 361 ? 0.436 28.513 12.151 1.00 56.56 361 THR A N 1
ATOM 2724 C CA . THR A 1 361 ? 1.405 29.365 12.855 1.00 56.56 361 THR A CA 1
ATOM 2725 C C . THR A 1 361 ? 1.053 29.450 14.339 1.00 56.56 361 THR A C 1
ATOM 2727 O O . THR A 1 361 ? -0.052 29.090 14.746 1.00 56.56 361 THR A O 1
ATOM 2730 N N . VAL A 1 362 ? 1.966 29.980 15.160 1.00 41.47 362 VAL A N 1
ATOM 2731 C CA . VAL A 1 362 ? 1.712 30.234 16.594 1.00 41.47 362 VAL A CA 1
ATOM 2732 C C . VAL A 1 362 ? 0.540 31.213 16.801 1.00 41.47 362 VAL A C 1
ATOM 2734 O O . VAL A 1 362 ? -0.141 31.149 17.819 1.00 41.47 362 VAL A O 1
ATOM 2737 N N . ALA A 1 363 ? 0.253 32.070 15.813 1.00 34.88 363 ALA A N 1
ATOM 2738 C CA . ALA A 1 363 ? -0.864 33.017 15.814 1.00 34.88 363 ALA A CA 1
ATOM 2739 C C . ALA A 1 363 ? -2.171 32.448 15.212 1.00 34.88 363 ALA A C 1
ATOM 2741 O O . ALA A 1 363 ? -3.146 33.183 15.066 1.00 34.88 363 ALA A O 1
ATOM 2742 N N . GLY A 1 364 ? -2.207 31.157 14.856 1.00 48.31 364 GLY A N 1
ATOM 2743 C CA . GLY A 1 364 ? -3.353 30.494 14.227 1.00 48.31 364 GLY A CA 1
ATOM 2744 C C . GLY A 1 364 ? -3.109 30.089 12.768 1.00 48.31 364 GLY A C 1
ATOM 2745 O O . GLY A 1 364 ? -1.972 30.031 12.298 1.00 48.31 364 GLY A O 1
ATOM 2746 N N . MET A 1 365 ? -4.185 29.762 12.048 1.00 54.03 365 MET A N 1
ATOM 2747 C CA . MET A 1 365 ? -4.122 29.368 10.635 1.00 54.03 365 MET A CA 1
ATOM 2748 C C . MET A 1 365 ? -4.036 30.610 9.746 1.00 54.03 365 MET A C 1
ATOM 2750 O O . MET A 1 365 ? -4.957 31.424 9.738 1.00 54.03 365 MET A O 1
ATOM 2754 N N . VAL A 1 366 ? -2.948 30.742 8.989 1.00 60.34 366 VAL A N 1
ATOM 2755 C CA . VAL A 1 366 ? -2.742 31.844 8.042 1.00 60.34 366 VAL A CA 1
ATOM 2756 C C . VAL A 1 366 ? -3.041 31.341 6.626 1.00 60.34 366 VAL A C 1
ATOM 2758 O O . VAL A 1 366 ? -2.355 30.421 6.166 1.00 60.34 366 VAL A O 1
ATOM 2761 N N . PRO A 1 367 ? -4.042 31.900 5.920 1.00 62.22 367 PRO A N 1
ATOM 2762 C CA . PRO A 1 367 ? -4.337 31.511 4.546 1.00 62.22 367 PRO A CA 1
ATOM 2763 C C . PRO A 1 367 ? -3.175 31.805 3.601 1.00 62.22 367 PRO A C 1
ATOM 2765 O O . PRO A 1 367 ? -2.573 32.878 3.645 1.00 62.22 367 PRO A O 1
ATOM 2768 N N . ILE A 1 368 ? -2.890 30.865 2.703 1.00 63.00 368 ILE A N 1
ATOM 2769 C CA . ILE A 1 368 ? -2.053 31.113 1.533 1.00 63.00 368 ILE A CA 1
ATOM 2770 C C . ILE A 1 368 ? -3.006 31.440 0.383 1.00 63.00 368 ILE A C 1
ATOM 2772 O O . ILE A 1 368 ? -3.746 30.575 -0.083 1.00 63.00 368 ILE A O 1
ATOM 2776 N N . ASN A 1 369 ? -2.993 32.689 -0.093 1.00 53.84 369 ASN A N 1
ATOM 2777 C CA . ASN A 1 369 ? -3.789 33.090 -1.254 1.00 53.84 369 ASN A CA 1
ATOM 2778 C C . ASN A 1 369 ? -3.295 32.363 -2.516 1.00 53.84 369 ASN A C 1
ATOM 2780 O O . ASN A 1 369 ? -2.305 32.749 -3.134 1.00 53.84 369 ASN A O 1
ATOM 2784 N N . LEU A 1 370 ? -4.013 31.313 -2.913 1.00 53.44 370 LEU A N 1
ATOM 2785 C CA . LEU A 1 370 ? -3.809 30.592 -4.167 1.00 53.44 370 LEU A CA 1
ATOM 2786 C C . LEU A 1 370 ? -4.657 31.206 -5.286 1.00 53.44 370 LEU A C 1
ATOM 2788 O O . LEU A 1 370 ? -5.626 30.606 -5.750 1.00 53.44 370 LEU A O 1
ATOM 2792 N N . GLY A 1 371 ? -4.322 32.405 -5.752 1.00 45.88 371 GLY A N 1
ATOM 2793 C CA . GLY A 1 371 ? -4.889 32.879 -7.015 1.00 45.88 371 GLY A CA 1
ATOM 2794 C C . GLY A 1 371 ? -4.329 32.045 -8.170 1.00 45.88 371 GLY A C 1
ATOM 2795 O O . GLY A 1 371 ? -3.254 32.375 -8.641 1.00 45.88 371 GLY A O 1
ATOM 2796 N N . LEU A 1 372 ? -4.991 30.946 -8.569 1.00 46.34 372 LEU A N 1
ATOM 2797 C CA . LEU A 1 372 ? -4.655 30.005 -9.670 1.00 46.34 372 LEU A CA 1
ATOM 2798 C C . LEU A 1 372 ? -3.207 29.437 -9.745 1.00 46.34 372 LEU A C 1
ATOM 2800 O O . LEU A 1 372 ? -2.963 28.519 -10.525 1.00 46.34 372 LEU A O 1
ATOM 2804 N N . SER A 1 373 ? -2.276 29.904 -8.911 1.00 53.84 373 SER A N 1
ATOM 2805 C CA . SER A 1 373 ? -0.875 29.489 -8.769 1.00 53.84 373 SER A CA 1
ATOM 2806 C C . SER A 1 373 ? -0.285 30.190 -7.532 1.00 53.84 373 SER A C 1
ATOM 2808 O O . SER A 1 373 ? 0.073 31.366 -7.595 1.00 53.84 373 SER A O 1
ATOM 2810 N N . GLY A 1 374 ? -0.219 29.514 -6.386 1.00 66.00 374 GLY A N 1
ATOM 2811 C CA . GLY A 1 374 ? 0.464 30.047 -5.201 1.00 66.00 374 GLY A CA 1
ATOM 2812 C C . GLY A 1 374 ? 1.959 29.752 -5.233 1.00 66.00 374 GLY A C 1
ATOM 2813 O O . GLY A 1 374 ? 2.380 28.770 -5.840 1.00 66.00 374 GLY A O 1
ATOM 2814 N N . VAL A 1 375 ? 2.765 30.572 -4.559 1.00 75.75 375 VAL A N 1
ATOM 2815 C CA . VAL A 1 375 ? 4.194 30.302 -4.341 1.00 75.75 375 VAL A CA 1
ATOM 2816 C C . VAL A 1 375 ? 4.447 30.223 -2.844 1.00 75.75 375 VAL A C 1
ATOM 2818 O O . VAL A 1 375 ? 4.080 31.130 -2.100 1.00 75.75 375 VAL A O 1
ATOM 2821 N N . VAL A 1 376 ? 5.078 29.137 -2.411 1.00 82.75 376 VAL A N 1
ATOM 2822 C CA . VAL A 1 376 ? 5.535 28.946 -1.036 1.00 82.75 376 VAL A CA 1
ATOM 2823 C C . VAL A 1 376 ? 7.051 29.039 -1.032 1.00 82.75 376 VAL A C 1
ATOM 2825 O O . VAL A 1 376 ? 7.729 28.226 -1.656 1.00 82.75 376 VAL A O 1
ATOM 2828 N N . GLU A 1 377 ? 7.584 30.036 -0.335 1.00 88.06 377 GLU A N 1
ATOM 2829 C CA . GLU A 1 377 ? 9.018 30.128 -0.071 1.00 88.06 377 GLU A CA 1
ATOM 2830 C C . GLU A 1 377 ? 9.351 29.391 1.228 1.00 88.06 377 GLU A C 1
ATOM 2832 O O . GLU A 1 377 ? 8.749 29.655 2.275 1.00 88.06 377 GLU A O 1
ATOM 2837 N N . LEU A 1 378 ? 10.289 28.452 1.127 1.00 88.75 378 LEU A N 1
ATOM 2838 C CA . LEU A 1 378 ? 10.827 27.658 2.224 1.00 88.75 378 LEU A CA 1
ATOM 2839 C C . LEU A 1 378 ? 12.251 28.137 2.505 1.00 88.75 378 LEU A C 1
ATOM 2841 O O . LEU A 1 378 ? 13.078 28.185 1.590 1.00 88.75 378 LEU A O 1
ATOM 2845 N N . ALA A 1 379 ? 12.551 28.474 3.756 1.00 91.94 379 ALA A N 1
ATOM 2846 C CA . ALA A 1 379 ? 13.907 28.783 4.191 1.00 91.94 379 ALA A CA 1
ATOM 2847 C C . ALA A 1 379 ? 14.823 27.552 4.063 1.00 91.94 379 ALA A C 1
ATOM 2849 O O . ALA A 1 379 ? 14.365 26.424 3.859 1.00 91.94 379 ALA A O 1
ATOM 2850 N N . ALA A 1 380 ? 16.135 27.771 4.153 1.00 92.38 380 ALA A N 1
ATOM 2851 C CA . ALA A 1 380 ? 17.122 26.694 4.151 1.00 92.38 380 ALA A CA 1
ATOM 2852 C C . ALA A 1 380 ? 16.819 25.665 5.255 1.00 92.38 380 ALA A C 1
ATOM 2854 O O . ALA A 1 380 ? 16.617 26.046 6.408 1.00 92.38 380 ALA A O 1
ATOM 2855 N N . GLY A 1 381 ? 16.776 24.378 4.905 1.00 89.19 381 GLY A N 1
ATOM 2856 C CA . GLY A 1 381 ? 16.477 23.292 5.847 1.00 89.19 381 GLY A CA 1
ATOM 2857 C C . GLY A 1 381 ? 15.038 23.250 6.383 1.00 89.19 381 GLY A C 1
ATOM 2858 O O . GLY A 1 381 ? 14.757 22.456 7.280 1.00 89.19 381 GLY A O 1
ATOM 2859 N N . GLU A 1 382 ? 14.127 24.105 5.905 1.00 90.81 382 GLU A N 1
ATOM 2860 C CA . GLU A 1 382 ? 12.782 24.209 6.474 1.00 90.81 382 GLU A CA 1
ATOM 2861 C C . GLU A 1 382 ? 11.899 23.001 6.115 1.00 90.81 382 GLU A C 1
ATOM 2863 O O . GLU A 1 382 ? 11.763 22.626 4.949 1.00 90.81 382 GLU A O 1
ATOM 2868 N N . GLU A 1 383 ? 11.216 22.447 7.119 1.00 90.81 383 GLU A N 1
ATOM 2869 C CA . GLU A 1 383 ? 10.070 21.553 6.942 1.00 90.81 383 GLU A CA 1
ATOM 2870 C C . GLU A 1 383 ? 8.777 22.331 7.252 1.00 90.81 383 GLU A C 1
ATOM 2872 O O . GLU A 1 383 ? 8.542 22.720 8.397 1.00 90.81 383 GLU A O 1
ATOM 2877 N N . ARG A 1 384 ? 7.908 22.545 6.255 1.00 84.56 384 ARG A N 1
ATOM 2878 C CA . ARG A 1 384 ? 6.643 23.282 6.421 1.00 84.56 384 ARG A CA 1
ATOM 2879 C C . ARG A 1 384 ? 5.441 22.388 6.156 1.00 84.56 384 ARG A C 1
ATOM 2881 O O . ARG A 1 384 ? 5.298 21.822 5.075 1.00 84.56 384 ARG A O 1
ATOM 2888 N N . THR A 1 385 ? 4.537 22.310 7.130 1.00 85.25 385 THR A N 1
ATOM 2889 C CA . THR A 1 385 ? 3.238 21.643 6.961 1.00 85.25 385 THR A CA 1
ATOM 2890 C C . THR A 1 385 ? 2.218 22.632 6.414 1.00 85.25 385 THR A C 1
ATOM 2892 O O . THR A 1 385 ? 2.068 23.723 6.956 1.00 85.25 385 THR A O 1
ATOM 2895 N N . LEU A 1 386 ? 1.498 22.240 5.369 1.00 82.44 386 LEU A N 1
ATOM 2896 C CA . LEU A 1 386 ? 0.370 22.972 4.809 1.00 82.44 386 LEU A CA 1
ATOM 2897 C C . LEU A 1 386 ? -0.906 22.161 5.041 1.00 82.44 386 LEU A C 1
ATOM 2899 O O . LEU A 1 386 ? -0.937 20.952 4.803 1.00 82.44 386 LEU A O 1
ATOM 2903 N N . VAL A 1 387 ? -1.962 22.826 5.498 1.00 78.75 387 VAL A N 1
ATOM 2904 C CA . VAL A 1 387 ? -3.286 22.227 5.681 1.00 78.75 387 VAL A CA 1
ATOM 2905 C C . VAL A 1 387 ? -4.150 22.622 4.494 1.00 78.75 387 VAL A C 1
ATOM 2907 O O . VAL A 1 387 ? -4.343 23.804 4.227 1.00 78.75 387 VAL A O 1
ATOM 2910 N N . LEU A 1 388 ? -4.671 21.631 3.785 1.00 82.69 388 LEU A N 1
ATOM 2911 C CA . LEU A 1 388 ? -5.630 21.806 2.709 1.00 82.69 388 LEU A CA 1
ATOM 2912 C C . LEU A 1 388 ? -7.034 21.599 3.273 1.00 82.69 388 LEU A C 1
ATOM 2914 O O . LEU A 1 388 ? -7.302 20.580 3.911 1.00 82.69 388 LEU A O 1
ATOM 2918 N N . ILE A 1 389 ? -7.917 22.563 3.041 1.00 78.38 389 ILE A N 1
ATOM 2919 C CA . ILE A 1 389 ? -9.286 22.603 3.543 1.00 78.38 389 ILE A CA 1
ATOM 2920 C C . ILE A 1 389 ? -10.245 22.582 2.353 1.00 78.38 389 ILE A C 1
ATOM 2922 O O . ILE A 1 389 ? -10.242 23.491 1.525 1.00 78.38 389 ILE A O 1
ATOM 2926 N N . ALA A 1 390 ? -11.079 21.552 2.261 1.00 77.81 390 ALA A N 1
ATOM 2927 C CA . ALA A 1 390 ? -12.105 21.432 1.239 1.00 77.81 390 ALA A CA 1
ATOM 2928 C C . ALA A 1 390 ? -13.330 22.295 1.581 1.00 77.81 390 ALA A C 1
ATOM 2930 O O . ALA A 1 390 ? -14.031 22.075 2.566 1.00 77.81 390 ALA A O 1
ATOM 2931 N N . ASN A 1 391 ? -13.647 23.250 0.714 1.00 75.81 391 ASN A N 1
ATOM 2932 C CA . ASN A 1 391 ? -14.911 23.963 0.698 1.00 75.81 391 ASN A CA 1
ATOM 2933 C C . ASN A 1 391 ? -15.960 23.150 -0.071 1.00 75.81 391 ASN A C 1
ATOM 2935 O O . ASN A 1 391 ? -16.211 23.343 -1.261 1.00 75.81 391 ASN A O 1
ATOM 2939 N N . ARG A 1 392 ? -16.623 22.234 0.631 1.00 71.44 392 ARG A N 1
ATOM 2940 C CA . ARG A 1 392 ? -17.611 21.331 0.026 1.00 71.44 392 ARG A CA 1
ATOM 2941 C C . ARG A 1 392 ? -18.853 22.039 -0.528 1.00 71.44 392 ARG A C 1
ATOM 2943 O O . ARG A 1 392 ? -19.574 21.464 -1.344 1.00 71.44 392 ARG A O 1
ATOM 2950 N N . SER A 1 393 ? -19.108 23.282 -0.112 1.00 69.25 393 SER A N 1
ATOM 2951 C CA . SER A 1 393 ? -20.253 24.067 -0.586 1.00 69.25 393 SER A CA 1
ATOM 2952 C C . SER A 1 393 ? -20.119 24.499 -2.053 1.00 69.25 393 SER A C 1
ATOM 2954 O O . SER A 1 393 ? -21.137 24.651 -2.728 1.00 69.25 393 SER A O 1
ATOM 2956 N N . SER A 1 394 ? -18.890 24.609 -2.574 1.00 67.06 394 SER A N 1
ATOM 2957 C CA . SER A 1 394 ? -18.609 24.960 -3.974 1.00 67.06 394 SER A CA 1
ATOM 2958 C C . SER A 1 394 ? -18.449 23.746 -4.901 1.00 67.06 394 SER A C 1
ATOM 2960 O O . SER A 1 394 ? -18.267 23.906 -6.107 1.00 67.06 394 SER A O 1
ATOM 2962 N N . VAL A 1 395 ? -18.547 22.521 -4.371 1.00 62.72 395 VAL A N 1
ATOM 2963 C CA . VAL A 1 395 ? -18.369 21.271 -5.129 1.00 62.72 395 VAL A CA 1
ATOM 2964 C C . VAL A 1 395 ? -19.700 20.781 -5.700 1.00 62.72 395 VAL A C 1
ATOM 2966 O O . VAL A 1 395 ? -20.680 20.669 -4.972 1.00 62.72 395 VAL A O 1
ATOM 2969 N N . GLY A 1 396 ? -19.758 20.437 -6.989 1.00 57.06 396 GLY A N 1
ATOM 2970 C CA . GLY A 1 396 ? -20.964 19.901 -7.642 1.00 57.06 396 GLY A CA 1
ATOM 2971 C C . GLY A 1 396 ? -21.431 18.535 -7.107 1.00 57.06 396 GLY A C 1
ATOM 2972 O O . GLY A 1 396 ? -20.723 17.850 -6.372 1.00 57.06 396 GLY A O 1
ATOM 2973 N N . ALA A 1 397 ? -22.640 18.109 -7.492 1.00 51.09 397 ALA A N 1
ATOM 2974 C CA . ALA A 1 397 ? -23.276 16.862 -7.028 1.00 51.09 397 ALA A CA 1
ATOM 2975 C C . ALA A 1 397 ? -22.487 15.576 -7.348 1.00 51.09 397 ALA A C 1
ATOM 2977 O O . ALA A 1 397 ? -22.691 14.545 -6.718 1.00 51.09 397 ALA A O 1
ATOM 2978 N N . THR A 1 398 ? -21.599 15.637 -8.337 1.00 51.00 398 THR A N 1
ATOM 2979 C CA . THR A 1 398 ? -20.742 14.534 -8.791 1.00 51.00 398 THR A CA 1
ATOM 2980 C C . THR A 1 398 ? -19.394 14.483 -8.064 1.00 51.00 398 THR A C 1
ATOM 2982 O O . THR A 1 398 ? -18.545 13.660 -8.404 1.00 51.00 398 THR A O 1
ATOM 2985 N N . GLY A 1 399 ? -19.184 15.356 -7.072 1.00 62.97 399 GLY A N 1
ATOM 2986 C CA . GLY A 1 399 ? -17.883 15.583 -6.453 1.00 62.97 399 GLY A CA 1
ATOM 2987 C C . GLY A 1 399 ? -16.970 16.454 -7.318 1.00 62.97 399 GLY A C 1
ATOM 2988 O O . GLY A 1 399 ? -17.345 16.915 -8.398 1.00 62.97 399 GLY A O 1
ATOM 2989 N N . TRP A 1 400 ? -15.760 16.686 -6.824 1.00 72.38 400 TRP A N 1
ATOM 2990 C CA . TRP A 1 400 ? -14.707 17.431 -7.509 1.00 72.38 400 TRP A CA 1
ATOM 2991 C C . TRP A 1 400 ? -13.440 16.584 -7.570 1.00 72.38 400 TRP A C 1
ATOM 2993 O O . TRP A 1 400 ? -13.170 15.809 -6.654 1.00 72.38 400 TRP A O 1
ATOM 3003 N N . ARG A 1 401 ? -12.682 16.703 -8.658 1.00 67.50 401 ARG A N 1
ATOM 3004 C CA . ARG A 1 401 ? -11.407 16.011 -8.867 1.00 67.50 401 ARG A CA 1
ATOM 3005 C C . ARG A 1 401 ? -10.486 16.896 -9.694 1.00 67.50 401 ARG A C 1
ATOM 3007 O O . ARG A 1 401 ? -10.943 17.457 -10.693 1.00 67.50 401 ARG A O 1
ATOM 3014 N N . ASN A 1 402 ? -9.221 16.999 -9.317 1.00 71.62 402 ASN A N 1
ATOM 3015 C CA . ASN A 1 402 ? -8.201 17.696 -10.093 1.00 71.62 402 ASN A CA 1
ATOM 3016 C C . ASN A 1 402 ? -6.793 17.242 -9.678 1.00 71.62 402 ASN A C 1
ATOM 3018 O O . ASN A 1 402 ? -6.622 16.655 -8.616 1.00 71.62 402 ASN A O 1
ATOM 3022 N N . LEU A 1 403 ? -5.788 17.590 -10.476 1.00 72.62 403 LEU A N 1
ATOM 3023 C CA . LEU A 1 403 ? -4.390 17.314 -10.185 1.00 72.62 403 LEU A CA 1
ATOM 3024 C C . LEU A 1 403 ? -3.731 18.535 -9.536 1.00 72.62 403 LEU A C 1
ATOM 3026 O O . LEU A 1 403 ? -3.746 19.629 -10.102 1.00 72.62 403 LEU A O 1
ATOM 3030 N N . LEU A 1 404 ? -3.133 18.354 -8.361 1.00 78.31 404 LEU A N 1
ATOM 3031 C CA . LEU A 1 404 ? -2.292 19.352 -7.710 1.00 78.31 404 LEU A CA 1
ATOM 3032 C C . LEU A 1 404 ? -0.840 19.168 -8.166 1.00 78.31 404 LEU A C 1
ATOM 3034 O O . LEU A 1 404 ? -0.245 18.108 -7.981 1.00 78.31 404 LEU A O 1
ATOM 3038 N N . LEU A 1 405 ? -0.275 20.210 -8.762 1.00 79.69 405 LEU A N 1
ATOM 3039 C CA . LEU A 1 405 ? 1.104 20.283 -9.223 1.00 79.69 405 LEU A CA 1
ATOM 3040 C C . LEU A 1 405 ? 1.925 21.095 -8.222 1.00 79.69 405 LEU A C 1
ATOM 3042 O O . LEU A 1 405 ? 1.564 22.229 -7.896 1.00 79.69 405 LEU A O 1
ATOM 3046 N N . LEU A 1 406 ? 3.029 20.516 -7.755 1.00 88.00 406 LEU A N 1
ATOM 3047 C CA . LEU A 1 406 ? 4.020 21.192 -6.924 1.00 88.00 406 LEU A CA 1
ATOM 3048 C C . LEU A 1 406 ? 5.362 21.170 -7.643 1.00 88.00 406 LEU A C 1
ATOM 3050 O O . LEU A 1 406 ? 5.838 20.088 -7.974 1.00 88.00 406 LEU A O 1
ATOM 3054 N N . ASP A 1 407 ? 5.958 22.332 -7.887 1.00 86.31 407 ASP A N 1
ATOM 3055 C CA . ASP A 1 407 ? 7.136 22.456 -8.751 1.00 86.31 407 ASP A CA 1
ATOM 3056 C C . ASP A 1 407 ? 8.095 23.560 -8.282 1.00 86.31 407 ASP A C 1
ATOM 3058 O O . ASP A 1 407 ? 7.659 24.675 -8.000 1.00 86.31 407 ASP A O 1
ATOM 3062 N N . ASP A 1 408 ? 9.398 23.273 -8.232 1.00 86.00 408 ASP A N 1
ATOM 3063 C CA . ASP A 1 408 ? 10.457 24.273 -7.989 1.00 86.00 408 ASP A CA 1
ATOM 3064 C C . ASP A 1 408 ? 11.266 24.606 -9.259 1.00 86.00 408 ASP A C 1
ATOM 3066 O O . ASP A 1 408 ? 12.263 25.325 -9.192 1.00 86.00 408 ASP A O 1
ATOM 3070 N N . GLY A 1 409 ? 10.837 24.094 -10.419 1.00 80.06 409 GLY A N 1
ATOM 3071 C CA . GLY A 1 409 ? 11.535 24.189 -11.702 1.00 80.06 409 GLY A CA 1
ATOM 3072 C C . GLY A 1 409 ? 12.522 23.047 -11.966 1.00 80.06 409 GLY A C 1
ATOM 3073 O O . GLY A 1 409 ? 12.963 22.892 -13.102 1.00 80.06 409 GLY A O 1
ATOM 3074 N N . ILE A 1 410 ? 12.843 22.231 -10.956 1.00 85.12 410 ILE A N 1
ATOM 3075 C CA . ILE A 1 410 ? 13.740 21.069 -11.064 1.00 85.12 410 ILE A CA 1
ATOM 3076 C C . ILE A 1 410 ? 12.958 19.791 -10.759 1.00 85.12 410 ILE A C 1
ATOM 3078 O O . ILE A 1 410 ? 12.927 18.865 -11.576 1.00 85.12 410 ILE A O 1
ATOM 3082 N N . SER A 1 411 ? 12.305 19.754 -9.596 1.00 88.69 411 SER A N 1
ATOM 3083 C CA . SER A 1 411 ? 11.417 18.674 -9.193 1.00 88.69 411 SER A CA 1
ATOM 3084 C C . SER A 1 411 ? 9.960 19.047 -9.406 1.00 88.69 411 SER A C 1
ATOM 3086 O O . SER A 1 411 ? 9.549 20.156 -9.078 1.00 88.69 411 SER A O 1
ATOM 3088 N N . THR A 1 412 ? 9.159 18.092 -9.870 1.00 86.88 412 THR A N 1
ATOM 3089 C CA . THR A 1 412 ? 7.703 18.224 -9.942 1.00 86.88 412 THR A CA 1
ATOM 3090 C C . THR A 1 412 ? 7.026 17.029 -9.282 1.00 86.88 412 THR A C 1
ATOM 3092 O O . THR A 1 412 ? 7.297 15.877 -9.623 1.00 86.88 412 THR A O 1
ATOM 3095 N N . TYR A 1 413 ? 6.068 17.305 -8.400 1.00 87.75 413 TYR A N 1
ATOM 3096 C CA . TYR A 1 413 ? 5.154 16.311 -7.846 1.00 87.75 413 TYR A CA 1
ATOM 3097 C C . TYR A 1 413 ? 3.740 16.525 -8.374 1.00 87.75 413 TYR A C 1
ATOM 3099 O O . TYR A 1 413 ? 3.246 17.651 -8.441 1.00 87.75 413 TYR A O 1
ATOM 3107 N N . GLN A 1 414 ? 3.089 15.422 -8.737 1.00 82.75 414 GLN A N 1
ATOM 3108 C CA . GLN A 1 414 ? 1.733 15.396 -9.275 1.00 82.75 414 GLN A CA 1
ATOM 3109 C C . GLN A 1 414 ? 0.847 14.608 -8.311 1.00 82.75 414 GLN A C 1
ATOM 3111 O O . GLN A 1 414 ? 1.005 13.395 -8.173 1.00 82.75 414 GLN A O 1
ATOM 3116 N N . VAL A 1 415 ? -0.062 15.297 -7.625 1.00 84.00 415 VAL A N 1
ATOM 3117 C CA . VAL A 1 415 ? -0.893 14.712 -6.570 1.00 84.00 415 VAL A CA 1
ATOM 3118 C C . VAL A 1 415 ? -2.365 14.797 -6.964 1.00 84.00 415 VAL A C 1
ATOM 3120 O O . VAL A 1 415 ? -2.914 15.899 -7.002 1.00 84.00 415 VAL A O 1
ATOM 3123 N N . PRO A 1 416 ? -3.028 13.663 -7.242 1.00 80.12 416 PRO A N 1
ATOM 3124 C CA . PRO A 1 416 ? -4.473 13.635 -7.428 1.00 80.12 416 PRO A CA 1
ATOM 3125 C C . PRO A 1 416 ? -5.183 14.179 -6.193 1.00 80.12 416 PRO A C 1
ATOM 3127 O O . PRO A 1 416 ? -4.826 13.814 -5.071 1.00 80.12 416 PRO A O 1
ATOM 3130 N N . ALA A 1 417 ? -6.199 15.009 -6.383 1.00 75.69 417 ALA A N 1
ATOM 3131 C CA . ALA A 1 417 ? -7.015 15.550 -5.309 1.00 75.69 417 ALA A CA 1
ATOM 3132 C C . ALA A 1 417 ? -8.495 15.358 -5.637 1.00 75.69 417 ALA A C 1
ATOM 3134 O O . ALA A 1 417 ? -8.945 15.684 -6.736 1.00 75.69 417 ALA A O 1
ATOM 3135 N N . SER A 1 418 ? -9.276 14.851 -4.684 1.00 72.25 418 SER A N 1
ATOM 3136 C CA . SER A 1 418 ? -10.711 14.650 -4.880 1.00 72.25 418 SER A CA 1
ATOM 3137 C C . SER A 1 418 ? -11.531 15.063 -3.672 1.00 72.25 418 SER A C 1
ATOM 3139 O O . SER A 1 418 ? -11.148 14.802 -2.543 1.00 72.25 418 SER A O 1
ATOM 3141 N N . ILE A 1 419 ? -12.689 15.675 -3.902 1.00 68.69 419 ILE A N 1
ATOM 3142 C CA . ILE A 1 419 ? -13.683 15.951 -2.866 1.00 68.69 419 ILE A CA 1
ATOM 3143 C C . ILE A 1 419 ? -14.926 15.145 -3.203 1.00 68.69 419 ILE A C 1
ATOM 3145 O O . ILE A 1 419 ? -15.548 15.343 -4.254 1.00 68.69 419 ILE A O 1
ATOM 3149 N N . LYS A 1 420 ? -15.296 14.220 -2.317 1.00 63.47 420 LYS A N 1
ATOM 3150 C CA . LYS A 1 420 ? -16.556 13.489 -2.449 1.00 63.47 420 LYS A CA 1
ATOM 3151 C C . LYS A 1 420 ? -17.716 14.360 -1.968 1.00 63.47 420 LYS A C 1
ATOM 3153 O O . LYS A 1 420 ? -17.600 15.110 -1.003 1.00 63.47 420 LYS A O 1
ATOM 3158 N N . ARG A 1 421 ? -18.837 14.276 -2.687 1.00 59.09 421 ARG A N 1
ATOM 3159 C CA . ARG A 1 421 ? -20.112 14.867 -2.279 1.00 59.09 421 ARG A CA 1
ATOM 3160 C C . ARG A 1 421 ? -21.204 13.820 -2.450 1.00 59.09 421 ARG A C 1
ATOM 3162 O O . ARG A 1 421 ? -21.640 13.552 -3.565 1.00 59.09 421 ARG A O 1
ATOM 3169 N N . SER A 1 422 ? -21.631 13.204 -1.353 1.00 48.50 422 SER A N 1
ATOM 3170 C CA . SER A 1 422 ? -22.760 12.268 -1.369 1.00 48.50 422 SER A CA 1
ATOM 3171 C C . SER A 1 422 ? -24.097 12.956 -1.706 1.00 48.50 422 SER A C 1
ATOM 3173 O O . SER A 1 422 ? -24.445 13.990 -1.133 1.00 48.50 422 SER A O 1
ATOM 3175 N N . ALA A 1 423 ? -24.894 12.344 -2.596 1.00 39.59 423 ALA A N 1
ATOM 3176 C CA . ALA A 1 423 ? -26.223 12.825 -3.013 1.00 39.59 423 ALA A CA 1
ATOM 3177 C C . ALA A 1 423 ? -27.237 12.953 -1.856 1.00 39.59 423 ALA A C 1
ATOM 3179 O O . ALA A 1 423 ? -28.189 13.724 -1.947 1.00 39.59 423 ALA A O 1
ATOM 3180 N N . THR A 1 424 ? -27.001 12.259 -0.741 1.00 40.19 424 THR A N 1
ATOM 3181 C CA . THR A 1 424 ? -27.814 12.317 0.484 1.00 40.19 424 THR A CA 1
ATOM 3182 C C . THR A 1 424 ? -27.815 13.706 1.141 1.00 40.19 424 THR A C 1
ATOM 3184 O O . THR A 1 424 ? -28.743 14.037 1.868 1.00 40.19 424 THR A O 1
ATOM 3187 N N . LEU A 1 425 ? -26.817 14.550 0.846 1.00 36.66 425 LEU A N 1
ATOM 3188 C CA . LEU A 1 425 ? -26.704 15.928 1.348 1.00 36.66 425 LEU A CA 1
ATOM 3189 C C . LEU A 1 425 ? -27.262 16.988 0.377 1.00 36.66 425 LEU A C 1
ATOM 3191 O O . LEU A 1 425 ? -27.263 18.173 0.705 1.00 36.66 425 LEU A O 1
ATOM 3195 N N . LEU A 1 426 ? -27.720 16.607 -0.826 1.00 36.59 426 LEU A N 1
ATOM 3196 C CA . LEU A 1 426 ? -28.200 17.561 -1.840 1.00 36.59 426 LEU A CA 1
ATOM 3197 C C . LEU A 1 426 ? -29.668 17.967 -1.690 1.00 36.59 426 LEU A C 1
ATOM 3199 O O . LEU A 1 426 ? -30.090 18.959 -2.284 1.00 36.59 426 LEU A O 1
ATOM 3203 N N . THR A 1 427 ? -30.448 17.278 -0.862 1.00 31.48 427 THR A N 1
ATOM 3204 C CA . THR A 1 427 ? -31.802 17.717 -0.523 1.00 31.48 427 THR A CA 1
ATOM 3205 C C . THR A 1 427 ? -31.769 18.495 0.784 1.00 31.48 427 THR A C 1
ATOM 3207 O O . THR A 1 427 ? -32.224 18.013 1.816 1.00 31.48 427 THR A O 1
ATOM 3210 N N . GLY A 1 428 ? -31.259 19.727 0.742 1.00 32.72 428 GLY A N 1
ATOM 3211 C CA . GLY A 1 428 ? -31.386 20.721 1.817 1.00 32.72 428 GLY A CA 1
ATOM 3212 C C . GLY A 1 428 ? -32.834 21.178 2.066 1.00 32.72 428 GLY A C 1
ATOM 3213 O O . GLY A 1 428 ? -33.086 22.357 2.284 1.00 32.72 428 GLY A O 1
ATOM 3214 N N . LYS A 1 429 ? -33.805 20.263 1.996 1.00 30.23 429 LYS A N 1
ATOM 3215 C CA . LYS A 1 429 ? -35.185 20.468 2.422 1.00 30.23 429 LYS A CA 1
ATOM 3216 C C . LYS A 1 429 ? -35.418 19.613 3.652 1.00 30.23 429 LYS A C 1
ATOM 3218 O O . LYS A 1 429 ? -35.596 18.402 3.563 1.00 30.23 429 LYS A O 1
ATOM 3223 N N . SER A 1 430 ? -35.468 20.286 4.790 1.00 30.86 430 SER A N 1
ATOM 3224 C CA . SER A 1 430 ? -36.201 19.849 5.967 1.00 30.86 430 SER A CA 1
ATOM 3225 C C . SER A 1 430 ? -37.593 19.380 5.530 1.00 30.86 430 SER A C 1
ATOM 3227 O O . SER A 1 430 ? -38.468 20.177 5.195 1.00 30.86 430 SER A O 1
ATOM 3229 N N . VAL A 1 431 ? -37.801 18.063 5.480 1.00 29.30 431 VAL A N 1
ATOM 3230 C CA . VAL A 1 431 ? -39.136 17.495 5.294 1.00 29.30 431 VAL A CA 1
ATOM 3231 C C . VAL A 1 431 ? -39.869 17.664 6.618 1.00 29.30 431 VAL A C 1
ATOM 3233 O O . VAL A 1 431 ? -39.793 16.824 7.511 1.00 29.30 431 VAL A O 1
ATOM 3236 N N . SER A 1 432 ? -40.594 18.771 6.754 1.00 30.97 432 SER A N 1
ATOM 3237 C CA . SER A 1 432 ? -41.649 18.905 7.752 1.00 30.97 432 SER A CA 1
ATOM 3238 C C . SER A 1 432 ? -42.733 17.874 7.431 1.00 30.97 432 SER A C 1
ATOM 3240 O O . SER A 1 432 ? -43.588 18.105 6.575 1.00 30.97 432 SER A O 1
ATOM 3242 N N . LYS A 1 433 ? -42.696 16.704 8.077 1.00 29.77 433 LYS A N 1
ATOM 3243 C CA . LYS A 1 433 ? -43.772 15.713 7.965 1.00 29.77 433 LYS A CA 1
ATOM 3244 C C . LYS A 1 433 ? -44.751 15.879 9.125 1.00 29.77 433 LYS A C 1
ATOM 3246 O O . LYS A 1 433 ? -44.373 15.870 10.293 1.00 29.77 433 LYS A O 1
ATOM 3251 N N . ARG A 1 434 ? -46.015 16.089 8.745 1.00 25.47 434 ARG A N 1
ATOM 3252 C CA . ARG A 1 434 ? -47.192 16.283 9.598 1.00 25.47 434 ARG A CA 1
ATOM 3253 C C . ARG A 1 434 ? -47.261 15.268 10.739 1.00 25.47 434 ARG A C 1
ATOM 3255 O O . ARG A 1 434 ? -47.070 14.073 10.524 1.00 25.47 434 ARG A O 1
ATOM 3262 N N . ARG A 1 435 ? -47.647 15.779 11.914 1.00 30.34 435 ARG A N 1
ATOM 3263 C CA . ARG A 1 435 ? -48.141 15.027 13.075 1.00 30.34 435 ARG A CA 1
ATOM 3264 C C . ARG A 1 435 ? -49.129 13.944 12.628 1.00 30.34 435 ARG A C 1
ATOM 3266 O O . ARG A 1 435 ? -50.240 14.257 12.213 1.00 30.34 435 ARG A O 1
ATOM 3273 N N . GLY A 1 436 ? -48.717 12.691 12.772 1.00 27.27 436 GLY A N 1
ATOM 3274 C CA . GLY A 1 436 ? -49.598 11.543 12.935 1.00 27.27 436 GLY A CA 1
ATOM 3275 C C . GLY A 1 436 ? -49.373 11.004 14.340 1.00 27.27 436 GLY A C 1
ATOM 3276 O O . GLY A 1 436 ? -48.309 10.474 14.643 1.00 27.27 436 GLY A O 1
ATOM 3277 N N . SER A 1 437 ? -50.339 11.236 15.218 1.00 33.25 437 SER A N 1
ATOM 3278 C CA . SER A 1 437 ? -50.358 10.760 16.595 1.00 33.25 437 SER A CA 1
ATOM 3279 C C . SER A 1 437 ? -50.635 9.260 16.649 1.00 33.25 437 SER A C 1
ATOM 3281 O O . SER A 1 437 ? -51.729 8.834 16.292 1.00 33.25 437 SER A O 1
ATOM 3283 N N . SER A 1 438 ? -49.698 8.486 17.189 1.00 29.86 438 SER A N 1
ATOM 3284 C CA . SER A 1 438 ? -50.016 7.329 18.033 1.00 29.86 438 SER A CA 1
ATOM 3285 C C . SER A 1 438 ? -48.747 6.869 18.742 1.00 29.86 438 SER A C 1
ATOM 3287 O O . SER A 1 438 ? -47.845 6.302 18.127 1.00 29.86 438 SER A O 1
ATOM 3289 N N . ALA A 1 439 ? -48.685 7.138 20.042 1.00 33.06 439 ALA A N 1
ATOM 3290 C CA . ALA A 1 439 ? -47.690 6.573 20.931 1.00 33.06 439 ALA A CA 1
ATOM 3291 C C . ALA A 1 439 ? -47.905 5.057 21.063 1.00 33.06 439 ALA A C 1
ATOM 3293 O O . ALA A 1 439 ? -49.021 4.594 21.304 1.00 33.06 439 ALA A O 1
ATOM 3294 N N . LYS A 1 440 ? -46.815 4.296 20.976 1.00 28.61 440 LYS A N 1
ATOM 3295 C CA . LYS A 1 440 ? -46.679 3.009 21.660 1.00 28.61 440 LYS A CA 1
ATOM 3296 C C . LYS A 1 440 ? -45.248 2.923 22.193 1.00 28.61 440 LYS A C 1
ATOM 3298 O O . LYS A 1 440 ? -44.325 3.096 21.400 1.00 28.61 440 LYS A O 1
ATOM 3303 N N . PRO A 1 441 ? -45.039 2.675 23.494 1.00 33.66 441 PRO A N 1
ATOM 3304 C CA . PRO A 1 441 ? -43.702 2.467 24.022 1.00 33.66 441 PRO A CA 1
ATOM 3305 C C . PRO A 1 441 ? -43.258 1.059 23.615 1.00 33.66 441 PRO A C 1
ATOM 3307 O O . PRO A 1 441 ? -43.955 0.084 23.899 1.00 33.66 441 PRO A O 1
ATOM 3310 N N . LYS A 1 442 ? -42.128 0.931 22.917 1.00 33.38 442 LYS A N 1
ATOM 3311 C CA . LYS A 1 442 ? -41.463 -0.361 22.711 1.00 33.38 442 LYS A CA 1
ATOM 3312 C C . LYS A 1 442 ? -39.951 -0.183 22.844 1.00 33.38 442 LYS A C 1
ATOM 3314 O O . LYS A 1 442 ? -39.329 0.488 22.034 1.00 33.38 442 LYS A O 1
ATOM 3319 N N . THR A 1 443 ? -39.447 -0.760 23.929 1.00 30.02 443 THR A N 1
ATOM 3320 C CA . THR A 1 443 ? -38.079 -1.217 24.218 1.00 30.02 443 THR A CA 1
ATOM 3321 C C . THR A 1 443 ? -37.062 -1.177 23.061 1.00 30.02 443 THR A C 1
ATOM 3323 O O . THR A 1 443 ? -37.303 -1.741 21.997 1.00 30.02 443 THR A O 1
ATOM 3326 N N . ALA A 1 444 ? -35.874 -0.616 23.318 1.00 38.59 444 ALA A N 1
ATOM 3327 C CA . ALA A 1 444 ? -34.655 -0.761 22.506 1.00 38.59 444 ALA A CA 1
ATOM 3328 C C . ALA A 1 444 ? -33.616 -1.648 23.243 1.00 38.59 444 ALA A C 1
ATOM 3330 O O . ALA A 1 444 ? -33.655 -1.681 24.473 1.00 38.59 444 ALA A O 1
ATOM 3331 N N . PRO A 1 445 ? -32.629 -2.295 22.580 1.00 47.12 445 PRO A N 1
ATOM 3332 C CA . PRO A 1 445 ? -32.617 -2.865 21.230 1.00 47.12 445 PRO A CA 1
ATOM 3333 C C . PRO A 1 445 ? -31.998 -4.290 21.203 1.00 47.12 445 PRO A C 1
ATOM 3335 O O . PRO A 1 445 ? -30.818 -4.478 21.478 1.00 47.12 445 PRO A O 1
ATOM 3338 N N . THR A 1 446 ? -32.753 -5.299 20.769 1.00 55.06 446 THR A N 1
ATOM 3339 C CA . THR A 1 446 ? -32.205 -6.510 20.115 1.00 55.06 446 THR A CA 1
ATOM 3340 C C . THR A 1 446 ? -32.579 -6.437 18.641 1.00 55.06 446 THR A C 1
ATOM 3342 O O . THR A 1 446 ? -33.342 -7.261 18.141 1.00 55.06 446 THR A O 1
ATOM 3345 N N . ALA A 1 447 ? -32.192 -5.351 17.973 1.00 68.75 447 ALA A N 1
ATOM 3346 C CA . ALA A 1 447 ? -32.695 -5.059 16.642 1.00 68.75 447 ALA A CA 1
ATOM 3347 C C . ALA A 1 447 ? -31.987 -5.954 15.601 1.00 68.75 447 ALA A C 1
ATOM 3349 O O . ALA A 1 447 ? -30.775 -5.805 15.399 1.00 68.75 447 ALA A O 1
ATOM 3350 N N . PRO A 1 448 ? -32.709 -6.882 14.938 1.00 84.12 448 PRO A N 1
ATOM 3351 C CA . PRO A 1 448 ? -32.109 -7.813 13.984 1.00 84.12 448 PRO A CA 1
ATOM 3352 C C . PRO A 1 448 ? -31.488 -7.068 12.809 1.00 84.12 448 PRO A C 1
ATOM 3354 O O . PRO A 1 448 ? -32.036 -6.070 12.351 1.00 84.12 448 PRO A O 1
ATOM 3357 N N . GLY A 1 449 ? -30.377 -7.526 12.260 1.00 87.12 449 GLY A N 1
ATOM 3358 C CA . GLY A 1 449 ? -29.764 -6.861 11.122 1.00 87.12 449 GLY A CA 1
ATOM 3359 C C . GLY A 1 449 ? -28.254 -6.932 11.094 1.00 87.12 449 GLY A C 1
ATOM 3360 O O . GLY A 1 449 ? -27.617 -7.556 11.937 1.00 87.12 449 GLY A O 1
ATOM 3361 N N . LEU A 1 450 ? -27.680 -6.259 10.102 1.00 90.19 450 LEU A N 1
ATOM 3362 C CA . LEU A 1 450 ? -26.238 -6.119 9.960 1.00 90.19 450 LEU A CA 1
ATOM 3363 C C . LEU A 1 450 ? -25.775 -4.814 10.600 1.00 90.19 450 LEU A C 1
ATOM 3365 O O . LEU A 1 450 ? -26.274 -3.739 10.262 1.00 90.19 450 LEU A O 1
ATOM 3369 N N . TRP A 1 451 ? -24.768 -4.925 11.452 1.00 90.94 451 TRP A N 1
ATOM 3370 C CA . TRP A 1 451 ? -24.102 -3.833 12.137 1.00 90.94 451 TRP A CA 1
ATOM 3371 C C . TRP A 1 451 ? -22.659 -3.718 11.651 1.00 90.94 451 TRP A C 1
ATOM 3373 O O . TRP A 1 451 ? -21.907 -4.695 11.646 1.00 90.94 451 TRP A O 1
ATOM 3383 N N . LEU A 1 452 ? -22.284 -2.510 11.237 1.00 90.81 452 LEU A N 1
ATOM 3384 C CA . LEU A 1 452 ? -20.920 -2.139 10.886 1.00 90.81 452 LEU A CA 1
ATOM 3385 C C . LEU A 1 452 ? -20.295 -1.422 12.082 1.00 90.81 452 LEU A C 1
ATOM 3387 O O . LEU A 1 452 ? -20.703 -0.315 12.423 1.00 90.81 452 LEU A O 1
ATOM 3391 N N . GLY A 1 453 ? -19.322 -2.068 12.708 1.00 88.38 453 GLY A N 1
ATOM 3392 C CA . GLY A 1 453 ? -18.502 -1.507 13.769 1.00 88.38 453 GLY A CA 1
ATOM 3393 C C . GLY A 1 453 ? -17.271 -0.821 13.214 1.00 88.38 453 GLY A C 1
ATOM 3394 O O . GLY A 1 453 ? -16.541 -1.439 12.446 1.00 88.38 453 GLY A O 1
ATOM 3395 N N . ARG A 1 454 ? -17.011 0.415 13.629 1.00 90.62 454 ARG A N 1
ATOM 3396 C CA . ARG A 1 454 ? -15.719 1.090 13.469 1.00 90.62 454 ARG A CA 1
ATOM 3397 C C . ARG A 1 454 ? -14.986 1.017 14.797 1.00 90.62 454 ARG A C 1
ATOM 3399 O O . ARG A 1 454 ? -15.486 1.539 15.789 1.00 90.62 454 ARG A O 1
ATOM 3406 N N . VAL A 1 455 ? -13.848 0.338 14.819 1.00 93.25 455 VAL A N 1
ATOM 3407 C CA . VAL A 1 455 ? -13.007 0.149 16.003 1.00 93.25 455 VAL A CA 1
ATOM 3408 C C . VAL A 1 455 ? -11.786 1.049 15.887 1.00 93.25 455 VAL A C 1
ATOM 3410 O O . VAL A 1 455 ? -11.155 1.067 14.836 1.00 93.25 455 VAL A O 1
ATOM 3413 N N . SER A 1 456 ? -11.439 1.746 16.968 1.00 94.88 456 SER A N 1
ATOM 3414 C CA . SER A 1 456 ? -10.205 2.523 17.115 1.00 94.88 456 SER A CA 1
ATOM 3415 C C . SER A 1 456 ? -9.429 2.001 18.320 1.00 94.88 456 SER A C 1
ATOM 3417 O O . SER A 1 456 ? -9.782 2.283 19.470 1.00 94.88 456 SER A O 1
ATOM 3419 N N . ILE A 1 457 ? -8.372 1.234 18.062 1.00 94.31 457 ILE A N 1
ATOM 3420 C CA . ILE A 1 457 ? -7.515 0.640 19.089 1.00 94.31 457 ILE A CA 1
ATOM 3421 C C . ILE A 1 457 ? -6.570 1.688 19.654 1.00 94.31 457 ILE A C 1
ATOM 3423 O O . ILE A 1 457 ? -5.666 2.142 18.962 1.00 94.31 457 ILE A O 1
ATOM 3427 N N . GLY A 1 458 ? -6.771 2.038 20.922 1.00 89.62 458 GLY A N 1
ATOM 3428 C CA . GLY A 1 458 ? -5.981 3.043 21.629 1.00 89.62 458 GLY A CA 1
ATOM 3429 C C . GLY A 1 458 ? -5.018 2.471 22.667 1.00 89.62 458 GLY A C 1
ATOM 3430 O O . GLY A 1 458 ? -4.194 3.224 23.179 1.00 89.62 458 GLY A O 1
ATOM 3431 N N . GLY A 1 459 ? -5.100 1.174 22.987 1.00 89.81 459 GLY A N 1
ATOM 3432 C CA . GLY A 1 459 ? -4.276 0.559 24.025 1.00 89.81 459 GLY A CA 1
ATOM 3433 C C . GLY A 1 459 ? -3.791 -0.844 23.679 1.00 89.81 459 GLY A C 1
ATOM 3434 O O . GLY A 1 459 ? -4.551 -1.658 23.156 1.00 89.81 459 GLY A O 1
ATOM 3435 N N . VAL A 1 460 ? -2.526 -1.124 24.003 1.00 92.06 460 VAL A N 1
ATOM 3436 C CA . VAL A 1 460 ? -1.879 -2.437 23.850 1.00 92.06 460 VAL A CA 1
ATOM 3437 C C . VAL A 1 460 ? -1.041 -2.740 25.093 1.00 92.06 460 VAL A C 1
ATOM 3439 O O . VAL A 1 460 ? -0.361 -1.859 25.625 1.00 92.06 460 VAL A O 1
ATOM 3442 N N . SER A 1 461 ? -1.086 -3.980 25.577 1.00 87.00 461 SER A N 1
ATOM 3443 C CA . SER A 1 461 ? -0.234 -4.437 26.677 1.00 87.00 461 SER A CA 1
ATOM 3444 C C . SER A 1 461 ? 1.214 -4.642 26.205 1.00 87.00 461 SER A C 1
ATOM 3446 O O . SER A 1 461 ? 1.426 -5.331 25.200 1.00 87.00 461 SER A O 1
ATOM 3448 N N . PRO A 1 462 ? 2.232 -4.143 26.926 1.00 79.62 462 PRO A N 1
ATOM 3449 C CA . PRO A 1 462 ? 3.624 -4.439 26.611 1.00 79.62 462 PRO A CA 1
ATOM 3450 C C . PRO A 1 462 ? 3.943 -5.913 26.897 1.00 79.62 462 PRO A C 1
ATOM 3452 O O . PRO A 1 462 ? 3.688 -6.416 27.989 1.00 79.62 462 PRO A O 1
ATOM 3455 N N . VAL A 1 463 ? 4.537 -6.598 25.919 1.00 64.38 463 VAL A N 1
ATOM 3456 C CA . VAL A 1 463 ? 4.864 -8.038 26.006 1.00 64.38 463 VAL A CA 1
ATOM 3457 C C . VAL A 1 463 ? 6.326 -8.311 26.357 1.00 64.38 463 VAL A C 1
ATOM 3459 O O . VAL A 1 463 ? 6.651 -9.365 26.899 1.00 64.38 463 VAL A O 1
ATOM 3462 N N . ASN A 1 464 ? 7.196 -7.332 26.104 1.00 61.47 464 ASN A N 1
ATOM 3463 C CA . ASN A 1 464 ? 8.607 -7.359 26.462 1.00 61.47 464 ASN A CA 1
ATOM 3464 C C . ASN A 1 464 ? 8.842 -6.350 27.584 1.00 61.47 464 ASN A C 1
ATOM 3466 O O . ASN A 1 464 ? 8.715 -5.144 27.383 1.00 61.47 464 ASN A O 1
ATOM 3470 N N . GLY A 1 465 ? 9.155 -6.848 28.776 1.00 56.25 465 GLY A N 1
ATOM 3471 C CA . GLY A 1 465 ? 9.427 -6.018 29.938 1.00 56.25 465 GLY A CA 1
ATOM 3472 C C . GLY A 1 465 ? 9.947 -6.840 31.108 1.00 56.25 465 GLY A C 1
ATOM 3473 O O . GLY A 1 465 ? 9.693 -8.043 31.205 1.00 56.25 465 GLY A O 1
ATOM 3474 N N . TYR A 1 466 ? 10.670 -6.162 31.988 1.00 57.28 466 TYR A N 1
ATOM 3475 C CA . TYR A 1 466 ? 11.111 -6.694 33.266 1.00 57.28 466 TYR A CA 1
ATOM 3476 C C . TYR A 1 466 ? 10.385 -5.942 34.377 1.00 57.28 466 TYR A C 1
ATOM 3478 O O . TYR A 1 466 ? 10.185 -4.731 34.267 1.00 57.28 466 TYR A O 1
ATOM 3486 N N . ASP A 1 467 ? 10.001 -6.648 35.430 1.00 60.56 467 ASP A N 1
ATOM 3487 C CA . ASP A 1 467 ? 9.649 -6.033 36.697 1.00 60.56 467 ASP A CA 1
ATOM 3488 C C . ASP A 1 467 ? 10.932 -5.718 37.463 1.00 60.56 467 ASP A C 1
ATOM 3490 O O . ASP A 1 467 ? 11.866 -6.525 37.535 1.00 60.56 467 ASP A O 1
ATOM 3494 N N . THR A 1 468 ? 10.981 -4.513 38.014 1.00 62.75 468 THR A N 1
ATOM 3495 C CA . THR A 1 468 ? 12.122 -4.025 38.778 1.00 62.75 468 THR A CA 1
ATOM 3496 C C . THR A 1 468 ? 11.942 -4.430 40.236 1.00 62.75 468 THR A C 1
ATOM 3498 O O . THR A 1 468 ? 11.148 -3.837 40.964 1.00 62.75 468 THR A O 1
ATOM 3501 N N . LEU A 1 469 ? 12.681 -5.440 40.680 1.00 69.50 469 LEU A N 1
ATOM 3502 C CA . LEU A 1 469 ? 12.737 -5.848 42.079 1.00 69.50 469 LEU A CA 1
ATOM 3503 C C . LEU A 1 469 ? 13.848 -5.078 42.783 1.00 69.50 469 LEU A C 1
ATOM 3505 O O . LEU A 1 469 ? 15.028 -5.229 42.473 1.00 69.50 469 LEU A O 1
ATOM 3509 N N . LYS A 1 470 ? 13.458 -4.236 43.739 1.00 77.44 470 LYS A N 1
ATOM 3510 C CA . LYS A 1 470 ? 14.384 -3.493 44.589 1.00 77.44 470 LYS A CA 1
ATOM 3511 C C . LYS A 1 470 ? 14.596 -4.267 45.886 1.00 77.44 470 LYS A C 1
ATOM 3513 O O . LYS A 1 470 ? 13.698 -4.314 46.722 1.00 77.44 470 LYS A O 1
ATOM 3518 N N . THR A 1 471 ? 15.784 -4.828 46.069 1.00 78.94 471 THR A N 1
ATOM 3519 C CA . THR A 1 471 ? 16.176 -5.491 47.316 1.00 78.94 471 THR A CA 1
ATOM 3520 C C . THR A 1 471 ? 17.111 -4.574 48.088 1.00 78.94 471 THR A C 1
ATOM 3522 O O . THR A 1 471 ? 18.092 -4.078 47.542 1.00 78.94 471 THR A O 1
ATOM 3525 N N . ILE A 1 472 ? 16.815 -4.322 49.361 1.00 78.81 472 ILE A N 1
ATOM 3526 C CA . ILE A 1 472 ? 17.721 -3.576 50.238 1.00 78.81 472 ILE A CA 1
ATOM 3527 C C . ILE A 1 472 ? 18.545 -4.599 51.011 1.00 78.81 472 ILE A C 1
ATOM 3529 O O . ILE A 1 472 ? 17.999 -5.362 51.805 1.00 78.81 472 ILE A O 1
ATOM 3533 N N . LYS A 1 473 ? 19.853 -4.625 50.761 1.00 77.38 473 LYS A N 1
ATOM 3534 C CA . LYS A 1 473 ? 20.815 -5.416 51.527 1.00 77.38 473 LYS A CA 1
ATOM 3535 C C . LYS A 1 473 ? 21.523 -4.495 52.507 1.00 77.38 473 LYS A C 1
ATOM 3537 O O . LYS A 1 473 ? 22.243 -3.587 52.098 1.00 77.38 473 LYS A O 1
ATOM 3542 N N . SER A 1 474 ? 21.315 -4.726 53.794 1.00 79.00 474 SER A N 1
ATOM 3543 C CA . SER A 1 474 ? 22.035 -4.022 54.853 1.00 79.00 474 SER A CA 1
ATOM 3544 C C . SER A 1 474 ? 23.315 -4.782 55.189 1.00 79.00 474 SER A C 1
ATOM 3546 O O . SER A 1 474 ? 23.272 -5.987 55.426 1.00 79.00 474 SER A O 1
ATOM 3548 N N . PHE A 1 475 ? 24.445 -4.086 55.217 1.00 77.94 475 PHE A N 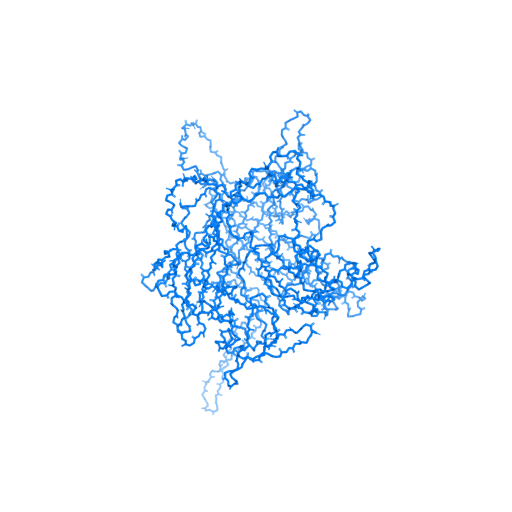1
ATOM 3549 C CA . PHE A 1 475 ? 25.725 -4.618 55.679 1.00 77.94 475 PHE A CA 1
ATOM 3550 C C . PHE A 1 475 ? 26.465 -3.548 56.481 1.00 77.94 475 PHE A C 1
ATOM 3552 O O . PHE A 1 475 ? 26.175 -2.360 56.367 1.00 77.94 475 PHE A O 1
ATOM 3559 N N . VAL A 1 476 ? 27.408 -3.960 57.318 1.00 77.56 476 VAL A N 1
ATOM 3560 C CA . VAL A 1 476 ? 28.305 -3.030 58.010 1.00 77.56 476 VAL A CA 1
ATOM 3561 C C . VAL A 1 476 ? 29.557 -2.905 57.152 1.00 77.56 476 VAL A C 1
ATOM 3563 O O . VAL A 1 476 ? 30.132 -3.928 56.784 1.00 77.56 476 VAL A O 1
ATOM 3566 N N . A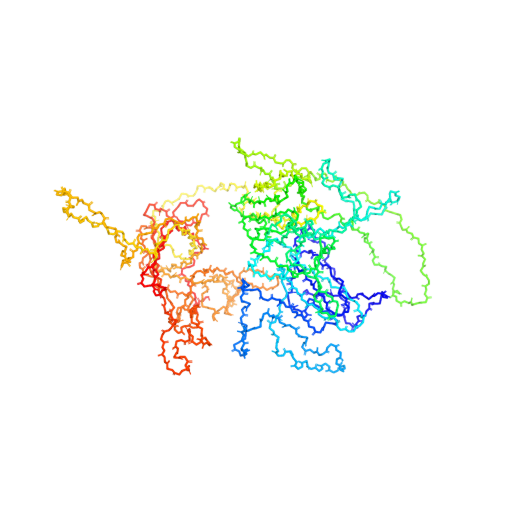SN A 1 477 ? 29.917 -1.685 56.756 1.00 72.94 477 ASN A N 1
ATOM 3567 C CA . ASN A 1 477 ? 31.118 -1.451 55.954 1.00 72.94 477 ASN A CA 1
ATOM 3568 C C . ASN A 1 477 ? 32.390 -1.572 56.816 1.00 72.94 477 ASN A C 1
ATOM 3570 O O . ASN A 1 477 ? 32.314 -1.702 58.039 1.00 72.94 477 ASN A O 1
ATOM 3574 N N . ASP A 1 478 ? 33.559 -1.495 56.181 1.00 78.00 478 ASP A N 1
ATOM 3575 C CA . ASP A 1 478 ? 34.856 -1.653 56.857 1.00 78.00 478 ASP A CA 1
ATOM 3576 C C . ASP A 1 478 ? 35.120 -0.578 57.936 1.00 78.00 478 ASP A C 1
ATOM 3578 O O . ASP A 1 478 ? 35.938 -0.787 58.830 1.00 78.00 478 ASP A O 1
ATOM 3582 N N . ASP A 1 479 ? 34.364 0.527 57.916 1.00 79.62 479 ASP A N 1
ATOM 3583 C CA . ASP A 1 479 ? 34.399 1.601 58.920 1.00 79.62 479 ASP A CA 1
ATOM 3584 C C . ASP A 1 479 ? 33.456 1.354 60.118 1.00 79.62 479 ASP A C 1
ATOM 3586 O O . ASP A 1 479 ? 33.299 2.215 60.986 1.00 79.62 479 ASP A O 1
ATOM 3590 N N . GLY A 1 480 ? 32.780 0.201 60.177 1.00 76.50 480 GLY A N 1
ATOM 3591 C CA . GLY A 1 480 ? 31.832 -0.131 61.245 1.00 76.50 480 GLY A CA 1
ATOM 3592 C C . GLY A 1 480 ? 30.463 0.552 61.113 1.00 76.50 480 GLY A C 1
ATOM 3593 O O . GLY A 1 480 ? 29.658 0.503 62.046 1.00 76.50 480 GLY A O 1
ATOM 3594 N N . VAL A 1 481 ? 30.164 1.173 59.967 1.00 75.19 481 VAL A N 1
ATOM 3595 C CA . VAL A 1 481 ? 28.913 1.900 59.715 1.00 75.19 481 VAL A CA 1
ATOM 3596 C C . VAL A 1 481 ? 27.893 0.998 59.020 1.00 75.19 481 VAL A C 1
ATOM 3598 O O . VAL A 1 481 ? 28.138 0.446 57.942 1.00 75.19 481 VAL A O 1
ATOM 3601 N N . ALA A 1 482 ? 26.701 0.880 59.611 1.00 78.00 482 ALA A N 1
ATOM 3602 C CA . ALA A 1 482 ? 25.576 0.184 58.993 1.00 78.00 482 ALA A CA 1
ATOM 3603 C C . ALA A 1 482 ? 25.130 0.919 57.719 1.00 78.00 482 ALA A C 1
ATOM 3605 O O . ALA A 1 482 ? 24.620 2.039 57.764 1.00 78.00 482 ALA A O 1
ATOM 3606 N N . THR A 1 483 ? 25.321 0.265 56.580 1.00 74.88 483 THR A N 1
ATOM 3607 C CA . THR A 1 483 ? 25.098 0.806 55.243 1.00 74.88 483 THR A CA 1
ATOM 3608 C C . THR A 1 483 ? 24.082 -0.054 54.496 1.00 74.88 483 THR A C 1
ATOM 3610 O O . THR A 1 483 ? 24.078 -1.280 54.588 1.00 74.88 483 THR A O 1
ATOM 3613 N N . ASN A 1 484 ? 23.202 0.590 53.731 1.00 81.06 484 ASN A N 1
ATOM 3614 C CA . ASN A 1 484 ? 22.223 -0.090 52.889 1.00 81.06 484 ASN A CA 1
ATOM 3615 C C . ASN A 1 484 ? 22.674 -0.032 51.427 1.00 81.06 484 ASN A C 1
ATOM 3617 O O . ASN A 1 484 ? 22.736 1.052 50.848 1.00 81.06 484 ASN A O 1
ATOM 3621 N N . ALA A 1 485 ? 22.930 -1.184 50.809 1.00 70.31 485 ALA A N 1
ATOM 3622 C CA . ALA A 1 485 ? 22.996 -1.293 49.358 1.00 70.31 485 ALA A CA 1
ATOM 3623 C C . ALA A 1 485 ? 21.598 -1.550 48.799 1.00 70.31 485 ALA A C 1
ATOM 3625 O O . ALA A 1 485 ? 20.878 -2.450 49.234 1.00 70.31 485 ALA A O 1
ATOM 3626 N N . VAL A 1 486 ? 21.227 -0.758 47.799 1.00 73.25 486 VAL A N 1
ATOM 3627 C CA . VAL A 1 486 ? 20.056 -1.026 46.974 1.00 73.25 486 VAL A CA 1
ATOM 3628 C C . VAL A 1 486 ? 20.509 -1.879 45.800 1.00 73.25 486 VAL A C 1
ATOM 3630 O O . VAL A 1 486 ? 21.220 -1.402 44.921 1.00 73.25 486 VAL A O 1
ATOM 3633 N N . GLU A 1 487 ? 20.064 -3.125 45.771 1.00 72.31 487 GLU A N 1
ATOM 3634 C CA . GLU A 1 487 ? 20.190 -3.986 44.608 1.00 72.31 487 GLU A CA 1
ATOM 3635 C C . GLU A 1 487 ? 18.918 -3.879 43.767 1.00 72.31 487 GLU A C 1
ATOM 3637 O O . GLU A 1 487 ? 17.800 -3.984 44.275 1.00 72.31 487 GLU A O 1
ATOM 3642 N N . ILE A 1 488 ? 19.096 -3.642 42.471 1.00 70.25 488 ILE A N 1
ATOM 3643 C CA . ILE A 1 488 ? 18.011 -3.606 41.498 1.00 70.25 488 ILE A CA 1
ATOM 3644 C C . ILE A 1 488 ? 18.153 -4.843 40.617 1.00 70.25 488 ILE A C 1
ATOM 3646 O O . ILE A 1 488 ? 19.121 -4.963 39.870 1.00 70.25 488 ILE A O 1
ATOM 3650 N N . SER A 1 489 ? 17.188 -5.753 40.699 1.00 60.94 489 SER A N 1
ATOM 3651 C CA . SER A 1 489 ? 17.098 -6.930 39.836 1.00 60.94 489 SER A CA 1
ATOM 3652 C C . SER A 1 489 ? 15.966 -6.758 38.829 1.00 60.94 489 SER A C 1
ATOM 3654 O O . SER A 1 489 ? 14.891 -6.264 39.161 1.00 60.94 489 SER A O 1
ATOM 3656 N N . TYR A 1 490 ? 16.201 -7.195 37.596 1.00 56.84 490 TYR A N 1
ATOM 3657 C CA . TYR A 1 490 ? 15.206 -7.196 36.529 1.00 56.84 490 TYR A CA 1
ATOM 3658 C C . TYR A 1 490 ? 14.675 -8.618 36.360 1.00 56.84 490 TYR A C 1
ATOM 3660 O O . TYR A 1 490 ? 15.409 -9.502 35.920 1.00 56.84 490 TYR A O 1
ATOM 3668 N N . VAL A 1 491 ? 13.414 -8.856 36.714 1.00 60.00 491 VAL A N 1
ATOM 3669 C CA . VAL A 1 491 ? 12.778 -10.171 36.551 1.00 60.00 491 VAL A CA 1
ATOM 3670 C C . VAL A 1 491 ? 11.830 -10.111 35.371 1.00 60.00 491 VAL A C 1
ATOM 3672 O O . VAL A 1 491 ? 11.008 -9.208 35.277 1.00 60.00 491 VAL A O 1
ATOM 3675 N N . ALA A 1 492 ? 11.970 -11.040 34.426 1.00 55.94 492 ALA A N 1
ATOM 3676 C CA . ALA A 1 492 ? 11.089 -11.078 33.266 1.00 55.94 492 ALA A CA 1
ATOM 3677 C C . ALA A 1 492 ? 9.634 -11.216 33.729 1.00 55.94 492 ALA A C 1
ATOM 3679 O O . ALA A 1 492 ? 9.336 -12.054 34.582 1.00 55.94 492 ALA A O 1
ATOM 3680 N N . LYS A 1 493 ? 8.736 -10.413 33.153 1.00 63.12 493 LYS A N 1
ATOM 3681 C CA . LYS A 1 493 ? 7.307 -10.496 33.472 1.00 63.12 493 LYS A CA 1
ATOM 3682 C C . LYS A 1 493 ? 6.776 -11.911 33.225 1.00 63.12 493 LYS A C 1
ATOM 3684 O O . LYS A 1 493 ? 7.114 -12.536 32.218 1.00 63.12 493 LYS A O 1
ATOM 3689 N N . THR A 1 494 ? 5.931 -12.396 34.132 1.00 66.19 494 THR A N 1
ATOM 3690 C CA . THR A 1 494 ? 5.298 -13.730 34.071 1.00 66.19 494 THR A CA 1
ATOM 3691 C C . THR A 1 494 ? 3.779 -13.671 33.910 1.00 66.19 494 THR A C 1
ATOM 3693 O O . THR A 1 494 ? 3.142 -14.700 33.692 1.00 66.19 494 THR A O 1
ATOM 3696 N N . THR A 1 495 ? 3.189 -12.477 33.973 1.00 73.69 495 THR A N 1
ATOM 3697 C CA . THR A 1 495 ? 1.748 -12.235 33.845 1.00 73.69 495 THR A CA 1
ATOM 3698 C C . THR A 1 495 ? 1.454 -11.247 32.716 1.00 73.69 495 THR A C 1
ATOM 3700 O O . THR A 1 495 ? 2.321 -10.483 32.287 1.00 73.69 495 THR A O 1
ATOM 3703 N N . MET A 1 496 ? 0.223 -11.284 32.198 1.00 77.88 496 MET A N 1
ATOM 3704 C CA . MET A 1 496 ? -0.250 -10.333 31.189 1.00 77.88 496 MET A CA 1
ATOM 3705 C C . MET A 1 496 ? -0.222 -8.913 31.769 1.00 77.88 496 MET A C 1
ATOM 3707 O O . MET A 1 496 ? -0.772 -8.674 32.842 1.00 77.88 496 MET A O 1
ATOM 3711 N N . ALA A 1 497 ? 0.436 -7.987 31.073 1.00 78.56 497 ALA A N 1
ATOM 3712 C CA . ALA A 1 497 ? 0.548 -6.605 31.517 1.00 78.56 497 ALA A CA 1
ATOM 3713 C C . ALA A 1 497 ? -0.743 -5.815 31.253 1.00 78.56 497 ALA A C 1
ATOM 3715 O O . ALA A 1 497 ? -1.461 -6.087 30.292 1.00 78.56 497 ALA A O 1
ATOM 3716 N N . GLU A 1 498 ? -0.976 -4.786 32.066 1.00 83.75 498 GLU A N 1
ATOM 3717 C CA . GLU A 1 498 ? -2.011 -3.786 31.804 1.00 83.75 498 GLU A CA 1
ATOM 3718 C C . GLU A 1 498 ? -1.782 -3.086 30.458 1.00 83.75 498 GLU A C 1
ATOM 3720 O O . GLU A 1 498 ? -0.647 -2.904 29.999 1.00 83.75 498 GLU A O 1
ATOM 3725 N N . VAL A 1 499 ? -2.879 -2.683 29.820 1.00 87.88 499 VAL A N 1
ATOM 3726 C CA . VAL A 1 499 ? -2.834 -1.969 28.542 1.00 87.88 499 VAL A CA 1
ATOM 3727 C C . VAL A 1 499 ? -2.228 -0.579 28.717 1.00 87.88 499 VAL A C 1
ATOM 3729 O O . VAL A 1 499 ? -2.539 0.152 29.655 1.00 87.88 499 VAL A O 1
ATOM 3732 N N . THR A 1 500 ? -1.379 -0.190 27.772 1.00 86.75 500 THR A N 1
ATOM 3733 C CA . THR A 1 500 ? -0.772 1.145 27.721 1.00 86.75 500 THR A CA 1
ATOM 3734 C C . THR A 1 500 ? -1.205 1.879 26.455 1.00 86.75 500 THR A C 1
ATOM 3736 O O . THR A 1 500 ? -1.442 1.215 25.440 1.00 86.75 500 THR A O 1
ATOM 3739 N N . PRO A 1 501 ? -1.331 3.219 26.478 1.00 86.25 501 PRO A N 1
ATOM 3740 C CA . PRO A 1 501 ? -1.715 3.986 25.298 1.00 86.25 501 PRO A CA 1
ATOM 3741 C C . PRO A 1 501 ? -0.728 3.823 24.138 1.00 86.25 501 PRO A C 1
ATOM 3743 O O . PRO A 1 501 ? 0.486 3.793 24.345 1.00 86.25 501 PRO A O 1
ATOM 3746 N N . VAL A 1 502 ? -1.244 3.780 22.911 1.00 84.12 502 VAL A N 1
ATOM 3747 C CA . VAL A 1 502 ? -0.426 3.818 21.688 1.00 84.12 502 VAL A CA 1
ATOM 3748 C C . VAL A 1 502 ? -0.275 5.249 21.167 1.00 84.12 502 VAL A C 1
ATOM 3750 O O . VAL A 1 502 ? -1.126 6.102 21.409 1.00 84.12 502 VAL A O 1
ATOM 3753 N N . SER A 1 503 ? 0.800 5.523 20.422 1.00 84.56 503 SER A N 1
ATOM 3754 C CA . SER A 1 503 ? 1.057 6.851 19.839 1.00 84.56 503 SER A CA 1
ATOM 3755 C C . SER A 1 503 ? 0.110 7.207 18.689 1.00 84.56 503 SER A C 1
ATOM 3757 O O . SER A 1 503 ? -0.178 8.383 18.476 1.00 84.56 503 SER A O 1
ATOM 3759 N N . GLN A 1 504 ? -0.372 6.204 17.950 1.00 87.06 504 GLN A N 1
ATOM 3760 C CA . GLN A 1 504 ? -1.369 6.346 16.891 1.00 87.06 504 GLN A CA 1
ATOM 3761 C C . GLN A 1 504 ? -2.347 5.168 16.945 1.00 87.06 504 GLN A C 1
ATOM 3763 O O . GLN A 1 504 ? -1.897 4.018 16.902 1.00 87.06 504 GLN A O 1
ATOM 3768 N N . PRO A 1 505 ? -3.664 5.423 17.048 1.00 86.88 505 PRO A N 1
ATOM 3769 C CA . PRO A 1 505 ? -4.650 4.356 17.047 1.00 86.88 505 PRO A CA 1
ATOM 3770 C C . PRO A 1 505 ? -4.695 3.575 15.732 1.00 86.88 505 PRO A C 1
ATOM 3772 O O . PRO A 1 505 ? -4.570 4.149 14.651 1.00 86.88 505 PRO A O 1
ATOM 3775 N N . LEU A 1 506 ? -4.925 2.263 15.821 1.00 89.06 506 LEU A N 1
ATOM 3776 C CA . LEU A 1 506 ? -5.245 1.437 14.656 1.00 89.06 506 LEU A CA 1
ATOM 3777 C C . LEU A 1 506 ? -6.762 1.409 14.461 1.00 89.06 506 LEU A C 1
ATOM 3779 O O . LEU A 1 506 ? -7.491 0.967 15.351 1.00 89.06 506 LEU A O 1
ATOM 3783 N N . GLU A 1 507 ? -7.221 1.812 13.278 1.00 92.62 507 GLU A N 1
ATOM 3784 C CA . GLU A 1 507 ? -8.639 1.805 12.927 1.00 92.62 507 GLU A CA 1
ATOM 3785 C C . GLU A 1 507 ? -9.001 0.659 11.979 1.00 92.62 507 GLU A C 1
ATOM 3787 O O . GLU A 1 507 ? -8.320 0.411 10.981 1.00 92.62 507 GLU A O 1
ATOM 3792 N N . PHE A 1 508 ? -10.099 -0.042 12.264 1.00 90.19 508 PHE A N 1
ATOM 3793 C CA . PHE A 1 508 ? -10.624 -1.084 11.382 1.00 90.19 508 PHE A CA 1
ATOM 3794 C C . PHE A 1 508 ? -12.125 -1.309 11.554 1.00 90.19 508 PHE A C 1
ATOM 3796 O O . PHE A 1 508 ? -12.743 -0.899 12.533 1.00 90.19 508 PHE A O 1
ATOM 3803 N N . ASN A 1 509 ? -12.711 -2.021 10.589 1.00 91.81 509 ASN A N 1
ATOM 3804 C CA . ASN A 1 509 ? -14.119 -2.395 10.627 1.00 91.81 509 ASN A CA 1
ATOM 3805 C C . ASN A 1 509 ? -14.328 -3.798 11.207 1.00 91.81 509 ASN A C 1
ATOM 3807 O O . ASN A 1 509 ? -13.588 -4.727 10.872 1.00 91.81 509 ASN A O 1
ATOM 3811 N N . VAL A 1 510 ? -15.398 -3.975 11.976 1.00 94.19 510 VAL A N 1
ATOM 3812 C CA . VAL A 1 510 ? -15.938 -5.270 12.416 1.00 94.19 510 VAL A CA 1
ATOM 3813 C C . VAL A 1 510 ? -17.376 -5.389 11.921 1.00 94.19 510 VAL A C 1
ATOM 3815 O O . VAL A 1 510 ? -18.112 -4.408 11.885 1.00 94.19 510 VAL A O 1
ATOM 3818 N N . LEU A 1 511 ? -17.787 -6.585 11.509 1.00 95.94 511 LEU A N 1
ATOM 3819 C CA . LEU A 1 511 ? -19.146 -6.849 11.042 1.00 95.94 511 LEU A CA 1
ATOM 3820 C C . LEU A 1 511 ? -19.831 -7.789 12.026 1.00 95.94 511 LEU A C 1
ATOM 3822 O O . LEU A 1 511 ? -19.307 -8.870 12.295 1.00 95.94 511 LEU A O 1
ATOM 3826 N N . ILE A 1 512 ? -20.995 -7.387 12.536 1.00 95.25 512 ILE A N 1
ATOM 3827 C CA . ILE A 1 512 ? -21.822 -8.211 13.422 1.00 95.25 512 ILE A CA 1
ATOM 3828 C C . ILE A 1 512 ? -23.226 -8.303 12.831 1.00 95.25 512 ILE A C 1
ATOM 3830 O O . ILE A 1 512 ? -23.864 -7.293 12.552 1.00 95.25 512 ILE A O 1
ATOM 3834 N N . HIS A 1 513 ? -23.718 -9.518 12.629 1.00 95.62 513 HIS A N 1
ATOM 3835 C CA . HIS A 1 513 ? -25.106 -9.784 12.261 1.00 95.62 513 HIS A CA 1
ATOM 3836 C C . HIS A 1 513 ? -25.870 -10.232 13.500 1.00 95.62 513 HIS A C 1
ATOM 3838 O O . HIS A 1 513 ? -25.364 -11.052 14.258 1.00 95.62 513 HIS A O 1
ATOM 3844 N N . VAL A 1 514 ? -27.071 -9.700 13.696 1.00 92.75 514 VAL A N 1
ATOM 3845 C CA . VAL A 1 514 ? -28.013 -10.107 14.741 1.00 92.75 514 VAL A CA 1
ATOM 3846 C C . VAL A 1 514 ? -29.226 -10.704 14.050 1.00 92.75 514 VAL A C 1
ATOM 3848 O O . VAL A 1 514 ? -29.828 -10.059 13.191 1.00 92.75 514 VAL A O 1
ATOM 3851 N N . ASP A 1 515 ? -29.590 -11.935 14.382 1.00 89.31 515 ASP A N 1
ATOM 3852 C CA . ASP A 1 515 ? -30.769 -12.554 13.784 1.00 89.31 515 ASP A CA 1
ATOM 3853 C C . ASP A 1 515 ? -32.079 -12.144 14.472 1.00 89.31 515 ASP A C 1
ATOM 3855 O O . ASP A 1 515 ? -32.099 -11.402 15.455 1.00 89.31 515 ASP A O 1
ATOM 3859 N N . ASN A 1 516 ? -33.203 -12.619 13.930 1.00 85.56 516 ASN A N 1
ATOM 3860 C CA . ASN A 1 516 ? -34.541 -12.313 14.446 1.00 85.56 516 ASN A CA 1
ATOM 3861 C C . ASN A 1 516 ? -34.787 -12.805 15.882 1.00 85.56 516 ASN A C 1
ATOM 3863 O O . ASN A 1 516 ? -35.765 -12.388 16.499 1.00 85.56 516 ASN A O 1
ATOM 3867 N N . THR A 1 517 ? -33.928 -13.683 16.406 1.00 85.31 517 THR A N 1
ATOM 3868 C CA . THR A 1 517 ? -33.998 -14.193 17.782 1.00 85.31 517 THR A CA 1
ATOM 3869 C C . THR A 1 517 ? -33.071 -13.435 18.736 1.00 85.31 517 THR A C 1
ATOM 3871 O O . THR A 1 517 ? -33.124 -13.658 19.941 1.00 85.31 517 THR A O 1
ATOM 3874 N N . GLY A 1 518 ? -32.252 -12.512 18.216 1.00 82.56 518 GLY A N 1
ATOM 3875 C CA . GLY A 1 518 ? -31.271 -11.738 18.979 1.00 82.56 518 GLY A CA 1
ATOM 3876 C C . GLY A 1 518 ? -29.886 -12.387 19.071 1.00 82.56 518 GLY A C 1
ATOM 3877 O O . GLY A 1 518 ? -28.987 -11.806 19.681 1.00 82.56 518 GLY A O 1
ATOM 3878 N N . ALA A 1 519 ? -29.675 -13.556 18.457 1.00 88.81 519 ALA A N 1
ATOM 3879 C CA . ALA A 1 519 ? -28.368 -14.203 18.450 1.00 88.81 519 ALA A CA 1
ATOM 3880 C C . ALA A 1 519 ? -27.428 -13.521 17.446 1.00 88.81 519 ALA A C 1
ATOM 3882 O O . ALA A 1 519 ? -27.806 -13.224 16.307 1.00 88.81 519 ALA A O 1
ATOM 3883 N N . SER A 1 520 ? -26.187 -13.275 17.871 1.00 94.25 520 SER A N 1
ATOM 3884 C CA . SER A 1 520 ? -25.198 -12.536 17.091 1.00 94.25 520 SER A CA 1
ATOM 3885 C C . SER A 1 520 ? -24.134 -13.433 16.459 1.00 94.25 520 SER A C 1
ATOM 3887 O O . SER A 1 520 ? -23.775 -14.499 16.962 1.00 94.25 520 SER A O 1
ATOM 3889 N N . LYS A 1 521 ? -23.627 -12.992 15.309 1.00 95.25 521 LYS A N 1
ATOM 3890 C CA . LYS A 1 521 ? -22.576 -13.651 14.531 1.00 95.25 521 LYS A CA 1
ATOM 3891 C C . LYS A 1 521 ? -21.574 -12.596 14.081 1.00 95.25 521 LYS A C 1
ATOM 3893 O O . LYS A 1 521 ? -21.985 -11.538 13.612 1.00 95.25 521 LYS A O 1
ATOM 3898 N N . ILE A 1 522 ? -20.283 -12.884 14.188 1.00 95.75 522 ILE A N 1
ATOM 3899 C CA . ILE A 1 522 ? -19.222 -12.037 13.634 1.00 95.75 522 ILE A CA 1
ATOM 3900 C C . ILE A 1 522 ? -18.881 -12.509 12.218 1.00 95.75 522 ILE A C 1
ATOM 3902 O O . ILE A 1 522 ? -18.882 -13.713 11.949 1.00 95.75 522 ILE A O 1
ATOM 3906 N N . LEU A 1 523 ? -18.610 -11.575 11.303 1.00 95.56 523 LEU A N 1
ATOM 3907 C CA . LEU A 1 523 ? -18.413 -11.877 9.884 1.00 95.56 523 LEU A CA 1
ATOM 3908 C C . LEU A 1 523 ? -17.093 -11.326 9.365 1.00 95.56 523 LEU A C 1
ATOM 3910 O O . LEU A 1 523 ? -16.727 -10.181 9.630 1.00 95.56 523 LEU A O 1
ATOM 3914 N N . GLN A 1 524 ? -16.417 -12.130 8.548 1.00 91.69 524 GLN A N 1
ATOM 3915 C CA . GLN A 1 524 ? -15.259 -11.665 7.785 1.00 91.69 524 GLN A CA 1
ATOM 3916 C C . GLN A 1 524 ? -15.714 -10.795 6.611 1.00 91.69 524 GLN A C 1
ATOM 3918 O O . GLN A 1 524 ? -15.072 -9.807 6.253 1.00 91.69 524 GLN A O 1
ATOM 3923 N N . GLU A 1 525 ? -16.852 -11.137 6.016 1.00 92.56 525 GLU A N 1
ATOM 3924 C CA . GLU A 1 525 ? -17.440 -10.408 4.905 1.00 92.56 525 GLU A CA 1
ATOM 3925 C C . GLU A 1 525 ? -18.921 -10.725 4.737 1.00 92.56 525 GLU A C 1
ATOM 3927 O O . GLU A 1 525 ? -19.413 -11.760 5.185 1.00 92.56 525 GLU A O 1
ATOM 3932 N N . VAL A 1 526 ? -19.621 -9.838 4.038 1.00 93.12 526 VAL A N 1
ATOM 3933 C CA . VAL A 1 526 ? -21.018 -10.030 3.663 1.00 93.12 526 VAL A CA 1
ATOM 3934 C C . VAL A 1 526 ? -21.330 -9.280 2.375 1.00 93.12 526 VAL A C 1
ATOM 3936 O O . VAL A 1 526 ? -20.814 -8.189 2.122 1.00 93.12 526 VAL A O 1
ATOM 3939 N N . TYR A 1 527 ? -22.185 -9.873 1.556 1.00 92.19 527 TYR A N 1
ATOM 3940 C CA . TYR A 1 527 ? -22.633 -9.359 0.275 1.00 92.19 527 TYR A CA 1
ATOM 3941 C C . TYR A 1 527 ? -24.121 -9.036 0.370 1.00 92.19 527 TYR A C 1
ATOM 3943 O O . TYR A 1 527 ? -24.933 -9.912 0.664 1.00 92.19 527 TYR A O 1
ATOM 3951 N N . LEU A 1 528 ? -24.481 -7.783 0.100 1.00 87.94 528 LEU A N 1
ATOM 3952 C CA . LEU A 1 528 ? -25.861 -7.400 -0.158 1.00 87.94 528 LEU A CA 1
ATOM 3953 C C . LEU A 1 528 ? -26.189 -7.742 -1.614 1.00 87.94 528 LEU A C 1
ATOM 3955 O O . LEU A 1 528 ? -25.613 -7.162 -2.543 1.00 87.94 528 LEU A O 1
ATOM 3959 N N . MET A 1 529 ? -27.112 -8.684 -1.776 1.00 86.88 529 MET A N 1
ATOM 3960 C CA . MET A 1 529 ? -27.563 -9.240 -3.049 1.00 86.88 529 MET A CA 1
ATOM 3961 C C . MET A 1 529 ? -29.093 -9.134 -3.151 1.00 86.88 529 MET A C 1
ATOM 3963 O O . MET A 1 529 ? -29.763 -8.714 -2.206 1.00 86.88 529 MET A O 1
ATOM 3967 N N . GLN A 1 530 ? -29.648 -9.504 -4.299 1.00 87.44 530 GLN A N 1
ATOM 3968 C CA . GLN A 1 530 ? -31.084 -9.599 -4.538 1.00 87.44 530 GLN A CA 1
ATOM 3969 C C . GLN A 1 530 ? -31.448 -11.027 -4.947 1.00 87.44 530 GLN A C 1
ATOM 3971 O O . GLN A 1 530 ? -30.765 -11.632 -5.774 1.00 87.44 530 GLN A O 1
ATOM 3976 N N . ALA A 1 531 ? -32.529 -11.561 -4.388 1.00 87.75 531 ALA A N 1
ATOM 3977 C CA . ALA A 1 531 ? -33.130 -12.802 -4.845 1.00 87.75 531 ALA A CA 1
ATOM 3978 C C . ALA A 1 531 ? -33.513 -12.721 -6.336 1.00 87.75 531 ALA A C 1
ATOM 3980 O O . ALA A 1 531 ? -33.794 -11.631 -6.851 1.00 87.75 531 ALA A O 1
ATOM 3981 N N . PRO A 1 532 ? -33.535 -13.854 -7.055 1.00 84.69 532 PRO A N 1
ATOM 3982 C CA . PRO A 1 532 ? -34.187 -13.940 -8.351 1.00 84.69 532 PRO A CA 1
ATOM 3983 C C . PRO A 1 532 ? -35.623 -13.407 -8.294 1.00 84.69 532 PRO A C 1
ATOM 3985 O O . PRO A 1 532 ? -36.300 -13.469 -7.269 1.00 84.69 532 PRO A O 1
ATOM 3988 N N . GLN A 1 533 ? -36.089 -12.874 -9.419 1.00 81.94 533 GLN A N 1
ATOM 3989 C CA . GLN A 1 533 ? -37.476 -12.452 -9.572 1.00 81.94 533 GLN A CA 1
ATOM 3990 C C . GLN A 1 533 ? -38.404 -13.664 -9.415 1.00 81.94 533 GLN A C 1
ATOM 3992 O O . GLN A 1 533 ? -38.101 -14.747 -9.917 1.00 81.94 533 GLN A O 1
ATOM 3997 N N . SER A 1 534 ? -39.536 -13.483 -8.732 1.00 76.31 534 SER A N 1
ATOM 3998 C CA . SER A 1 534 ? -40.544 -14.545 -8.629 1.00 76.31 534 SER A CA 1
ATOM 3999 C C . SER A 1 534 ? -41.125 -14.888 -10.007 1.00 76.31 534 SER A C 1
ATOM 4001 O O . SER A 1 534 ? -41.145 -14.042 -10.906 1.00 76.31 534 SER A O 1
ATOM 4003 N N . ALA A 1 535 ? -41.676 -16.097 -10.156 1.00 73.50 535 ALA A N 1
ATOM 4004 C CA . ALA A 1 535 ? -42.329 -16.538 -11.395 1.00 73.50 535 ALA A CA 1
ATOM 4005 C C . ALA A 1 535 ? -43.467 -15.598 -11.852 1.00 73.50 535 ALA A C 1
ATOM 4007 O O . ALA A 1 535 ? -43.722 -15.470 -13.045 1.00 73.50 535 ALA A O 1
ATOM 4008 N N . ASN A 1 536 ? -44.093 -14.879 -10.913 1.00 75.00 536 ASN A N 1
ATOM 4009 C CA . ASN A 1 536 ? -45.167 -13.915 -11.177 1.00 75.00 536 ASN A CA 1
ATOM 4010 C C . ASN A 1 536 ? -44.649 -12.510 -11.535 1.00 75.00 536 ASN A C 1
ATOM 4012 O O . ASN A 1 536 ? -45.418 -11.553 -11.580 1.00 75.00 536 ASN A O 1
ATOM 4016 N N . GLY A 1 537 ? -43.340 -12.350 -11.730 1.00 72.50 537 GLY A N 1
ATOM 4017 C CA . GLY A 1 537 ? -42.731 -11.082 -12.108 1.00 72.50 537 GLY A CA 1
ATOM 4018 C C . GLY A 1 537 ? -42.505 -10.097 -10.953 1.00 72.50 537 GLY A C 1
ATOM 4019 O O . GLY A 1 537 ? -42.031 -8.989 -11.203 1.00 72.50 537 GLY A O 1
ATOM 4020 N N . ALA A 1 538 ? -42.769 -10.461 -9.693 1.00 71.50 538 ALA A N 1
ATOM 4021 C CA . ALA A 1 538 ? -42.443 -9.590 -8.560 1.00 71.50 538 ALA A CA 1
ATOM 4022 C C . ALA A 1 538 ? -40.914 -9.521 -8.343 1.00 71.50 538 ALA A C 1
ATOM 4024 O O . ALA A 1 538 ? -40.276 -10.584 -8.348 1.00 71.50 538 ALA A O 1
ATOM 4025 N N . PRO A 1 539 ? -40.321 -8.321 -8.149 1.00 74.19 539 PRO A N 1
ATOM 4026 C CA . PRO A 1 539 ? -38.891 -8.162 -7.886 1.00 74.19 539 PRO A CA 1
ATOM 4027 C C . PRO A 1 539 ? -38.442 -9.000 -6.689 1.00 74.19 539 PRO A C 1
ATOM 4029 O O . PRO A 1 539 ? -39.141 -9.053 -5.678 1.00 74.19 539 PRO A O 1
ATOM 4032 N N . GLY A 1 540 ? -37.267 -9.621 -6.786 1.00 79.06 540 GLY A N 1
ATOM 4033 C CA . GLY A 1 540 ? -36.720 -10.394 -5.676 1.00 79.06 540 GLY A CA 1
ATOM 4034 C C . GLY A 1 540 ? -36.382 -9.520 -4.466 1.00 79.06 540 GLY A C 1
ATOM 4035 O O . GLY A 1 540 ? -36.062 -8.333 -4.594 1.00 79.06 540 GLY A O 1
ATOM 4036 N N . SER A 1 541 ? -36.455 -10.113 -3.281 1.00 82.94 541 SER A N 1
ATOM 4037 C CA . SER A 1 541 ? -36.117 -9.471 -2.011 1.00 82.94 541 SER A CA 1
ATOM 4038 C C . SER A 1 541 ? -34.602 -9.251 -1.865 1.00 82.94 541 SER A C 1
ATOM 4040 O O . SER A 1 541 ? -33.793 -9.929 -2.499 1.00 82.94 541 SER A O 1
ATOM 4042 N N . PHE A 1 542 ? -34.185 -8.282 -1.043 1.00 87.19 542 PHE A N 1
ATOM 4043 C CA . PHE A 1 542 ? -32.770 -8.132 -0.689 1.00 87.19 542 PHE A CA 1
ATOM 4044 C C . PHE A 1 542 ? -32.342 -9.222 0.293 1.00 87.19 542 PHE A C 1
ATOM 4046 O O . PHE A 1 542 ? -33.072 -9.535 1.231 1.00 87.19 542 PHE A O 1
ATOM 4053 N N . VAL A 1 543 ? -31.129 -9.742 0.114 1.00 90.19 543 VAL A N 1
ATOM 4054 C CA . VAL A 1 543 ? -30.557 -10.797 0.956 1.00 90.19 543 VAL A CA 1
ATOM 4055 C C . VAL A 1 543 ? -29.116 -10.476 1.349 1.00 90.19 543 VAL A C 1
ATOM 4057 O O . VAL A 1 543 ? -28.400 -9.771 0.632 1.00 90.19 543 VAL A O 1
ATOM 4060 N N . LEU A 1 544 ? -28.685 -11.013 2.491 1.00 92.88 544 LEU A N 1
ATOM 4061 C CA . LEU A 1 544 ? -27.297 -10.976 2.948 1.00 92.88 544 LEU A CA 1
ATOM 4062 C C . LEU A 1 544 ? -26.659 -12.352 2.758 1.00 92.88 544 LEU A C 1
ATOM 4064 O O . LEU A 1 544 ? -27.180 -13.343 3.269 1.00 92.88 544 LEU A O 1
ATOM 4068 N N . ILE A 1 545 ? -25.525 -12.401 2.061 1.00 92.44 545 ILE A N 1
ATOM 4069 C CA . ILE A 1 545 ? -24.776 -13.634 1.784 1.00 92.44 545 ILE A CA 1
ATOM 4070 C C . ILE A 1 545 ? -23.370 -13.511 2.366 1.00 92.44 545 ILE A C 1
ATOM 4072 O O . ILE A 1 545 ? -22.676 -12.546 2.066 1.00 92.44 545 ILE A O 1
ATOM 4076 N N . SER A 1 546 ? -22.937 -14.467 3.180 1.00 92.50 546 SER A N 1
ATOM 4077 C CA . SER A 1 546 ? -21.548 -14.610 3.648 1.00 92.50 546 SER A CA 1
ATOM 4078 C C . SER A 1 546 ? -20.888 -15.889 3.131 1.00 92.50 546 SER A C 1
ATOM 4080 O O . SER A 1 546 ? -19.671 -15.924 2.978 1.00 92.50 546 SER A O 1
ATOM 4082 N N . ASP A 1 547 ? -21.671 -16.920 2.802 1.00 90.19 547 ASP A N 1
ATOM 4083 C CA . ASP A 1 547 ? -21.165 -18.122 2.137 1.00 90.19 547 ASP A CA 1
ATOM 4084 C C . ASP A 1 547 ? -21.007 -17.856 0.635 1.00 90.19 547 ASP A C 1
ATOM 4086 O O . ASP A 1 547 ? -21.982 -17.778 -0.120 1.00 90.19 547 ASP A O 1
ATOM 4090 N N . ARG A 1 548 ? -19.753 -17.726 0.189 1.00 86.25 548 ARG A N 1
ATOM 4091 C CA . ARG A 1 548 ? -19.421 -17.401 -1.205 1.00 86.25 548 ARG A CA 1
ATOM 4092 C C . ARG A 1 548 ? -19.966 -18.406 -2.216 1.00 86.25 548 ARG A C 1
ATOM 4094 O O . ARG A 1 548 ? -20.208 -18.020 -3.357 1.00 86.25 548 ARG A O 1
ATOM 4101 N N . ARG A 1 549 ? -20.173 -19.667 -1.823 1.00 86.25 549 ARG A N 1
ATOM 4102 C CA . ARG A 1 549 ? -20.682 -20.721 -2.718 1.00 86.25 549 ARG A CA 1
ATOM 4103 C C . ARG A 1 549 ? -22.099 -20.416 -3.191 1.00 86.25 549 ARG A C 1
ATOM 4105 O O . ARG A 1 549 ? -22.473 -20.792 -4.295 1.00 86.25 549 ARG A O 1
ATOM 4112 N N . ASN A 1 550 ? -22.853 -19.672 -2.384 1.00 85.00 550 ASN A N 1
ATOM 4113 C CA . ASN A 1 550 ? -24.237 -19.325 -2.671 1.00 85.00 550 ASN A CA 1
ATOM 4114 C C . ASN A 1 550 ? -24.379 -18.054 -3.513 1.00 85.00 550 ASN A C 1
ATOM 4116 O O . ASN A 1 550 ? -25.479 -17.773 -3.975 1.00 85.00 550 ASN A O 1
ATOM 4120 N N . LEU A 1 551 ? -23.305 -17.286 -3.749 1.00 86.94 551 LEU A N 1
ATOM 4121 C CA . LEU A 1 551 ? -23.388 -16.008 -4.472 1.00 86.94 551 LEU A CA 1
ATOM 4122 C C . LEU A 1 551 ? -23.977 -16.155 -5.879 1.00 86.94 551 LEU A C 1
ATOM 4124 O O . LEU A 1 551 ? -24.694 -15.262 -6.321 1.00 86.94 551 LEU A O 1
ATOM 4128 N N . ALA A 1 552 ? -23.717 -17.280 -6.551 1.00 87.69 552 ALA A N 1
ATOM 4129 C CA . ALA A 1 552 ? -24.233 -17.564 -7.889 1.00 87.69 552 ALA A CA 1
ATOM 4130 C C . ALA A 1 552 ? -25.768 -17.702 -7.943 1.00 87.69 552 ALA A C 1
ATOM 4132 O O . ALA A 1 552 ? -26.353 -17.529 -9.009 1.00 87.69 552 ALA A O 1
ATOM 4133 N N . ASN A 1 553 ? -26.427 -17.965 -6.808 1.00 86.94 553 ASN A N 1
ATOM 4134 C CA . ASN A 1 553 ? -27.885 -18.103 -6.728 1.00 86.94 553 ASN A CA 1
ATOM 4135 C C . ASN A 1 553 ? -28.612 -16.747 -6.673 1.00 86.94 553 ASN A C 1
ATOM 4137 O O . ASN A 1 553 ? -29.839 -16.701 -6.750 1.00 86.94 553 ASN A O 1
ATOM 4141 N N . PHE A 1 554 ? -27.874 -15.641 -6.529 1.00 87.38 554 PHE A N 1
ATOM 4142 C CA . PHE A 1 554 ? -28.426 -14.306 -6.314 1.00 87.38 554 PHE A CA 1
ATOM 4143 C C . PHE A 1 554 ? -27.918 -13.302 -7.351 1.00 87.38 554 PHE A C 1
ATOM 4145 O O . PHE A 1 554 ? -26.866 -13.463 -7.964 1.00 87.38 554 PHE A O 1
ATOM 4152 N N . GLN A 1 555 ? -28.666 -12.216 -7.531 1.00 85.88 555 GLN A N 1
ATOM 4153 C CA . GLN A 1 555 ? -28.343 -11.137 -8.459 1.00 85.88 555 GLN A CA 1
ATOM 4154 C C . GLN A 1 555 ? -27.732 -9.938 -7.725 1.00 85.88 555 GLN A C 1
ATOM 4156 O O . GLN A 1 555 ? -28.022 -9.678 -6.557 1.00 85.88 555 GLN A O 1
ATOM 4161 N N . GLY A 1 556 ? -26.885 -9.170 -8.410 1.00 81.19 556 GLY A N 1
ATOM 4162 C CA . GLY A 1 556 ? -26.324 -7.938 -7.857 1.00 81.19 556 GLY A CA 1
ATOM 4163 C C . GLY A 1 556 ? -27.362 -6.823 -7.674 1.00 81.19 556 GLY A C 1
ATOM 4164 O O . GLY A 1 556 ? -28.272 -6.679 -8.488 1.00 81.19 556 GLY A O 1
ATOM 4165 N N . THR A 1 557 ? -27.202 -6.002 -6.631 1.00 75.94 557 THR A N 1
ATOM 4166 C CA . THR A 1 557 ? -28.111 -4.880 -6.311 1.00 75.94 557 THR A CA 1
ATOM 4167 C C . THR A 1 557 ? -27.723 -3.555 -6.961 1.00 75.94 557 THR A C 1
ATOM 4169 O O . THR A 1 557 ? -28.502 -2.604 -6.943 1.00 75.94 557 THR A O 1
ATOM 4172 N N . ALA A 1 558 ? -26.510 -3.461 -7.506 1.00 70.38 558 ALA A N 1
ATOM 4173 C CA . ALA A 1 558 ? -25.977 -2.258 -8.123 1.00 70.38 558 ALA A CA 1
ATOM 4174 C C . ALA A 1 558 ? -25.576 -2.537 -9.572 1.00 70.38 558 ALA A C 1
ATOM 4176 O O . ALA A 1 558 ? -25.027 -3.589 -9.886 1.00 70.38 558 ALA A O 1
ATOM 4177 N N . MET A 1 559 ? -25.801 -1.572 -10.459 1.00 64.94 559 MET A N 1
ATOM 4178 C CA . MET A 1 559 ? -25.290 -1.651 -11.825 1.00 64.94 559 MET A CA 1
ATOM 4179 C C . MET A 1 559 ? -23.824 -1.221 -11.848 1.00 64.94 559 MET A C 1
ATOM 4181 O O . MET A 1 559 ? -23.486 -0.123 -11.407 1.00 64.94 559 MET A O 1
ATOM 4185 N N . LYS A 1 560 ? -22.952 -2.076 -12.384 1.00 54.62 560 LYS A N 1
ATOM 4186 C CA . LYS A 1 560 ? -21.562 -1.746 -12.710 1.00 54.62 560 LYS A CA 1
ATOM 4187 C C . LYS A 1 560 ? -21.387 -1.922 -14.216 1.00 54.62 560 LYS A C 1
ATOM 4189 O O . LYS A 1 560 ? -21.152 -3.019 -14.715 1.00 54.62 560 LYS A O 1
ATOM 4194 N N . GLY A 1 561 ? -21.569 -0.837 -14.965 1.00 73.19 561 GLY A N 1
ATOM 4195 C CA . GLY A 1 561 ? -21.702 -0.918 -16.420 1.00 73.19 561 GLY A CA 1
ATOM 4196 C C . GLY A 1 561 ? -23.005 -1.623 -16.812 1.00 73.19 561 GLY A C 1
ATOM 4197 O O . GLY A 1 561 ? -24.077 -1.184 -16.407 1.00 73.19 561 GLY A O 1
ATOM 4198 N N . ARG A 1 562 ? -22.916 -2.709 -17.595 1.00 63.53 562 ARG A N 1
ATOM 4199 C CA . ARG A 1 562 ? -24.073 -3.542 -17.997 1.00 63.53 562 ARG A CA 1
ATOM 4200 C C . ARG A 1 562 ? -24.289 -4.768 -17.102 1.00 63.53 562 ARG A C 1
ATOM 4202 O O . ARG A 1 562 ? -25.262 -5.485 -17.300 1.00 63.53 562 ARG A O 1
ATOM 4209 N N . GLU A 1 563 ? -23.411 -5.000 -16.130 1.00 62.00 563 GLU A N 1
ATOM 4210 C CA . GLU A 1 563 ? -23.487 -6.148 -15.226 1.00 62.00 563 GLU A CA 1
ATOM 4211 C C . GLU A 1 563 ? -24.061 -5.738 -13.869 1.00 62.00 563 GLU A C 1
ATOM 4213 O O . GLU A 1 563 ? -23.754 -4.666 -13.334 1.00 62.00 563 GLU A O 1
ATOM 4218 N N . ARG A 1 564 ? -24.897 -6.607 -13.295 1.00 69.88 564 ARG A N 1
ATOM 4219 C CA . ARG A 1 564 ? -25.383 -6.454 -11.923 1.00 69.88 564 ARG A CA 1
ATOM 4220 C C . ARG A 1 564 ? -24.310 -6.952 -10.958 1.00 69.88 564 ARG A C 1
ATOM 4222 O O . ARG A 1 564 ? -23.960 -8.125 -10.974 1.00 69.88 564 ARG A O 1
ATOM 4229 N N . SER A 1 565 ? -23.826 -6.071 -10.089 1.00 76.75 565 SER A N 1
ATOM 4230 C CA . SER A 1 565 ? -22.846 -6.364 -9.041 1.00 76.75 565 SER A CA 1
ATOM 4231 C C . SER A 1 565 ? -23.477 -6.260 -7.655 1.00 76.75 565 SER A C 1
ATOM 4233 O O . SER A 1 565 ? -24.250 -5.343 -7.370 1.00 76.75 565 SER A O 1
ATOM 4235 N N . GLY A 1 566 ? -23.122 -7.186 -6.767 1.00 75.75 566 GLY A N 1
ATOM 4236 C CA . GLY A 1 566 ? -23.422 -7.076 -5.339 1.00 75.75 566 GLY A CA 1
ATOM 4237 C C . GLY A 1 566 ? -22.594 -5.988 -4.659 1.00 75.75 566 GLY A C 1
ATOM 4238 O O . GLY A 1 566 ? -21.567 -5.551 -5.190 1.00 75.75 566 GLY A O 1
ATOM 4239 N N . ARG A 1 567 ? -23.020 -5.569 -3.464 1.00 82.19 567 ARG A N 1
ATOM 4240 C CA . ARG A 1 567 ? -22.225 -4.697 -2.582 1.00 82.19 567 ARG A CA 1
ATOM 4241 C C . ARG A 1 567 ? -21.597 -5.536 -1.476 1.00 82.19 567 ARG A C 1
ATOM 4243 O O . ARG A 1 567 ? -22.324 -6.157 -0.711 1.00 82.19 567 ARG A O 1
ATOM 4250 N N . ARG A 1 568 ? -20.267 -5.543 -1.384 1.00 88.69 568 ARG A N 1
ATOM 4251 C CA . ARG A 1 568 ? -19.518 -6.293 -0.364 1.00 88.69 568 ARG A CA 1
ATOM 4252 C C . ARG A 1 568 ? -19.059 -5.366 0.757 1.00 88.69 568 ARG A C 1
ATOM 4254 O O . ARG A 1 568 ? -18.485 -4.314 0.482 1.00 88.69 568 ARG A O 1
ATOM 4261 N N . LEU A 1 569 ? -19.266 -5.793 1.995 1.00 86.44 569 LEU A N 1
ATOM 4262 C CA . LEU A 1 569 ? -18.630 -5.250 3.192 1.00 86.44 569 LEU A CA 1
ATOM 4263 C C . LEU A 1 569 ? -17.655 -6.301 3.733 1.00 86.44 569 LEU A C 1
ATOM 4265 O O . LEU A 1 569 ? -17.952 -7.495 3.692 1.00 86.44 569 LEU A O 1
ATOM 4269 N N . SER A 1 570 ? -16.493 -5.873 4.224 1.00 90.44 570 SER A N 1
ATOM 4270 C CA . SER A 1 570 ? -15.449 -6.772 4.732 1.00 90.44 570 SER A CA 1
ATOM 4271 C C . SER A 1 570 ? -14.788 -6.219 5.988 1.00 90.44 570 SER A C 1
ATOM 4273 O O . SER A 1 570 ? -14.598 -5.009 6.111 1.00 90.44 570 SER A O 1
ATOM 4275 N N . SER A 1 571 ? -14.389 -7.122 6.880 1.00 87.44 571 SER A N 1
ATOM 4276 C CA . SER A 1 571 ? -13.453 -6.854 7.966 1.00 87.44 571 SER A CA 1
ATOM 4277 C C . SER A 1 571 ? -12.073 -7.369 7.560 1.00 87.44 571 SER A C 1
ATOM 4279 O O . SER A 1 571 ? -11.904 -8.552 7.276 1.00 87.44 571 SER A O 1
ATOM 4281 N N . MET A 1 572 ? -11.083 -6.476 7.500 1.00 80.62 572 MET A N 1
ATOM 4282 C CA . MET A 1 572 ? -9.712 -6.846 7.117 1.00 80.62 572 MET A CA 1
ATOM 4283 C C . MET A 1 572 ? -8.957 -7.579 8.228 1.00 80.62 572 MET A C 1
ATOM 4285 O O . MET A 1 572 ? -7.993 -8.282 7.951 1.00 80.62 572 MET A O 1
ATOM 4289 N N . VAL A 1 573 ? -9.394 -7.413 9.478 1.00 82.00 573 VAL A N 1
ATOM 4290 C CA . VAL A 1 573 ? -8.717 -7.983 10.644 1.00 82.00 573 VAL A CA 1
ATOM 4291 C C . VAL A 1 573 ? -9.254 -9.356 11.016 1.00 82.00 573 VAL A C 1
ATOM 4293 O O . VAL A 1 573 ? -8.680 -9.988 11.887 1.00 82.00 573 VAL A O 1
ATOM 4296 N N . LEU A 1 574 ? -10.340 -9.835 10.410 1.00 86.06 574 LEU A N 1
ATOM 4297 C CA . LEU A 1 574 ? -10.972 -11.090 10.805 1.00 86.06 574 LEU A CA 1
ATOM 4298 C C . LEU A 1 574 ? -10.672 -12.196 9.790 1.00 86.06 574 LEU A C 1
ATOM 4300 O O . LEU A 1 574 ? -11.141 -12.145 8.656 1.00 86.06 574 LEU A O 1
ATOM 4304 N N . GLY A 1 575 ? -9.917 -13.211 10.208 1.00 83.31 575 GLY A N 1
ATOM 4305 C CA . GLY A 1 575 ? -9.734 -14.449 9.452 1.00 83.31 575 GLY A CA 1
ATOM 4306 C C . GLY A 1 575 ? -10.530 -15.578 10.094 1.00 83.31 575 GLY A C 1
ATOM 4307 O O . GLY A 1 575 ? -10.380 -15.819 11.287 1.00 83.31 575 GLY A O 1
ATOM 4308 N N . LEU A 1 576 ? -11.374 -16.263 9.322 1.00 86.69 576 LEU A N 1
ATOM 4309 C CA . LEU A 1 576 ? -12.103 -17.444 9.791 1.00 86.69 576 LEU A CA 1
ATOM 4310 C C . LEU A 1 576 ? -11.411 -18.731 9.325 1.00 86.69 576 LEU A C 1
ATOM 4312 O O . LEU A 1 576 ? -10.909 -18.805 8.200 1.00 86.69 576 LEU A O 1
ATOM 4316 N N . ASN A 1 577 ? -11.431 -19.758 10.176 1.00 81.81 577 ASN A N 1
ATOM 4317 C CA . ASN A 1 577 ? -10.860 -21.079 9.911 1.00 81.81 577 ASN A CA 1
ATOM 4318 C C . ASN A 1 577 ? -11.961 -22.159 9.818 1.00 81.81 577 ASN A C 1
ATOM 4320 O O . ASN A 1 577 ? -13.096 -21.952 10.258 1.00 81.81 577 ASN A O 1
ATOM 4324 N N . GLY A 1 578 ? -11.645 -23.303 9.208 1.00 81.81 578 GLY A N 1
ATOM 4325 C CA . GLY A 1 578 ? -12.520 -24.477 9.137 1.00 81.81 578 GLY A CA 1
ATOM 4326 C C . GLY A 1 578 ? -13.929 -24.194 8.593 1.00 81.81 578 GLY A C 1
ATOM 4327 O O . GLY A 1 578 ? -14.115 -23.504 7.585 1.00 81.81 578 GLY A O 1
ATOM 4328 N N . ALA A 1 579 ? -14.949 -24.728 9.271 1.00 79.62 579 ALA A N 1
ATOM 4329 C CA . ALA A 1 579 ? -16.352 -24.564 8.880 1.00 79.62 579 ALA A CA 1
ATOM 4330 C C . ALA A 1 579 ? -16.822 -23.096 8.912 1.00 79.62 579 ALA A C 1
ATOM 4332 O O . ALA A 1 579 ? -17.616 -22.687 8.064 1.00 79.62 579 ALA A O 1
ATOM 4333 N N . ALA A 1 580 ? -16.293 -22.276 9.829 1.00 86.50 580 ALA A N 1
ATOM 4334 C CA . ALA A 1 580 ? -16.635 -20.855 9.924 1.00 86.50 580 ALA A CA 1
ATOM 4335 C C . ALA A 1 580 ? -16.198 -20.077 8.675 1.00 86.50 580 ALA A C 1
ATO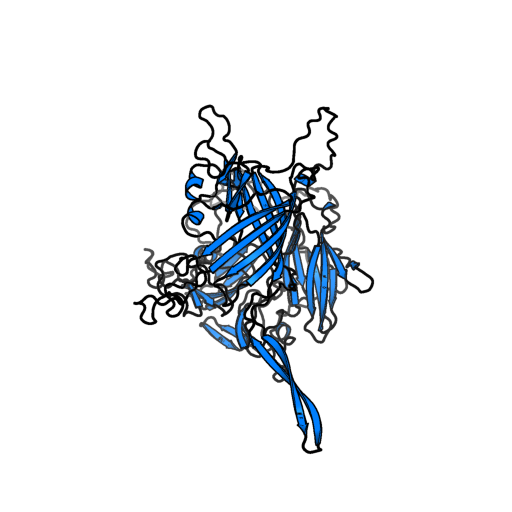M 4337 O O . ALA A 1 580 ? -16.927 -19.208 8.200 1.00 86.50 580 ALA A O 1
ATOM 4338 N N . ARG A 1 581 ? -15.054 -20.443 8.077 1.00 84.44 581 ARG A N 1
ATOM 4339 C CA . ARG A 1 581 ? -14.609 -19.891 6.787 1.00 84.44 581 ARG A CA 1
ATOM 4340 C C . ARG A 1 581 ? -15.602 -20.180 5.670 1.00 84.44 581 ARG A C 1
ATOM 4342 O O . ARG A 1 581 ? -15.875 -19.315 4.846 1.00 84.44 581 ARG A O 1
ATOM 4349 N N . THR A 1 582 ? -16.124 -21.401 5.653 1.00 81.69 582 THR A N 1
ATOM 4350 C CA . THR A 1 582 ? -17.070 -21.857 4.632 1.00 81.69 582 THR A CA 1
ATOM 4351 C C . THR A 1 582 ? -18.410 -21.132 4.767 1.00 81.69 582 THR A C 1
ATOM 4353 O O . THR A 1 582 ? -18.946 -20.634 3.783 1.00 81.69 582 THR A O 1
ATOM 4356 N N . ASN A 1 583 ? -18.915 -20.997 5.994 1.00 83.56 583 ASN A N 1
ATOM 4357 C CA . ASN A 1 583 ? -20.174 -20.300 6.275 1.00 83.56 583 ASN A CA 1
ATOM 4358 C C . ASN A 1 583 ? -20.041 -18.763 6.193 1.00 83.56 583 ASN A C 1
ATOM 4360 O O . ASN A 1 583 ? -21.037 -18.048 6.058 1.00 83.56 583 ASN A O 1
ATOM 4364 N N . GLY A 1 584 ? -18.816 -18.239 6.293 1.00 88.06 584 GLY A N 1
ATOM 4365 C CA . GLY A 1 584 ? -18.497 -16.809 6.285 1.00 88.06 584 GLY A CA 1
ATOM 4366 C C . GLY A 1 584 ? -18.789 -16.081 7.603 1.00 88.06 584 GLY A C 1
ATOM 4367 O O . GLY A 1 584 ? -18.716 -14.852 7.651 1.00 88.06 584 GLY A O 1
ATOM 4368 N N . TYR A 1 585 ? -19.117 -16.816 8.670 1.00 93.75 585 TYR A N 1
ATOM 4369 C CA . TYR A 1 585 ? -19.387 -16.260 9.995 1.00 93.75 585 TYR A CA 1
ATOM 4370 C C . TYR A 1 585 ? -18.980 -17.212 11.124 1.00 93.75 585 TYR A C 1
ATOM 4372 O O . TYR A 1 585 ? -18.866 -18.424 10.927 1.00 93.75 585 TYR A O 1
ATOM 4380 N N . LEU A 1 586 ? -18.847 -16.657 12.331 1.00 94.38 586 LEU A N 1
ATOM 4381 C CA . LEU A 1 586 ? -18.740 -17.402 13.585 1.00 94.38 586 LEU A CA 1
ATOM 4382 C C . LEU A 1 586 ? -19.785 -16.886 14.585 1.00 94.38 586 LEU A C 1
ATOM 4384 O O . LEU A 1 586 ? -20.026 -15.681 14.664 1.00 94.38 586 LEU A O 1
ATOM 4388 N N . ALA A 1 587 ? -20.446 -17.788 15.311 1.00 94.50 587 ALA A N 1
ATOM 4389 C CA . ALA A 1 587 ? -21.425 -17.403 16.327 1.00 94.50 587 ALA A CA 1
ATOM 4390 C C . ALA A 1 587 ? -20.730 -16.722 17.513 1.00 94.50 587 ALA A C 1
ATOM 4392 O O . ALA A 1 587 ? -19.637 -17.127 17.906 1.00 94.50 587 ALA A O 1
ATOM 4393 N N . MET A 1 588 ? -21.369 -15.697 18.072 1.00 96.19 588 MET A N 1
ATOM 4394 C CA . MET A 1 588 ? -20.895 -15.022 19.276 1.00 96.19 588 MET A CA 1
ATOM 4395 C C . MET A 1 588 ? -21.731 -15.458 20.482 1.00 96.19 588 MET A C 1
ATOM 4397 O O . MET A 1 588 ? -22.925 -15.733 20.361 1.00 96.19 588 MET A O 1
ATOM 4401 N N . SER A 1 589 ? -21.103 -15.480 21.651 1.00 94.06 589 SER A N 1
ATOM 4402 C CA . SER A 1 589 ? -21.763 -15.672 22.940 1.00 94.06 589 SER A CA 1
ATOM 4403 C C . SER A 1 589 ? -22.242 -14.334 23.500 1.00 94.06 589 SER A C 1
ATOM 4405 O O . SER A 1 589 ? -21.651 -13.289 23.228 1.00 94.06 589 SER A O 1
ATOM 4407 N N . GLY A 1 590 ? -23.296 -14.358 24.315 1.00 89.75 590 GLY A N 1
ATOM 4408 C CA . GLY A 1 590 ? -23.902 -13.153 24.885 1.00 89.75 590 GLY A CA 1
ATOM 4409 C C . GLY A 1 590 ? -25.058 -12.613 24.044 1.00 89.75 590 GLY A C 1
ATOM 4410 O O . GLY A 1 590 ? -25.656 -13.327 23.241 1.00 89.75 590 GLY A O 1
ATOM 4411 N N . GLN A 1 591 ? -25.429 -11.358 24.283 1.00 84.75 591 GLN A N 1
ATOM 4412 C CA . GLN A 1 591 ? -26.538 -10.695 23.592 1.00 84.75 591 GLN A CA 1
ATOM 4413 C C . GLN A 1 591 ? -26.067 -9.334 23.102 1.00 84.75 591 GLN A C 1
ATOM 4415 O O . GLN A 1 591 ? -25.588 -8.527 23.900 1.00 84.75 591 GLN A O 1
ATOM 4420 N N . PHE A 1 592 ? -26.221 -9.072 21.805 1.00 87.56 592 PHE A N 1
ATOM 4421 C CA . PHE A 1 592 ? -25.845 -7.796 21.204 1.00 87.56 592 PHE A CA 1
ATOM 4422 C C . PHE A 1 592 ? -26.929 -6.747 21.482 1.00 87.56 592 PHE A C 1
ATOM 4424 O O . PHE A 1 592 ? -27.856 -6.567 20.693 1.00 87.56 592 PHE A O 1
ATOM 4431 N N . LYS A 1 593 ? -26.839 -6.099 22.647 1.00 81.19 593 LYS A N 1
ATOM 4432 C CA . LYS A 1 593 ? -27.742 -5.031 23.095 1.00 81.19 593 LYS A CA 1
ATOM 4433 C C . LYS A 1 593 ? -27.011 -4.044 24.006 1.00 81.19 593 LYS A C 1
ATOM 4435 O O . LYS A 1 593 ? -25.980 -4.393 24.580 1.00 81.19 593 LYS A O 1
ATOM 4440 N N . ALA A 1 594 ? -27.564 -2.843 24.164 1.00 79.50 594 ALA A N 1
ATOM 4441 C CA . ALA A 1 594 ? -27.052 -1.839 25.097 1.00 79.50 594 ALA A CA 1
ATOM 4442 C C . ALA A 1 594 ? -26.873 -2.419 26.515 1.00 79.50 594 ALA A C 1
ATOM 4444 O O . ALA A 1 594 ? -27.705 -3.199 26.988 1.00 79.50 594 ALA A O 1
ATOM 4445 N N . GLY A 1 595 ? -25.761 -2.069 27.163 1.00 79.75 595 GLY A N 1
ATOM 4446 C CA . GLY A 1 595 ? -25.381 -2.534 28.502 1.00 79.75 595 GLY A CA 1
ATOM 4447 C C . GLY A 1 595 ? -24.836 -3.962 28.577 1.00 79.75 595 GLY A C 1
ATOM 4448 O O . GLY A 1 595 ? -24.439 -4.400 29.654 1.00 79.75 595 GLY A O 1
ATOM 4449 N N . ASN A 1 596 ? -24.795 -4.690 27.459 1.00 86.81 596 ASN A N 1
ATOM 4450 C CA . ASN A 1 596 ? -24.290 -6.057 27.399 1.00 86.81 596 ASN A CA 1
ATOM 4451 C C . ASN A 1 596 ? -22.990 -6.154 26.596 1.00 86.81 596 ASN A C 1
ATOM 4453 O O . ASN A 1 596 ? -22.610 -5.248 25.856 1.00 86.81 596 ASN A O 1
ATOM 4457 N N . ALA A 1 597 ? -22.337 -7.310 26.705 1.00 88.94 597 ALA A N 1
ATOM 4458 C CA . ALA A 1 597 ? -21.220 -7.684 25.857 1.00 88.94 597 ALA A CA 1
ATOM 4459 C C . ALA A 1 597 ? -21.538 -8.922 25.015 1.00 88.94 597 ALA A C 1
ATOM 4461 O O . ALA A 1 597 ? -22.303 -9.803 25.425 1.00 88.94 597 ALA A O 1
ATOM 4462 N N . VAL A 1 598 ? -20.906 -8.986 23.847 1.00 94.00 598 VAL A N 1
ATOM 4463 C CA . VAL A 1 598 ? -20.793 -10.202 23.042 1.00 94.00 598 VAL A CA 1
ATOM 4464 C C . VAL A 1 598 ? -19.337 -10.620 22.938 1.00 94.00 598 VAL A C 1
ATOM 4466 O O . VAL A 1 598 ? -18.451 -9.771 22.824 1.00 94.00 598 VAL A O 1
ATOM 4469 N N . THR A 1 599 ? -19.093 -11.926 22.968 1.00 96.00 599 THR A N 1
ATOM 4470 C CA . THR A 1 599 ? -17.745 -12.496 22.948 1.00 96.00 599 THR A CA 1
ATOM 4471 C C . THR A 1 599 ? -17.605 -13.575 21.888 1.00 96.00 599 THR A C 1
ATOM 4473 O O . THR A 1 599 ? -18.567 -14.262 21.543 1.00 96.00 599 THR A O 1
ATOM 4476 N N . VAL A 1 600 ? -16.403 -13.722 21.341 1.00 95.94 600 VAL A N 1
ATOM 4477 C CA . VAL A 1 600 ? -16.080 -14.770 20.371 1.00 95.94 600 VAL A CA 1
ATOM 4478 C C . VAL A 1 600 ? -14.585 -15.058 20.390 1.00 95.94 600 VAL A C 1
ATOM 4480 O O . VAL A 1 600 ? -13.781 -14.133 20.439 1.00 95.94 600 VAL A O 1
ATOM 4483 N N . THR A 1 601 ? -14.208 -16.330 20.304 1.00 93.88 601 THR A N 1
ATOM 4484 C CA . THR A 1 601 ? -12.812 -16.726 20.101 1.00 93.88 601 THR A CA 1
ATOM 4485 C C . THR A 1 601 ? -12.596 -17.040 18.631 1.00 93.88 601 THR A C 1
ATOM 4487 O O . THR A 1 601 ? -13.248 -17.920 18.070 1.00 93.88 601 THR A O 1
ATOM 4490 N N . VAL A 1 602 ? -11.676 -16.319 18.001 1.00 91.44 602 VAL A N 1
ATOM 4491 C CA . VAL A 1 602 ? -11.275 -16.529 16.608 1.00 91.44 602 VAL A CA 1
ATOM 4492 C C . VAL A 1 602 ? -9.823 -16.964 16.602 1.00 91.44 602 VAL A C 1
ATOM 4494 O O . VAL A 1 602 ? -8.998 -16.358 17.274 1.00 91.44 602 VAL A O 1
ATOM 4497 N N . GLY A 1 603 ? -9.485 -18.002 15.852 1.00 87.25 603 GLY A N 1
ATOM 4498 C CA . GLY A 1 603 ? -8.123 -18.512 15.829 1.00 87.25 603 GLY A CA 1
ATOM 4499 C C . GLY A 1 603 ? -7.767 -19.169 14.515 1.00 87.25 603 GLY A C 1
ATOM 4500 O O . GLY A 1 603 ? -8.625 -19.422 13.664 1.00 87.25 603 GLY A O 1
ATOM 4501 N N . MET A 1 604 ? -6.478 -19.429 14.373 1.00 86.94 604 MET A N 1
ATOM 4502 C CA . MET A 1 604 ? -5.919 -20.152 13.249 1.00 86.94 604 MET A CA 1
ATOM 4503 C C . MET A 1 604 ? -5.059 -21.290 13.784 1.00 86.94 604 MET A C 1
ATOM 4505 O O . MET A 1 604 ? -4.216 -21.066 14.652 1.00 86.94 604 MET A O 1
ATOM 4509 N N . ASP A 1 605 ? -5.274 -22.494 13.260 1.00 85.75 605 ASP A N 1
ATOM 4510 C CA . ASP A 1 605 ? -4.489 -23.663 13.659 1.00 85.75 605 ASP A CA 1
ATOM 4511 C C . ASP A 1 605 ? -3.053 -23.555 13.121 1.00 85.75 605 ASP A C 1
ATOM 4513 O O . ASP A 1 605 ? -2.812 -22.907 12.096 1.00 85.75 605 ASP A O 1
ATOM 4517 N N . SER A 1 606 ? -2.103 -24.220 13.783 1.00 83.25 606 SER A N 1
ATOM 4518 C CA . SER A 1 606 ? -0.676 -24.228 13.414 1.00 83.25 606 SER A CA 1
ATOM 4519 C C . SER A 1 606 ? -0.438 -24.656 11.964 1.00 83.25 606 SER A C 1
ATOM 4521 O O . SER A 1 606 ? 0.365 -24.049 11.270 1.00 83.25 606 SER A O 1
ATOM 4523 N N . GLN A 1 607 ? -1.191 -25.643 11.472 1.00 83.19 607 GLN A N 1
ATOM 4524 C CA . GLN A 1 607 ? -1.093 -26.158 10.098 1.00 83.19 607 GLN A CA 1
ATOM 4525 C C . GLN A 1 607 ? -2.127 -25.560 9.132 1.00 83.19 607 GLN A C 1
ATOM 4527 O O . GLN A 1 607 ? -2.277 -26.030 8.001 1.00 83.19 607 GLN A O 1
ATOM 4532 N N . SER A 1 608 ? -2.894 -24.552 9.559 1.00 82.00 608 SER A N 1
ATOM 4533 C CA . SER A 1 608 ? -3.881 -23.938 8.674 1.00 82.00 608 SER A CA 1
ATOM 4534 C C . SER A 1 608 ? -3.180 -23.267 7.489 1.00 82.00 608 SER A C 1
ATOM 4536 O O . SER A 1 608 ? -2.269 -22.465 7.696 1.00 82.00 608 SER A O 1
ATOM 4538 N N . PRO A 1 609 ? -3.654 -23.465 6.244 1.00 78.25 609 PRO A N 1
ATOM 4539 C CA . PRO A 1 609 ? -3.083 -22.801 5.072 1.00 78.25 609 PRO A CA 1
ATOM 4540 C C . PRO A 1 609 ? -3.305 -21.279 5.067 1.00 78.25 609 PRO A C 1
ATOM 4542 O O . PRO A 1 609 ? -2.820 -20.589 4.177 1.00 78.25 609 PRO A O 1
ATOM 4545 N N . LEU A 1 610 ? -4.092 -20.748 6.010 1.00 79.25 610 LEU A N 1
ATOM 4546 C CA . LEU A 1 610 ? -4.271 -19.311 6.209 1.00 79.25 610 LEU A CA 1
ATOM 4547 C C . LEU A 1 610 ? -3.439 -18.751 7.365 1.00 79.25 610 LEU A C 1
ATOM 4549 O O . LEU A 1 610 ? -3.491 -17.543 7.599 1.00 79.25 610 LEU A O 1
ATOM 4553 N N . ASN A 1 611 ? -2.722 -19.592 8.111 1.00 84.06 611 ASN A N 1
ATOM 4554 C CA . ASN A 1 611 ? -1.849 -19.119 9.172 1.00 84.06 611 ASN A CA 1
ATOM 4555 C C . ASN A 1 611 ? -0.654 -18.379 8.540 1.00 84.06 611 ASN A C 1
ATOM 4557 O O . ASN A 1 611 ? 0.116 -19.003 7.814 1.00 84.06 611 ASN A O 1
ATOM 4561 N N . PRO A 1 612 ? -0.475 -17.066 8.787 1.00 79.88 612 PRO A N 1
ATOM 4562 C CA . PRO A 1 612 ? 0.609 -16.297 8.176 1.00 79.88 612 PRO A CA 1
ATOM 4563 C C . PRO A 1 612 ? 2.005 -16.743 8.638 1.00 79.88 612 PRO A C 1
ATOM 4565 O O . PRO A 1 612 ? 2.993 -16.391 7.992 1.00 79.88 612 PRO A O 1
ATOM 4568 N N . PHE A 1 613 ? 2.089 -17.502 9.736 1.00 81.38 613 PHE A N 1
ATOM 4569 C CA . PHE A 1 613 ? 3.331 -18.060 10.272 1.00 81.38 613 PHE A CA 1
ATOM 4570 C C . PHE A 1 613 ? 3.628 -19.469 9.751 1.00 81.38 613 PHE A C 1
ATOM 4572 O O . PHE A 1 613 ? 4.732 -19.952 9.957 1.00 81.38 613 PHE A O 1
ATOM 4579 N N . TYR A 1 614 ? 2.667 -20.123 9.087 1.00 79.69 614 TYR A N 1
ATOM 4580 C CA . TYR A 1 614 ? 2.846 -21.454 8.513 1.00 79.69 614 TYR A CA 1
ATOM 4581 C C . TYR A 1 614 ? 3.306 -21.355 7.063 1.00 79.69 614 TYR A C 1
ATOM 4583 O O . TYR A 1 614 ? 2.549 -20.944 6.178 1.00 79.69 614 TYR A O 1
ATOM 4591 N N . HIS A 1 615 ? 4.547 -21.754 6.802 1.00 77.12 615 HIS A N 1
ATOM 4592 C CA . HIS A 1 615 ? 5.146 -21.770 5.473 1.00 77.12 615 HIS A CA 1
ATOM 4593 C C . HIS A 1 615 ? 5.491 -23.208 5.115 1.00 77.12 615 HIS A C 1
ATOM 4595 O O . HIS A 1 615 ? 6.579 -23.681 5.402 1.00 77.12 615 HIS A O 1
ATOM 4601 N N . LYS A 1 616 ? 4.575 -23.884 4.414 1.00 62.81 616 LYS A N 1
ATOM 4602 C CA . LYS A 1 616 ? 4.669 -25.304 4.017 1.00 62.81 616 LYS A CA 1
ATOM 4603 C C . LYS A 1 616 ? 6.019 -25.756 3.420 1.00 62.81 616 LYS A C 1
ATOM 4605 O O . LYS A 1 616 ? 6.290 -26.948 3.383 1.00 62.81 616 LYS A O 1
ATOM 4610 N N . TYR A 1 617 ? 6.817 -24.837 2.883 1.00 59.25 617 TYR A N 1
ATOM 4611 C CA . TYR A 1 617 ? 8.067 -25.143 2.185 1.00 59.25 617 TYR A CA 1
ATOM 4612 C C . TYR A 1 617 ? 9.298 -24.481 2.817 1.00 59.25 617 TYR A C 1
ATOM 4614 O O . TYR A 1 617 ? 10.369 -24.507 2.214 1.00 59.25 617 TYR A O 1
ATOM 4622 N N . HIS A 1 618 ? 9.154 -23.860 3.990 1.00 61.75 618 HIS A N 1
ATOM 4623 C CA . HIS A 1 618 ? 10.280 -23.303 4.727 1.00 61.75 618 HIS A CA 1
ATOM 4624 C C . HIS A 1 618 ? 10.678 -24.291 5.833 1.00 61.75 618 HIS A C 1
ATOM 4626 O O . HIS A 1 618 ? 9.841 -24.539 6.696 1.00 61.75 618 HIS A O 1
ATOM 4632 N N . PRO A 1 619 ? 11.920 -24.814 5.843 1.00 67.94 619 PRO A N 1
ATOM 4633 C CA . PRO A 1 619 ? 12.345 -25.851 6.794 1.00 67.94 619 PRO A CA 1
ATOM 4634 C C . PRO A 1 619 ? 12.281 -25.462 8.277 1.00 67.94 619 PRO A C 1
ATOM 4636 O O . PRO A 1 619 ? 12.492 -26.324 9.113 1.00 67.94 619 PRO A O 1
ATOM 4639 N N . ASP A 1 620 ? 12.053 -24.179 8.575 1.00 63.88 620 ASP A N 1
ATOM 4640 C CA . ASP A 1 620 ? 11.904 -23.659 9.944 1.00 63.88 620 ASP A CA 1
ATOM 4641 C C . ASP A 1 620 ? 10.466 -23.187 10.269 1.00 63.88 620 ASP A C 1
ATOM 4643 O O . ASP A 1 620 ? 10.254 -22.525 11.285 1.00 63.88 620 ASP A O 1
ATOM 4647 N N . HIS A 1 621 ? 9.492 -23.399 9.371 1.00 66.69 621 HIS A N 1
ATOM 4648 C CA . HIS A 1 621 ? 8.106 -22.916 9.521 1.00 66.69 621 HIS A CA 1
ATOM 4649 C C . HIS A 1 621 ? 7.052 -23.817 8.845 1.00 66.69 621 HIS A C 1
ATOM 4651 O O . HIS A 1 621 ? 5.912 -23.390 8.626 1.00 66.69 621 HIS A O 1
ATOM 4657 N N . ASP A 1 622 ? 7.391 -25.056 8.502 1.00 73.88 622 ASP A N 1
ATOM 4658 C CA . ASP A 1 622 ? 6.506 -26.010 7.818 1.00 73.88 622 ASP A CA 1
ATOM 4659 C C . ASP A 1 622 ? 5.884 -27.052 8.764 1.00 73.88 622 ASP A C 1
ATOM 4661 O O . ASP A 1 622 ? 5.094 -27.906 8.338 1.00 73.88 622 ASP A O 1
ATOM 4665 N N . ASN A 1 623 ? 6.184 -26.919 10.055 1.00 83.25 623 ASN A N 1
ATOM 4666 C CA . ASN A 1 623 ? 5.844 -27.848 11.118 1.00 83.25 623 ASN A CA 1
ATOM 4667 C C . ASN A 1 623 ? 6.423 -29.260 10.923 1.00 83.25 623 ASN A C 1
ATOM 4669 O O . ASN A 1 623 ? 5.793 -30.248 11.322 1.00 83.25 623 ASN A O 1
ATOM 4673 N N . LEU A 1 624 ? 7.591 -29.374 10.296 1.00 79.81 624 LEU A N 1
ATOM 4674 C CA . LEU A 1 624 ? 8.322 -30.619 10.119 1.00 79.81 624 LEU A CA 1
ATOM 4675 C C . LEU A 1 624 ? 9.753 -30.470 10.655 1.00 79.81 624 LEU A C 1
ATOM 4677 O O . LEU A 1 624 ? 10.267 -29.383 10.858 1.00 79.81 624 LEU A O 1
ATOM 4681 N N . THR A 1 625 ? 10.418 -31.586 10.925 1.00 72.44 625 THR A N 1
ATOM 4682 C CA . THR A 1 625 ? 11.858 -31.614 11.177 1.00 72.44 625 THR A CA 1
ATOM 4683 C C . THR A 1 625 ? 12.600 -31.086 9.952 1.00 72.44 625 THR A C 1
ATOM 4685 O O . THR A 1 625 ? 12.104 -31.214 8.839 1.00 72.44 625 THR A O 1
ATOM 4688 N N . ALA A 1 626 ? 13.833 -30.598 10.118 1.00 71.44 626 ALA A N 1
ATOM 4689 C CA . ALA A 1 626 ? 14.641 -30.021 9.030 1.00 71.44 626 ALA A CA 1
ATOM 4690 C C . ALA A 1 626 ? 14.839 -30.926 7.785 1.00 71.44 626 ALA A C 1
ATOM 4692 O O . ALA A 1 626 ? 15.279 -30.458 6.736 1.00 71.44 626 ALA A O 1
ATOM 4693 N N . ASP A 1 627 ? 14.549 -32.228 7.884 1.00 72.19 627 ASP A N 1
ATOM 4694 C CA . ASP A 1 627 ? 14.536 -33.172 6.762 1.00 72.19 627 ASP A CA 1
ATOM 4695 C C . ASP A 1 627 ? 13.152 -33.367 6.103 1.00 72.19 627 ASP A C 1
ATOM 4697 O O . ASP A 1 627 ? 13.025 -34.211 5.214 1.00 72.19 627 ASP A O 1
ATOM 4701 N N . PHE A 1 628 ? 12.147 -32.581 6.503 1.00 69.25 628 PHE A N 1
ATOM 4702 C CA . PHE A 1 628 ? 10.765 -32.531 6.011 1.00 69.25 628 PHE A CA 1
ATOM 4703 C C . PHE A 1 628 ? 9.947 -33.817 6.221 1.00 69.25 628 PHE A C 1
ATOM 4705 O O . PHE A 1 628 ? 9.044 -34.117 5.435 1.00 69.25 628 PHE A O 1
ATOM 4712 N N . LYS A 1 629 ? 10.259 -34.628 7.243 1.00 78.44 629 LYS A N 1
ATOM 4713 C CA . LYS A 1 629 ? 9.633 -35.959 7.407 1.00 78.44 629 LYS A CA 1
ATOM 4714 C C . LYS A 1 629 ? 8.759 -36.125 8.635 1.00 78.44 629 LYS A C 1
ATOM 4716 O O . LYS A 1 629 ? 7.751 -36.827 8.559 1.00 78.44 629 LYS A O 1
ATOM 4721 N N . VAL A 1 630 ? 9.152 -35.556 9.767 1.00 84.06 630 VAL A N 1
ATOM 4722 C CA . VAL A 1 630 ? 8.486 -35.789 11.053 1.00 84.06 630 VAL A CA 1
ATOM 4723 C C . VAL A 1 630 ? 7.880 -34.486 11.528 1.00 84.06 630 VAL A C 1
ATOM 4725 O O . VAL A 1 630 ? 8.526 -33.462 11.421 1.00 84.06 630 VAL A O 1
ATOM 4728 N N . TYR A 1 631 ? 6.662 -34.506 12.063 1.00 87.00 631 TYR A N 1
ATOM 4729 C CA . TYR A 1 631 ? 6.054 -33.293 12.606 1.00 87.00 631 TYR A CA 1
ATOM 4730 C C . TYR A 1 631 ? 6.885 -32.713 13.759 1.00 87.00 631 TYR A C 1
ATOM 4732 O O . TYR A 1 631 ? 7.156 -33.405 14.742 1.00 87.00 631 TYR A O 1
ATOM 4740 N N . GLN A 1 632 ? 7.229 -31.434 13.650 1.00 81.69 632 GLN A N 1
ATOM 4741 C CA . GLN A 1 632 ? 7.873 -30.627 14.682 1.00 81.69 632 GLN A CA 1
ATOM 4742 C C . GLN A 1 632 ? 7.207 -29.255 14.642 1.00 81.69 632 GLN A C 1
ATOM 4744 O O . GLN A 1 632 ? 7.277 -28.596 13.623 1.00 81.69 632 GLN A O 1
ATOM 4749 N N . GLU A 1 633 ? 6.515 -28.826 15.697 1.00 82.12 633 GLU A N 1
ATOM 4750 C CA . GLU A 1 633 ? 5.794 -27.546 15.653 1.00 82.12 633 GLU A CA 1
ATOM 4751 C C . GLU A 1 633 ? 6.764 -26.354 15.675 1.00 82.12 633 GLU A C 1
ATOM 4753 O O . GLU A 1 633 ? 7.518 -26.163 16.628 1.00 82.12 633 GLU A O 1
ATOM 4758 N N . GLU A 1 634 ? 6.712 -25.542 14.625 1.00 76.50 634 GLU A N 1
ATOM 4759 C CA . GLU A 1 634 ? 7.574 -24.375 14.392 1.00 76.50 634 GLU A CA 1
ATOM 4760 C C . GLU A 1 634 ? 6.754 -23.125 14.043 1.00 76.50 634 GLU A C 1
ATOM 4762 O O . GLU A 1 634 ? 7.112 -21.996 14.384 1.00 76.50 634 GLU A O 1
ATOM 4767 N N . ALA A 1 635 ? 5.603 -23.333 13.403 1.00 84.06 635 ALA A N 1
ATOM 4768 C CA . ALA A 1 635 ? 4.574 -22.341 13.163 1.00 84.06 635 ALA A CA 1
ATOM 4769 C C . ALA A 1 635 ? 3.430 -22.536 14.160 1.00 84.06 635 ALA A C 1
ATOM 4771 O O . ALA A 1 635 ? 2.643 -23.476 14.058 1.00 84.06 635 ALA A O 1
ATOM 4772 N N . TYR A 1 636 ? 3.303 -21.613 15.107 1.00 81.56 636 TYR A N 1
ATOM 4773 C CA . TYR A 1 636 ? 2.309 -21.716 16.168 1.00 81.56 636 TYR A CA 1
ATOM 4774 C C . TYR A 1 636 ? 0.906 -21.339 15.687 1.00 81.56 636 TYR A C 1
ATOM 4776 O O . TYR A 1 636 ? 0.704 -20.404 14.903 1.00 81.56 636 TYR A O 1
ATOM 4784 N N . GLY A 1 637 ? -0.088 -22.060 16.202 1.00 86.12 637 GLY A N 1
ATOM 4785 C CA . GLY A 1 637 ? -1.471 -21.605 16.160 1.00 86.12 637 GLY A CA 1
ATOM 4786 C C . GLY A 1 637 ? -1.673 -20.384 17.059 1.00 86.12 637 GLY A C 1
ATOM 4787 O O . GLY A 1 637 ? -0.935 -20.162 18.019 1.00 86.12 637 GLY A O 1
ATOM 4788 N N . PHE A 1 638 ? -2.700 -19.590 16.773 1.00 89.38 638 PHE A N 1
ATOM 4789 C CA . PHE A 1 638 ? -3.050 -18.443 17.608 1.00 89.38 638 PHE A CA 1
ATOM 4790 C C . PHE A 1 638 ? -4.552 -18.348 17.829 1.00 89.38 638 PHE A C 1
ATOM 4792 O O . PHE A 1 638 ? -5.352 -18.774 16.994 1.00 89.38 638 PHE A O 1
ATOM 4799 N N . SER A 1 639 ? -4.936 -17.733 18.944 1.00 90.69 639 SER A N 1
ATOM 4800 C CA . SER A 1 639 ? -6.327 -17.417 19.257 1.00 90.69 639 SER A CA 1
ATOM 4801 C C . SER A 1 639 ? -6.473 -15.963 19.682 1.00 90.69 639 SER A C 1
ATOM 4803 O O . SER A 1 639 ? -5.540 -15.339 20.187 1.00 90.69 639 SER A O 1
ATOM 4805 N N . ARG A 1 640 ? -7.655 -15.415 19.429 1.00 94.44 640 ARG A N 1
ATOM 4806 C CA . ARG A 1 640 ? -8.044 -14.032 19.674 1.00 94.44 640 ARG A CA 1
ATOM 4807 C C . ARG A 1 640 ? -9.405 -14.064 20.341 1.00 94.44 640 ARG A C 1
ATOM 4809 O O . ARG A 1 640 ? -10.413 -14.334 19.687 1.00 94.44 640 ARG A O 1
ATOM 4816 N N . ASP A 1 641 ? -9.420 -13.827 21.642 1.00 95.94 641 ASP A N 1
ATOM 4817 C CA . ASP A 1 641 ? -10.644 -13.721 22.426 1.00 95.94 641 ASP A CA 1
ATOM 4818 C C . ASP A 1 641 ? -11.160 -12.286 22.296 1.00 95.94 641 ASP A C 1
ATOM 4820 O O . ASP A 1 641 ? -10.634 -11.369 22.924 1.00 95.94 641 ASP A O 1
ATOM 4824 N N . ILE A 1 642 ? -12.153 -12.080 21.433 1.00 97.00 642 ILE A N 1
ATOM 4825 C CA . ILE A 1 642 ? -12.724 -10.773 21.105 1.00 97.00 642 ILE A CA 1
ATOM 4826 C C . ILE A 1 642 ? -13.955 -10.527 21.975 1.00 97.00 642 ILE A C 1
ATOM 4828 O O . ILE A 1 642 ? -14.844 -11.374 22.066 1.00 97.00 642 ILE A O 1
ATOM 4832 N N . THR A 1 643 ? -14.039 -9.337 22.560 1.00 97.62 643 THR A N 1
ATOM 4833 C CA . THR A 1 643 ? -15.189 -8.838 23.317 1.00 97.62 643 THR A CA 1
ATOM 4834 C C . THR A 1 643 ? -15.620 -7.483 22.772 1.00 97.62 643 THR A C 1
ATOM 4836 O O . THR A 1 643 ? -14.811 -6.565 22.664 1.00 97.62 643 THR A O 1
ATOM 4839 N N . VAL A 1 644 ? -16.910 -7.341 22.475 1.00 95.88 644 VAL A N 1
ATOM 4840 C CA . VAL A 1 644 ? -17.549 -6.054 22.175 1.00 95.88 644 VAL A CA 1
ATOM 4841 C C . VAL A 1 644 ? -18.561 -5.776 23.276 1.00 95.88 644 VAL A C 1
ATOM 4843 O O . VAL A 1 644 ? -19.595 -6.439 23.338 1.00 95.88 644 VAL A O 1
ATOM 4846 N N . ALA A 1 645 ? -18.250 -4.825 24.153 1.00 92.69 645 ALA A N 1
ATOM 4847 C CA . ALA A 1 645 ? -19.113 -4.396 25.250 1.00 92.69 645 ALA A CA 1
ATOM 4848 C C . ALA A 1 645 ? -19.783 -3.069 24.889 1.00 92.69 645 ALA A C 1
ATOM 4850 O O . ALA A 1 645 ? -19.086 -2.111 24.577 1.00 92.69 645 ALA A O 1
ATOM 4851 N N . LEU A 1 646 ? -21.113 -3.009 24.915 1.00 89.31 646 LEU A N 1
ATOM 4852 C CA . LEU A 1 646 ? -21.903 -1.832 24.547 1.00 89.31 646 LEU A CA 1
ATOM 4853 C C . LEU A 1 646 ? -22.332 -1.062 25.800 1.00 89.31 646 LEU A C 1
ATOM 4855 O O . LEU A 1 646 ? -22.706 -1.665 26.806 1.00 89.31 646 LEU A O 1
ATOM 4859 N N . ASN A 1 647 ? -22.323 0.270 25.738 1.00 84.44 647 ASN A N 1
ATOM 4860 C CA . ASN A 1 647 ? -22.677 1.104 26.890 1.00 84.44 647 ASN A CA 1
ATOM 4861 C C . ASN A 1 647 ? -24.163 0.942 27.265 1.00 84.44 647 ASN A C 1
ATOM 4863 O O . ASN A 1 647 ? -25.006 0.709 26.398 1.00 84.44 647 ASN A O 1
ATOM 4867 N N . ALA A 1 648 ? -24.481 1.062 28.558 1.00 72.25 648 ALA A N 1
ATOM 4868 C CA . ALA A 1 648 ? -25.839 0.882 29.083 1.00 72.25 648 ALA A CA 1
ATOM 4869 C C . ALA A 1 648 ? -26.793 2.027 28.704 1.00 72.25 648 ALA A C 1
ATOM 4871 O O . ALA A 1 648 ? -27.935 1.771 28.332 1.00 72.25 648 ALA A O 1
ATOM 4872 N N . ASP A 1 649 ? -26.302 3.269 28.719 1.00 60.97 649 ASP A N 1
ATOM 4873 C CA . ASP A 1 649 ? -27.107 4.486 28.531 1.00 60.97 649 ASP A CA 1
ATOM 4874 C C . ASP A 1 649 ? -27.286 4.845 27.050 1.00 60.97 649 ASP A C 1
ATOM 4876 O O . ASP A 1 649 ? -27.030 5.968 26.609 1.00 60.97 649 ASP A O 1
ATOM 4880 N N . GLN A 1 650 ? -27.655 3.853 26.243 1.00 61.94 650 GLN A N 1
ATOM 4881 C CA . GLN A 1 650 ? -27.830 4.013 24.806 1.00 61.94 650 GLN A CA 1
ATOM 4882 C C . GLN A 1 650 ? -29.208 3.538 24.385 1.00 61.94 650 GLN A C 1
ATOM 4884 O O . GLN A 1 650 ? -29.421 2.389 23.994 1.00 61.94 650 GLN A O 1
ATOM 4889 N N . ASP A 1 651 ? -30.147 4.478 24.415 1.00 48.69 651 ASP A N 1
ATOM 4890 C CA . ASP A 1 651 ? -31.397 4.336 23.695 1.00 48.69 651 ASP A CA 1
ATOM 4891 C C . ASP A 1 651 ? -31.042 4.280 22.209 1.00 48.69 651 ASP A C 1
ATOM 4893 O O . ASP A 1 651 ? -30.691 5.294 21.602 1.00 48.69 651 ASP A O 1
ATOM 4897 N N . GLY A 1 652 ? -31.168 3.108 21.581 1.00 48.00 652 GLY A N 1
ATOM 4898 C CA . GLY A 1 652 ? -31.026 2.935 20.125 1.00 48.00 652 GLY A CA 1
ATOM 4899 C C . GLY A 1 652 ? -31.931 3.855 19.275 1.00 48.00 652 GLY A C 1
ATOM 4900 O O . GLY A 1 652 ? -31.923 3.765 18.056 1.00 48.00 652 GLY A O 1
ATOM 4901 N N . ALA A 1 653 ? -32.694 4.753 19.904 1.00 40.38 653 ALA A N 1
ATOM 4902 C CA . ALA A 1 653 ? -33.512 5.815 19.335 1.00 40.38 653 ALA A CA 1
ATOM 4903 C C . ALA A 1 653 ? -32.752 7.130 19.025 1.00 40.38 653 ALA A C 1
ATOM 4905 O O . ALA A 1 653 ? -33.369 8.094 18.574 1.00 40.38 653 ALA A O 1
ATOM 4906 N N . GLY A 1 654 ? -31.437 7.206 19.254 1.00 39.19 654 GLY A N 1
ATOM 4907 C CA . GLY A 1 654 ? -30.663 8.454 19.166 1.00 39.19 654 GLY A CA 1
ATOM 4908 C C . GLY A 1 654 ? -30.389 9.047 17.772 1.00 39.19 654 GLY A C 1
ATOM 4909 O O . GLY A 1 654 ? -29.737 10.088 17.703 1.00 39.19 654 GLY A O 1
ATOM 4910 N N . SER A 1 655 ? -30.855 8.454 16.665 1.00 37.09 655 SER A N 1
ATOM 4911 C CA . SER A 1 655 ? -30.689 9.054 15.329 1.00 37.09 655 SER A CA 1
ATOM 4912 C C . SER A 1 655 ? -32.000 9.611 14.795 1.00 37.09 655 SER A C 1
ATOM 4914 O O . SER A 1 655 ? -32.977 8.888 14.596 1.00 37.09 655 SER A O 1
ATOM 4916 N N . LYS A 1 656 ? -31.986 10.908 14.479 1.00 37.53 656 LYS A N 1
ATOM 4917 C CA . LYS A 1 656 ? -33.070 11.605 13.773 1.00 37.53 656 LYS A CA 1
ATOM 4918 C C . LYS A 1 656 ? -33.205 11.162 12.301 1.00 37.53 656 LYS A C 1
ATOM 4920 O O . LYS A 1 656 ? -34.161 11.578 11.651 1.00 37.53 656 LYS A O 1
ATOM 4925 N N . ASP A 1 657 ? -32.325 10.264 11.833 1.00 34.53 657 ASP A N 1
ATOM 4926 C CA . ASP A 1 657 ? -32.159 9.876 10.424 1.00 34.53 657 ASP A CA 1
ATOM 4927 C C . ASP A 1 657 ? -32.366 8.367 10.145 1.00 34.53 657 ASP A C 1
ATOM 4929 O O . ASP A 1 657 ? -32.087 7.888 9.047 1.00 34.53 657 ASP A O 1
ATOM 4933 N N . GLY A 1 658 ? -32.880 7.588 11.109 1.00 39.75 658 GLY A N 1
ATOM 4934 C CA . GLY A 1 658 ? -33.252 6.176 10.894 1.00 39.75 658 GLY A CA 1
ATOM 4935 C C . GLY A 1 658 ? -32.112 5.148 10.987 1.00 39.75 658 GLY A C 1
ATOM 4936 O O . GLY A 1 658 ? -32.332 3.979 10.674 1.00 39.75 658 GLY A O 1
ATOM 4937 N N . SER A 1 659 ? -30.918 5.547 11.437 1.00 46.72 659 SER A N 1
ATOM 4938 C CA . SER A 1 659 ? -29.783 4.654 11.724 1.00 46.72 659 SER A CA 1
ATOM 4939 C C . SER A 1 659 ? -29.627 4.412 13.230 1.00 46.72 659 SER A C 1
ATOM 4941 O O . SER A 1 659 ? -29.360 5.345 13.980 1.00 46.72 659 SER A O 1
ATOM 4943 N N . GLU A 1 660 ? -29.729 3.173 13.696 1.00 68.00 660 GLU A N 1
ATOM 4944 C CA . GLU A 1 660 ? -29.445 2.854 15.102 1.00 68.00 660 GLU A CA 1
ATOM 4945 C C . GLU A 1 660 ? -27.918 2.835 15.310 1.00 68.00 660 GLU A C 1
ATOM 4947 O O . GLU A 1 660 ? -27.200 2.162 14.564 1.00 68.00 660 GLU A O 1
ATOM 4952 N N . VAL A 1 661 ? -27.419 3.600 16.287 1.00 75.62 661 VAL A N 1
ATOM 4953 C CA . VAL A 1 661 ? -25.987 3.697 16.623 1.00 75.62 661 VAL A CA 1
ATOM 4954 C C . VAL A 1 661 ? -25.782 3.257 18.067 1.00 75.62 661 VAL A C 1
ATOM 4956 O O . VAL A 1 661 ? -26.496 3.720 18.954 1.00 75.62 661 VAL A O 1
ATOM 4959 N N . MET A 1 662 ? -24.795 2.394 18.300 1.00 79.00 662 MET A N 1
ATOM 4960 C CA . MET A 1 662 ? -24.350 1.996 19.636 1.00 79.00 662 MET A CA 1
ATOM 4961 C C . MET A 1 662 ? -22.837 2.156 19.752 1.00 79.00 662 MET A C 1
ATOM 4963 O O . MET A 1 662 ? -22.100 1.786 18.846 1.00 79.00 662 MET A O 1
ATOM 4967 N N . LYS A 1 663 ? -22.356 2.697 20.865 1.00 84.44 663 LYS A N 1
ATOM 4968 C CA . LYS A 1 663 ? -20.933 2.843 21.183 1.00 84.44 663 LYS A CA 1
ATOM 4969 C C . LYS A 1 663 ? -20.551 1.967 22.361 1.00 84.44 663 LYS A C 1
ATOM 4971 O O . LYS A 1 663 ? -21.376 1.698 23.236 1.00 84.44 663 LYS A O 1
ATOM 4976 N N . GLY A 1 664 ? -19.287 1.595 22.415 1.00 89.81 664 GLY A N 1
ATOM 4977 C CA . GLY A 1 664 ? -18.758 0.834 23.525 1.00 89.81 664 GLY A CA 1
ATOM 4978 C C . GLY A 1 664 ? -17.271 0.568 23.398 1.00 89.81 664 GLY A C 1
ATOM 4979 O O . GLY A 1 664 ? -16.552 1.300 22.718 1.00 89.81 664 GLY A O 1
ATOM 4980 N N . THR A 1 665 ? -16.828 -0.513 24.024 1.00 93.75 665 THR A N 1
ATOM 4981 C CA . THR A 1 665 ? -15.424 -0.912 24.082 1.00 93.75 665 THR A CA 1
ATOM 4982 C C . THR A 1 665 ? -15.211 -2.204 23.305 1.00 93.75 665 THR A C 1
ATOM 4984 O O . THR A 1 665 ? -15.939 -3.184 23.480 1.00 93.75 665 THR A O 1
ATOM 4987 N N . TYR A 1 666 ? -14.186 -2.208 22.458 1.00 96.94 666 TYR A N 1
ATOM 4988 C CA . TYR A 1 666 ? -13.629 -3.405 21.843 1.00 96.94 666 TYR A CA 1
ATOM 4989 C C . TYR A 1 666 ? -12.406 -3.838 22.650 1.00 96.94 666 TYR A C 1
ATOM 4991 O O . TYR A 1 666 ? -11.489 -3.042 22.857 1.00 96.94 666 TYR A O 1
ATOM 4999 N N . THR A 1 667 ? -12.372 -5.096 23.071 1.00 95.75 667 THR A N 1
ATOM 5000 C CA . THR A 1 667 ? -11.217 -5.696 23.746 1.00 95.75 667 THR A CA 1
ATOM 5001 C C . THR A 1 667 ? -10.867 -7.011 23.080 1.00 95.75 667 THR A C 1
ATOM 5003 O O . THR A 1 667 ? -11.747 -7.770 22.683 1.00 95.75 667 THR A O 1
ATOM 5006 N N . GLU A 1 668 ? -9.576 -7.293 22.984 1.00 95.06 668 GLU A N 1
ATOM 5007 C CA . GLU A 1 668 ? -9.067 -8.535 22.436 1.00 95.06 668 GLU A CA 1
ATOM 5008 C C . GLU A 1 668 ? -7.908 -9.068 23.273 1.00 95.06 668 GLU A C 1
ATOM 5010 O O . GLU A 1 668 ? -7.021 -8.307 23.657 1.00 95.06 668 GLU A O 1
ATOM 5015 N N . VAL A 1 669 ? -7.910 -10.373 23.542 1.00 93.81 669 VAL A N 1
ATOM 5016 C CA . VAL A 1 669 ? -6.774 -11.077 24.147 1.00 93.81 669 VAL A CA 1
ATOM 5017 C C . VAL A 1 669 ? -6.220 -12.073 23.138 1.00 93.81 669 VAL A C 1
ATOM 5019 O O . VAL A 1 669 ? -6.903 -13.016 22.742 1.00 93.81 669 VAL A O 1
ATOM 5022 N N . ILE A 1 670 ? -4.975 -11.860 22.723 1.00 91.69 670 ILE A N 1
ATOM 5023 C CA . ILE A 1 670 ? -4.279 -12.663 21.719 1.00 91.69 670 ILE A CA 1
ATOM 5024 C C . ILE A 1 670 ? -3.351 -13.653 22.418 1.00 91.69 670 ILE A C 1
ATOM 5026 O O . ILE A 1 670 ? -2.554 -13.268 23.274 1.00 91.69 670 ILE A O 1
ATOM 5030 N N . ARG A 1 671 ? -3.424 -14.928 22.036 1.00 86.19 671 ARG A N 1
ATOM 5031 C CA . ARG A 1 671 ? -2.611 -16.031 22.571 1.00 86.19 671 ARG A CA 1
ATOM 5032 C C . ARG A 1 671 ? -1.912 -16.767 21.430 1.00 86.19 671 ARG A C 1
ATOM 5034 O O . ARG A 1 671 ? -2.394 -16.749 20.302 1.00 86.19 671 ARG A O 1
ATOM 5041 N N . GLY A 1 672 ? -0.785 -17.412 21.725 1.00 80.75 672 GLY A N 1
ATOM 5042 C CA . GLY A 1 672 ? -0.030 -18.230 20.763 1.00 80.75 672 GLY A CA 1
ATOM 5043 C C . GLY A 1 672 ? 1.026 -17.478 19.943 1.00 80.75 672 GLY A C 1
ATOM 5044 O O . GLY A 1 672 ? 1.940 -18.105 19.430 1.00 80.75 672 GLY A O 1
ATOM 5045 N N . LEU A 1 673 ? 0.982 -16.138 19.883 1.00 78.69 673 LEU A N 1
ATOM 5046 C CA . LEU A 1 673 ? 2.022 -15.329 19.210 1.00 78.69 673 LEU A CA 1
ATOM 5047 C C . LEU A 1 673 ? 3.209 -14.967 20.110 1.00 78.69 673 LEU A C 1
ATOM 5049 O O . LEU A 1 673 ? 4.259 -14.544 19.636 1.00 78.69 673 LEU A O 1
ATOM 5053 N N . HIS A 1 674 ? 3.023 -15.077 21.421 1.00 77.81 674 HIS A N 1
ATOM 5054 C CA . HIS A 1 674 ? 4.021 -14.761 22.428 1.00 77.81 674 HIS A CA 1
ATOM 5055 C C . HIS A 1 674 ? 3.770 -15.623 23.672 1.00 77.81 674 HIS A C 1
ATOM 5057 O O . HIS A 1 674 ? 2.644 -16.067 23.910 1.00 77.81 674 HIS A O 1
ATOM 5063 N N . ARG A 1 675 ? 4.811 -15.836 24.490 1.00 70.00 675 ARG A N 1
ATOM 5064 C CA . ARG A 1 675 ? 4.741 -16.616 25.745 1.00 70.00 675 ARG A CA 1
ATOM 5065 C C . ARG A 1 675 ? 3.723 -16.077 26.757 1.00 70.00 675 ARG A C 1
ATOM 5067 O O . ARG A 1 675 ? 3.223 -16.825 27.588 1.00 70.00 675 ARG A O 1
ATOM 5074 N N . LEU A 1 676 ? 3.434 -14.779 26.687 1.00 77.00 676 LEU A N 1
ATOM 5075 C CA . LEU A 1 676 ? 2.394 -14.103 27.460 1.00 77.00 676 LEU A CA 1
ATOM 5076 C C . LEU A 1 676 ? 1.298 -13.607 26.514 1.00 77.00 676 LEU A C 1
ATOM 5078 O O . LEU A 1 676 ? 1.647 -13.125 25.431 1.00 77.00 676 LEU A O 1
ATOM 5082 N N . PRO A 1 677 ? 0.016 -13.656 26.921 1.00 82.75 677 PRO A N 1
ATOM 5083 C CA . PRO A 1 677 ? -1.066 -13.068 26.145 1.00 82.75 677 PRO A CA 1
ATOM 5084 C C . PRO A 1 677 ? -0.858 -11.572 25.896 1.00 82.75 677 PRO A C 1
ATOM 5086 O O . PRO A 1 677 ? -0.286 -10.868 26.729 1.00 82.75 677 PRO A O 1
ATOM 5089 N N . ILE A 1 678 ? -1.359 -11.097 24.759 1.00 86.81 678 ILE A N 1
ATOM 5090 C CA . ILE A 1 678 ? -1.339 -9.684 24.376 1.00 86.81 678 ILE A CA 1
ATOM 5091 C C . ILE A 1 678 ? -2.759 -9.153 24.482 1.00 86.81 678 ILE A C 1
ATOM 5093 O O . ILE A 1 678 ? -3.648 -9.645 23.791 1.00 86.81 678 ILE A O 1
ATOM 5097 N N . GLN A 1 679 ? -2.978 -8.152 25.323 1.00 91.62 679 GLN A N 1
ATOM 5098 C CA . GLN A 1 679 ? -4.257 -7.473 25.418 1.00 91.62 679 GLN A CA 1
ATOM 5099 C C . GLN A 1 679 ? -4.263 -6.218 24.552 1.00 91.62 679 GLN A C 1
ATOM 5101 O O . GLN A 1 679 ? -3.317 -5.429 24.549 1.00 91.62 679 GLN A O 1
ATOM 5106 N N . VAL A 1 680 ? -5.365 -6.025 23.841 1.00 93.88 680 VAL A N 1
ATOM 5107 C CA . VAL A 1 680 ? -5.618 -4.875 22.983 1.00 93.88 680 VAL A CA 1
ATOM 5108 C C . VAL A 1 680 ? -6.985 -4.305 23.340 1.00 93.88 680 VAL A C 1
ATOM 5110 O O . VAL A 1 680 ? -7.930 -5.059 23.571 1.00 93.88 680 VAL A O 1
ATOM 5113 N N . THR A 1 681 ? -7.112 -2.982 23.406 1.00 93.44 681 THR A N 1
ATOM 5114 C CA . THR A 1 681 ? -8.395 -2.334 23.698 1.00 93.44 681 THR A CA 1
ATOM 5115 C C . THR A 1 681 ? -8.582 -1.024 22.939 1.00 93.44 681 THR A C 1
ATOM 5117 O O . THR A 1 681 ? -7.624 -0.330 22.583 1.00 93.44 681 THR A O 1
ATOM 5120 N N . GLY A 1 682 ? -9.836 -0.684 22.666 1.00 92.25 682 GLY A N 1
ATOM 5121 C CA . GLY A 1 682 ? -10.215 0.489 21.899 1.00 92.25 682 GLY A CA 1
ATOM 5122 C C . GLY A 1 682 ? -11.692 0.825 22.008 1.00 92.25 682 GLY A C 1
ATOM 5123 O O . GLY A 1 682 ? -12.488 0.063 22.553 1.00 92.25 682 GLY A O 1
ATOM 5124 N N . GLN A 1 683 ? -12.063 1.975 21.456 1.00 92.69 683 GLN A N 1
ATOM 5125 C CA . GLN A 1 683 ? -13.464 2.371 21.326 1.00 92.69 683 GLN A CA 1
ATOM 5126 C C . GLN A 1 683 ? -14.071 1.729 20.078 1.00 92.69 683 GLN A C 1
ATOM 5128 O O . GLN A 1 683 ? -13.380 1.541 19.075 1.00 92.69 683 GLN A O 1
ATOM 5133 N N . VAL A 1 684 ? -15.365 1.417 20.125 1.00 91.44 684 VAL A N 1
ATOM 5134 C CA . VAL A 1 684 ? -16.128 0.937 18.971 1.00 91.44 684 VAL A CA 1
ATOM 5135 C C . VAL A 1 684 ? -17.431 1.705 18.807 1.00 91.44 684 VAL A C 1
ATOM 5137 O O . VAL A 1 684 ? -18.155 1.934 19.773 1.00 91.44 684 VAL A O 1
ATOM 5140 N N . GLU A 1 685 ? -17.745 2.072 17.567 1.00 90.00 685 GLU A N 1
ATOM 5141 C CA . GLU A 1 685 ? -19.039 2.617 17.159 1.00 90.00 685 GLU A CA 1
ATOM 5142 C C . GLU A 1 685 ? -19.705 1.671 16.153 1.00 90.00 685 GLU A C 1
ATOM 5144 O O . GLU A 1 685 ? -19.210 1.465 15.048 1.00 90.00 685 GLU A O 1
ATOM 5149 N N . MET A 1 686 ? -20.827 1.081 16.552 1.00 84.94 686 MET A N 1
ATOM 5150 C CA . MET A 1 686 ? -21.644 0.150 15.785 1.00 84.94 686 MET A CA 1
ATOM 5151 C C . MET A 1 686 ? -22.821 0.891 15.154 1.00 84.94 686 MET A C 1
ATOM 5153 O O . MET A 1 686 ? -23.670 1.428 15.862 1.00 84.94 686 MET A O 1
ATOM 5157 N N . VAL A 1 687 ? -22.921 0.856 13.828 1.00 84.38 687 VAL A N 1
ATOM 5158 C CA . VAL A 1 687 ? -24.036 1.440 13.071 1.00 84.38 687 VAL A CA 1
ATOM 5159 C C . VAL A 1 687 ? -24.819 0.330 12.383 1.00 84.38 687 VAL A C 1
ATOM 5161 O O . VAL A 1 687 ? -24.236 -0.489 11.667 1.00 84.38 687 VAL A O 1
ATOM 5164 N N . ARG A 1 688 ? -26.144 0.293 12.552 1.00 81.81 688 ARG A N 1
ATOM 5165 C CA . ARG A 1 688 ? -26.994 -0.661 11.828 1.00 81.81 688 ARG A CA 1
ATOM 5166 C C . ARG A 1 688 ? -27.123 -0.235 10.369 1.00 81.81 688 ARG A C 1
ATOM 5168 O O . ARG A 1 688 ? -27.693 0.806 10.059 1.00 81.81 688 ARG A O 1
ATOM 5175 N N . VAL A 1 689 ? -26.598 -1.060 9.468 1.00 80.88 689 VAL A N 1
ATOM 5176 C CA . VAL A 1 689 ? -26.542 -0.799 8.017 1.00 80.88 689 VAL A CA 1
ATOM 5177 C C . VAL A 1 689 ? -27.538 -1.641 7.215 1.00 80.88 689 VAL A C 1
ATOM 5179 O O . VAL A 1 689 ? -27.738 -1.399 6.027 1.00 80.88 689 VAL A O 1
ATOM 5182 N N . SER A 1 690 ? -28.172 -2.634 7.841 1.00 83.62 690 SER A N 1
ATOM 5183 C CA . SER A 1 690 ? -29.281 -3.400 7.265 1.00 83.62 690 SER A CA 1
ATOM 5184 C C . SER A 1 690 ? -30.201 -3.906 8.367 1.00 83.62 690 SER A C 1
ATOM 5186 O O . SER A 1 690 ? -29.733 -4.246 9.450 1.00 83.62 690 SER A O 1
ATOM 5188 N N . THR A 1 691 ? -31.497 -4.010 8.082 1.00 84.00 691 THR A N 1
ATOM 5189 C CA . THR A 1 691 ? -32.509 -4.560 8.997 1.00 84.00 691 THR A CA 1
ATOM 5190 C C . THR A 1 691 ? -32.781 -6.053 8.778 1.00 84.00 691 THR A C 1
ATOM 5192 O O . THR A 1 691 ? -33.601 -6.637 9.483 1.00 84.00 691 THR A O 1
ATOM 5195 N N . LEU A 1 692 ? -32.108 -6.683 7.807 1.00 84.44 692 LEU A N 1
ATOM 5196 C CA . LEU A 1 692 ? -32.314 -8.088 7.449 1.00 84.44 692 LEU A CA 1
ATOM 5197 C C . LEU A 1 692 ? -31.780 -9.025 8.545 1.00 84.44 692 LEU A C 1
ATOM 5199 O O . LEU A 1 692 ? -30.573 -9.221 8.681 1.00 84.44 692 LEU A O 1
ATOM 5203 N N . GLY A 1 693 ? -32.685 -9.645 9.302 1.00 86.38 693 GLY A N 1
ATOM 5204 C CA . GLY A 1 693 ? -32.349 -10.591 10.374 1.00 86.38 693 GLY A CA 1
ATOM 5205 C C . GLY A 1 693 ? -32.001 -12.010 9.909 1.00 86.38 693 GLY A C 1
ATOM 5206 O O . GLY A 1 693 ? -31.844 -12.897 10.742 1.00 86.38 693 GLY A O 1
ATOM 5207 N N . VAL A 1 694 ? -31.872 -12.246 8.600 1.00 89.94 694 VAL A N 1
ATOM 5208 C CA . VAL A 1 694 ? -31.485 -13.544 8.024 1.00 89.94 694 VAL A CA 1
ATOM 5209 C C . VAL A 1 694 ? -30.229 -13.370 7.176 1.00 89.94 694 VAL A C 1
ATOM 5211 O O . VAL A 1 694 ? -30.136 -12.432 6.384 1.00 89.94 694 VAL A O 1
ATOM 5214 N N . ILE A 1 695 ? -29.279 -14.292 7.336 1.00 91.19 695 ILE A N 1
ATOM 5215 C CA . ILE A 1 695 ? -28.074 -14.402 6.513 1.00 91.19 695 ILE A CA 1
ATOM 5216 C C . ILE A 1 695 ? -28.010 -15.787 5.869 1.00 91.19 695 ILE A C 1
ATOM 5218 O O . ILE A 1 695 ? -28.423 -16.762 6.492 1.00 91.19 695 ILE A O 1
ATOM 5222 N N . ASN A 1 696 ? -27.506 -15.866 4.635 1.00 90.88 696 ASN A N 1
ATOM 5223 C CA . ASN A 1 696 ? -27.487 -17.081 3.811 1.00 90.88 696 ASN A CA 1
ATOM 5224 C C . ASN A 1 696 ? -28.870 -17.765 3.716 1.00 90.88 696 ASN A C 1
ATOM 5226 O O . ASN A 1 696 ? -28.983 -18.945 4.051 1.00 90.88 696 ASN A O 1
ATOM 5230 N N . PRO A 1 697 ? -29.937 -17.051 3.299 1.00 86.69 697 PRO A N 1
ATOM 5231 C CA . PRO A 1 697 ? -31.255 -17.662 3.175 1.00 86.69 697 PRO A CA 1
ATOM 5232 C C . PRO A 1 697 ? -31.232 -18.803 2.152 1.00 86.69 697 PRO A C 1
ATOM 5234 O O . PRO A 1 697 ? -30.636 -18.673 1.084 1.00 86.69 697 PRO A O 1
ATOM 5237 N N . THR A 1 698 ? -31.911 -19.903 2.473 1.00 79.75 698 THR A N 1
ATOM 5238 C CA . THR A 1 698 ? -32.135 -21.049 1.571 1.00 79.75 698 THR A CA 1
ATOM 5239 C C . THR A 1 698 ? -33.485 -20.982 0.852 1.00 79.75 698 THR A C 1
ATOM 5241 O O . THR A 1 698 ? -33.720 -21.735 -0.087 1.00 79.75 698 THR A O 1
ATOM 5244 N N . THR A 1 699 ? -34.361 -20.068 1.277 1.00 74.94 699 THR A N 1
ATOM 5245 C CA . THR A 1 699 ? -35.679 -19.786 0.692 1.00 74.94 699 THR A CA 1
ATOM 5246 C C . THR A 1 699 ? -35.826 -18.280 0.510 1.00 74.94 699 THR A C 1
ATOM 5248 O O . THR A 1 699 ? -35.515 -17.535 1.446 1.00 74.94 699 THR A O 1
ATOM 5251 N N . TRP A 1 700 ? -36.288 -17.826 -0.657 1.00 66.00 700 TRP A N 1
ATOM 5252 C CA . TRP A 1 700 ? -36.372 -16.403 -0.998 1.00 66.00 700 TRP A CA 1
ATOM 5253 C C . TRP A 1 700 ? -37.504 -16.073 -1.965 1.00 66.00 700 TRP A C 1
ATOM 5255 O O . TRP A 1 700 ? -37.821 -16.927 -2.825 1.00 66.00 700 TRP A O 1
#

Secondary structure (DSSP, 8-state):
--PPPP----TT------S---------SS--S-TTSSEEEEEEEPSEEEEEEE-SEESS-BHHHHTTTS--SEEEEE--TTSPPP----TT----SS-SEEEE--SB-TTS-TTT-B-GGGGG----B--TTEEEEEEE-SS--EEEEEEEE-------PPTTEEEEE---B-S-------SSS---S--PPPPPTTS---SS-PPPBHHHHHTT-TTTEETTTTEESSEEEE-TTS-EEE--TTSB--TTB-EEEEESS--S--SSSEEEESSSSSEEE-TT--EEEEEEE--SSS-EEEEEEEPPSP--------PPP--TTTT-TTSPPP--PPP--------------SEEEEEEETTEEEEE--SSSEEEEE-TT-EEEEEEEE-GGGS-TT-EEEEEEEE-SSBEEEEEEEE---GGGS----------------------EEEEEEEEEEEE--SS-EEEEEEEEEEE-TTS-EEEEEEEEEEE--SPPPPEEEEEEEEEEEEEEE-TTS-EEEESEEEEEEPPPPTTSPPPPEEEE--GGGGGGSEESEEETTEEEPEEEE-SS----HHHHHHTEEEPEE--STT-EEEEEEEE-TT-TT-TT--TT-TTTSSB-TTS-SB---S--EEEEEEEEEPSS--TT--TTS--EEEEEEEEEEESSSSS-EEEEEEEEEEEEE----BS-S--

Sequence (700 aa):
MVQYYCVVENAAGKVTSKPALVVVLKALSELAVSGDTNAIQTFNLKPGWNAIYLTVQPANSAIDTVFAGIPWSSVWRFKNRRDQVQFIQDMSEAQWDSAKWLVRWPLKLTNGPANGQLNPVAFDNTLSKVSRHNSYLVHIPGTNSFTLRVQGGQGHLPVRWVTDNYNLTGLPVNPAPVVVGTAGTPSASNVLSPAPSGAPTTAAPSVPKVGEFLSSYPELWDGTQSAPRGMYRLTADGIWVPMVAGDEVKYGEAYWVYAKGAPKTSGSFGLELDYGESLDFPDDNDRRTIKLVNPKSTSTKVRIQLQAAGTVSLSATIAAPNDPNFGDPNKATVTEPPTGQATSGSQGVNNVSPIEIVTPTVAGMVPINLGLSGVVELAAGEERTLVLIANRSSVGATGWRNLLLLDDGISTYQVPASIKRSATLLTGKSVSKRRGSSAKPKTAPTAPGLWLGRVSIGGVSPVNGYDTLKTIKSFVNDDGVATNAVEISYVAKTTMAEVTPVSQPLEFNVLIHVDNTGASKILQEVYLMQAPQSANGAPGSFVLISDRRNLANFQGTAMKGRERSGRRLSSMVLGLNGAARTNGYLAMSGQFKAGNAVTVTVGMDSQSPLNPFYHKYHPDHDNLTADFKVYQEEAYGFSRDITVALNADQDGAGSKDGSEVMKGTYTEVIRGLHRLPIQVTGQVEMVRVSTLGVINPTTW

Radius of gyration: 31.94 Å; chains: 1; bounding box: 85×74×120 Å

pLDDT: mean 70.12, std 22.85, range [21.75, 97.62]

Foldseek 3Di:
DDDDDDFWAFPVRDTDDDDDDDDDDPDDDPPLAAPQFWDKDKDWAFAFKAKFAAQFFFPFFFPCVQCPPALWAKKKFFDDPPDDQDDDPDPPQPDPDPDRMQMAGDQFHSPDPPPGDGDPCRSSHRDGGDGHFTMMMIHHHDGTIIMGMGTHGGFDDFDFDDAQDWDWGAAQFDQDQDDPDDPDDDDDDDDDDDDDPPAQDDPGDDAFWPCLWQVLPVQQDDPVVQFGPFKWAADSNRDTDTGGRGDGGHPGGIITTGGNGGDPHTGNKGKDWPDDGAAEADPPGQKTKMKIWRSAQFKFKKKKAWDPSDPPPPPDPPPPPPDPDPPDPPDDDDDDDDDDDDDDDDPDDPPDPQKWKWFQDPVGTHTQDPPRMTMDMAGHRDMTMIMIGGNCVPADQQWHKTWIWIDRSTGIDTHIHTYDDHPVPVPPDDPPDDDDDDDDDDDDDLQFFKKKKKWWWFWKWDQWFWDWDWDWDWDQDPVRDTDTDTDTDTHTDPATGDIDTDPGIDIWIWMWGAAPVQWIKTFQKKWFFFADADPVRHGGDIAIEQQPVCPVRTFAPDDDDPGRHIDMDGTPPADADDVCNRRRIDTWPWGPGAQIKTKDKGKDALQHPPQPQADCPDCQRNQAHNVSDHGHRRRWIKMKIKMWGWHNPADLPPDPPPKRKTKDKIWIWMPGPHPYIMIIITIMIMIRPTSHNDYPDPDD